Protein AF-A0A847VXL0-F1 (afdb_monomer)

Secondary structure (DSSP, 8-state):
-----------SS-HHHHHHHHHHHHHHHHT--HHHHHHHHHS-HHHHTHHHHHHHHHHHHHHHHHHHHHH--S-HHHHHHHHHHHHHHHHHHHHHHHHHHHHHHH--TT--STTTHHHHHHHHHHHHTSS-HHHHHHHHHHHHTTHHHHHHHHHS---HHHHHHHHHIIIIITT-HHHHHHHHHT-HHHHHHHHHHHHHTT--TTTSSSHHHHHHHHHHH-TTSHHHHHHTT-GGGGSS-HHHHHHS-HHHHHHS-TTSTTTS-GGGGGS--HHHHHHHHHHHHHHHHHHHHHS-S-HHHHHHHHHHHHHHHHHHHHHHHHHHHTT--HHHHTHHHHHHHHHHHHIIIIIHHHTTTTS---HHHHHHHHT-----SS-SS-HHHHHHHHHHHHHHHHTT--STHHHHHHHHHTHHHHH-GGGS-SSHHHHHHHHHHHHHHHHHTT---HHHHHHHHHHHHHHH-S-----SHHHHHHHHHHHIIIIIIHHHHHTT-B-TTS-BHHHHHS-TTEEEETTEEEE--TTTTSPPEEPPPPPTTPPPTTTT--SS-----

Structure (mmCIF, N/CA/C/O backbone):
data_AF-A0A847VXL0-F1
#
_entry.id   AF-A0A847VXL0-F1
#
loop_
_atom_site.group_PDB
_atom_site.id
_atom_site.type_symbol
_atom_site.label_atom_id
_atom_site.label_alt_id
_atom_site.label_comp_id
_atom_site.label_asym_id
_atom_site.label_entity_id
_atom_site.label_seq_id
_atom_site.pdbx_PDB_ins_code
_atom_site.Cartn_x
_atom_site.Cartn_y
_atom_site.Cartn_z
_atom_site.occupancy
_atom_site.B_iso_or_equiv
_atom_site.auth_seq_id
_atom_site.auth_comp_id
_atom_site.auth_asym_id
_atom_site.auth_atom_id
_atom_site.pdbx_PDB_model_num
ATOM 1 N N . MET A 1 1 ? 76.973 4.300 -67.027 1.00 34.44 1 MET A N 1
ATOM 2 C CA . MET A 1 1 ? 76.422 4.367 -65.657 1.00 34.44 1 MET A CA 1
ATOM 3 C C . MET A 1 1 ? 74.963 4.782 -65.793 1.00 34.44 1 MET A C 1
ATOM 5 O O . MET A 1 1 ? 74.659 5.963 -65.777 1.00 34.44 1 MET A O 1
ATOM 9 N N . ASN A 1 2 ? 74.088 3.814 -66.086 1.00 26.94 2 ASN A N 1
ATOM 10 C CA . ASN A 1 2 ? 72.658 4.056 -66.275 1.00 26.94 2 ASN A CA 1
ATOM 11 C C . ASN A 1 2 ? 71.991 4.016 -64.902 1.00 26.94 2 ASN A C 1
ATOM 13 O O . ASN A 1 2 ? 71.840 2.946 -64.318 1.00 26.94 2 ASN A O 1
ATOM 17 N N . LEU A 1 3 ? 71.631 5.187 -64.381 1.00 28.09 3 LEU A N 1
ATOM 18 C CA . LEU A 1 3 ? 70.712 5.307 -63.256 1.00 28.09 3 LEU A CA 1
ATOM 19 C C . LEU A 1 3 ? 69.317 4.925 -63.758 1.00 28.09 3 LEU A C 1
ATOM 21 O O . LEU A 1 3 ? 68.582 5.750 -64.293 1.00 28.09 3 LEU A O 1
ATOM 25 N N . ILE A 1 4 ? 68.974 3.647 -63.608 1.00 30.03 4 ILE A N 1
ATOM 26 C CA . ILE A 1 4 ? 67.583 3.202 -63.591 1.00 30.03 4 ILE A CA 1
ATOM 27 C C . ILE A 1 4 ? 66.993 3.795 -62.311 1.00 30.03 4 ILE A C 1
ATOM 29 O O . ILE A 1 4 ? 67.184 3.262 -61.218 1.00 30.03 4 ILE A O 1
ATOM 33 N N . ILE A 1 5 ? 66.337 4.949 -62.432 1.00 32.28 5 ILE A N 1
ATOM 34 C CA . ILE A 1 5 ? 65.475 5.469 -61.373 1.00 32.28 5 ILE A CA 1
ATOM 35 C C . ILE A 1 5 ? 64.253 4.558 -61.364 1.00 32.28 5 ILE A C 1
ATOM 37 O O . ILE A 1 5 ? 63.322 4.712 -62.151 1.00 32.28 5 ILE A O 1
ATOM 41 N N . ASN A 1 6 ? 64.310 3.559 -60.492 1.00 30.06 6 ASN A N 1
ATOM 42 C CA . ASN A 1 6 ? 63.160 2.769 -60.109 1.00 30.06 6 ASN A CA 1
ATOM 43 C C . ASN A 1 6 ? 62.237 3.715 -59.326 1.00 30.06 6 ASN A C 1
ATOM 45 O O . ASN A 1 6 ? 62.433 3.930 -58.130 1.00 30.06 6 ASN A O 1
ATOM 49 N N . TYR A 1 7 ? 61.254 4.323 -59.994 1.00 35.91 7 TYR A N 1
ATOM 50 C CA . TYR A 1 7 ? 60.070 4.824 -59.299 1.00 35.91 7 TYR A CA 1
ATOM 51 C C . TYR A 1 7 ? 59.299 3.591 -58.829 1.00 35.91 7 TYR A C 1
ATOM 53 O O . TYR A 1 7 ? 58.351 3.152 -59.472 1.00 35.91 7 TYR A O 1
ATOM 61 N N . GLY A 1 8 ? 59.764 2.983 -57.735 1.00 37.75 8 GLY A N 1
ATOM 62 C CA . GLY A 1 8 ? 58.959 2.022 -57.002 1.00 37.75 8 GLY A CA 1
ATOM 63 C C . GLY A 1 8 ? 57.672 2.740 -56.630 1.00 37.75 8 GLY A C 1
ATOM 64 O O . GLY A 1 8 ? 57.713 3.725 -55.894 1.00 37.75 8 GLY A O 1
ATOM 65 N N . SER A 1 9 ? 56.552 2.301 -57.198 1.00 46.12 9 SER A N 1
ATOM 66 C CA . SER A 1 9 ? 55.228 2.718 -56.763 1.00 46.12 9 SER A CA 1
ATOM 67 C C . SER A 1 9 ? 55.129 2.388 -55.277 1.00 46.12 9 SER A C 1
ATOM 69 O O . SER A 1 9 ? 54.976 1.224 -54.909 1.00 46.12 9 SER A O 1
ATOM 71 N N . GLN A 1 10 ? 55.310 3.389 -54.415 1.00 51.66 10 GLN A N 1
ATOM 72 C CA . GLN A 1 10 ? 55.023 3.250 -52.995 1.00 51.66 10 GLN A CA 1
ATOM 73 C C . GLN A 1 10 ? 53.507 3.118 -52.869 1.00 51.66 10 GLN A C 1
ATOM 75 O O . GLN A 1 10 ? 52.799 4.112 -52.780 1.00 51.66 10 GLN A O 1
ATOM 80 N N . THR A 1 11 ? 53.011 1.886 -52.934 1.00 53.12 11 THR A N 1
ATOM 81 C CA . THR A 1 11 ? 51.674 1.537 -52.456 1.00 53.12 11 THR A CA 1
ATOM 82 C C . THR A 1 11 ? 51.711 1.651 -50.936 1.00 53.12 11 THR A C 1
ATOM 84 O O . THR A 1 11 ? 52.464 0.916 -50.291 1.00 53.12 11 THR A O 1
ATOM 87 N N . TYR A 1 12 ? 50.960 2.588 -50.363 1.00 59.16 12 TYR A N 1
ATOM 88 C CA . TYR A 1 12 ? 50.881 2.784 -48.914 1.00 59.16 12 TYR A CA 1
ATOM 89 C C . TYR A 1 12 ? 49.895 1.795 -48.259 1.00 59.16 12 TYR A C 1
ATOM 91 O O . TYR A 1 12 ? 50.038 1.487 -47.073 1.00 59.16 12 TYR A O 1
ATOM 99 N N . LEU A 1 13 ? 48.949 1.245 -49.030 1.00 66.19 13 LEU A N 1
ATOM 100 C CA . LEU A 1 13 ? 47.996 0.208 -48.631 1.00 66.19 13 LEU A CA 1
ATOM 101 C C . LEU A 1 13 ? 48.105 -1.027 -49.539 1.00 66.19 13 LEU A C 1
ATOM 103 O O . LEU A 1 13 ? 47.501 -1.092 -50.610 1.00 66.19 13 LEU A O 1
ATOM 107 N N . ASP A 1 14 ? 48.857 -2.035 -49.103 1.00 74.38 14 ASP A N 1
ATOM 108 C CA . ASP A 1 14 ? 48.907 -3.330 -49.777 1.00 74.38 14 ASP A CA 1
ATOM 109 C C . ASP A 1 14 ? 47.669 -4.189 -49.449 1.00 74.38 14 ASP A C 1
ATOM 111 O O . ASP A 1 14 ? 46.940 -3.958 -48.478 1.00 74.38 14 ASP A O 1
ATOM 115 N N . LEU A 1 15 ? 47.415 -5.220 -50.265 1.00 75.25 15 LEU A N 1
ATOM 116 C CA . LEU A 1 15 ? 46.293 -6.143 -50.043 1.00 75.25 15 LEU A CA 1
ATOM 117 C C . LEU A 1 15 ? 46.380 -6.820 -48.659 1.00 75.25 15 LEU A C 1
ATOM 119 O O . LEU A 1 15 ? 45.353 -7.077 -48.031 1.00 75.25 15 LEU A O 1
ATOM 123 N N . GLY A 1 16 ? 47.601 -7.063 -48.165 1.00 78.06 16 GLY A N 1
ATOM 124 C CA . GLY A 1 16 ? 47.858 -7.572 -46.817 1.00 78.06 16 GLY A CA 1
ATOM 125 C C . GLY A 1 16 ? 47.377 -6.613 -45.725 1.00 78.06 16 GLY A C 1
ATOM 126 O O . GLY A 1 16 ? 46.635 -7.027 -44.833 1.00 78.06 16 GLY A O 1
ATOM 127 N N . GLY A 1 17 ? 47.718 -5.327 -45.824 1.00 79.75 17 GLY A N 1
ATOM 128 C CA . GLY A 1 17 ? 47.251 -4.268 -44.932 1.00 79.75 17 GLY A CA 1
ATOM 129 C C . GLY A 1 17 ? 45.736 -4.067 -44.981 1.00 79.75 17 GLY A C 1
ATOM 130 O O . GLY A 1 17 ? 45.103 -3.923 -43.933 1.00 79.75 17 GLY A O 1
ATOM 131 N N . ALA A 1 18 ? 45.124 -4.143 -46.166 1.00 81.31 18 ALA A N 1
ATOM 132 C CA . ALA A 1 18 ? 43.671 -4.064 -46.332 1.00 81.31 18 ALA A CA 1
ATOM 133 C C . ALA A 1 18 ? 42.936 -5.245 -45.662 1.00 81.31 18 ALA A C 1
ATOM 135 O O . ALA A 1 18 ? 41.933 -5.053 -44.967 1.00 81.31 18 ALA A O 1
ATOM 136 N N . LEU A 1 19 ? 43.453 -6.471 -45.814 1.00 84.56 19 LEU A N 1
ATOM 137 C CA . LEU A 1 19 ? 42.917 -7.664 -45.149 1.00 84.56 19 LEU A CA 1
ATOM 138 C C . LEU A 1 19 ? 43.124 -7.623 -43.630 1.00 84.56 19 LEU A C 1
ATOM 140 O O . LEU A 1 19 ? 42.220 -7.998 -42.882 1.00 84.56 19 LEU A O 1
ATOM 144 N N . ALA A 1 20 ? 44.271 -7.125 -43.161 1.00 85.00 20 ALA A N 1
ATOM 145 C CA . ALA A 1 20 ? 44.535 -6.930 -41.738 1.00 85.00 20 ALA A CA 1
ATOM 146 C C . ALA A 1 20 ? 43.574 -5.900 -41.117 1.00 85.00 20 ALA A C 1
ATOM 148 O O . ALA A 1 20 ? 42.992 -6.157 -40.061 1.00 85.00 20 ALA A O 1
ATOM 149 N N . ALA A 1 21 ? 43.339 -4.771 -41.796 1.00 83.69 21 ALA A N 1
ATOM 150 C CA . ALA A 1 21 ? 42.372 -3.759 -41.372 1.00 83.69 21 ALA A CA 1
ATOM 151 C C . ALA A 1 21 ? 40.950 -4.336 -41.282 1.00 83.69 21 ALA A C 1
ATOM 153 O O . ALA A 1 21 ? 40.252 -4.134 -40.285 1.00 83.69 21 ALA A O 1
ATOM 154 N N . LEU A 1 22 ? 40.538 -5.123 -42.280 1.00 86.25 22 LEU A N 1
ATOM 155 C CA . LEU A 1 22 ? 39.262 -5.834 -42.261 1.00 86.25 22 LEU A CA 1
ATOM 156 C C . LEU A 1 22 ? 39.188 -6.830 -41.090 1.00 86.25 22 LEU A C 1
ATOM 158 O O . LEU A 1 22 ? 38.187 -6.850 -40.373 1.00 86.25 22 LEU A O 1
ATOM 162 N N . GLY A 1 23 ? 40.253 -7.593 -40.833 1.00 85.19 23 GLY A N 1
ATOM 163 C CA . GLY A 1 23 ? 40.343 -8.508 -39.691 1.00 85.19 23 GLY A CA 1
ATOM 164 C C . GLY A 1 23 ? 40.162 -7.804 -38.341 1.00 85.19 23 GLY A C 1
ATOM 165 O O . GLY A 1 23 ? 39.413 -8.285 -37.486 1.00 85.19 23 GLY A O 1
ATOM 166 N N . LEU A 1 24 ? 40.767 -6.627 -38.161 1.00 85.56 24 LEU A N 1
ATOM 167 C CA . LEU A 1 24 ? 40.603 -5.816 -36.950 1.00 85.56 24 LEU A CA 1
ATOM 168 C C . LEU A 1 24 ? 39.162 -5.314 -36.779 1.00 85.56 24 LEU A C 1
ATOM 170 O O . LEU A 1 24 ? 38.606 -5.405 -35.683 1.00 85.56 24 LEU A O 1
ATOM 174 N N . ILE A 1 25 ? 38.526 -4.850 -37.859 1.00 85.81 25 ILE A N 1
ATOM 175 C CA . ILE A 1 25 ? 37.119 -4.416 -37.845 1.00 85.81 25 ILE A CA 1
ATOM 176 C C . ILE A 1 25 ? 36.194 -5.580 -37.453 1.00 85.81 25 ILE A C 1
ATOM 178 O O . ILE A 1 25 ? 35.299 -5.413 -36.620 1.00 85.81 25 ILE A O 1
ATOM 182 N N . PHE A 1 26 ? 36.424 -6.777 -38.000 1.00 85.31 26 PHE A N 1
ATOM 183 C CA . PHE A 1 26 ? 35.661 -7.974 -37.637 1.00 85.31 26 PHE A CA 1
ATOM 184 C C . PHE A 1 26 ? 35.894 -8.408 -36.190 1.00 85.31 26 PHE A C 1
ATOM 186 O O . PHE A 1 26 ? 34.944 -8.793 -35.508 1.00 85.31 26 PHE A O 1
ATOM 193 N N . THR A 1 27 ? 37.126 -8.298 -35.697 1.00 84.44 27 THR A N 1
ATOM 194 C CA . THR A 1 27 ? 37.462 -8.622 -34.304 1.00 84.44 27 THR A CA 1
ATOM 195 C C . THR A 1 27 ? 36.728 -7.687 -33.342 1.00 84.44 27 THR A C 1
ATOM 197 O O . THR A 1 27 ? 36.092 -8.144 -32.392 1.00 84.44 27 THR A O 1
ATOM 200 N N . ALA A 1 28 ? 36.708 -6.383 -33.635 1.00 81.94 28 ALA A N 1
ATOM 201 C CA . ALA A 1 28 ? 35.948 -5.401 -32.862 1.00 81.94 28 ALA A CA 1
ATOM 202 C C . ALA A 1 28 ? 34.433 -5.681 -32.880 1.00 81.94 28 ALA A C 1
ATOM 204 O O . ALA A 1 28 ? 33.746 -5.488 -31.877 1.00 81.94 28 ALA A O 1
ATOM 205 N N . TYR A 1 29 ? 33.904 -6.175 -34.003 1.00 84.19 29 TYR A N 1
ATOM 206 C CA . TYR A 1 29 ? 32.504 -6.586 -34.107 1.00 84.19 29 TYR A CA 1
ATOM 207 C C . TYR A 1 29 ? 32.183 -7.844 -33.286 1.00 84.19 29 TYR A C 1
ATOM 209 O O . TYR A 1 29 ? 31.100 -7.923 -32.702 1.00 84.19 29 TYR A O 1
ATOM 217 N N . GLN A 1 30 ? 33.097 -8.819 -33.232 1.00 83.50 30 GLN A N 1
ATOM 218 C CA . GLN A 1 30 ? 32.926 -10.044 -32.443 1.00 83.50 30 GLN A CA 1
ATOM 219 C C . GLN A 1 30 ? 32.995 -9.779 -30.935 1.00 83.50 30 GLN A C 1
ATOM 221 O O . GLN A 1 30 ? 32.204 -10.345 -30.187 1.00 83.50 30 GLN A O 1
ATOM 226 N N . LEU A 1 31 ? 33.873 -8.874 -30.495 1.00 83.38 31 LEU A N 1
ATOM 227 C CA . LEU A 1 31 ? 34.051 -8.497 -29.085 1.00 83.38 31 LEU A CA 1
ATOM 228 C C . LEU A 1 31 ? 33.042 -7.444 -28.591 1.00 83.38 31 LEU A C 1
ATOM 230 O O . LEU A 1 31 ? 33.260 -6.780 -27.576 1.00 83.38 31 LEU A O 1
ATOM 234 N N . ARG A 1 32 ? 31.934 -7.244 -29.311 1.00 84.19 32 ARG A N 1
ATOM 235 C CA . ARG A 1 32 ? 30.928 -6.245 -28.944 1.00 84.19 32 ARG A CA 1
ATOM 236 C C . ARG A 1 32 ? 30.233 -6.601 -27.627 1.00 84.19 32 ARG A C 1
ATOM 238 O O . ARG A 1 32 ? 29.891 -7.753 -27.378 1.00 84.19 32 ARG A O 1
ATOM 245 N N . SER A 1 33 ? 29.933 -5.578 -26.831 1.00 88.31 33 SER A N 1
ATOM 246 C CA . SER A 1 33 ? 29.132 -5.738 -25.611 1.00 88.31 33 SER A CA 1
ATOM 247 C C . SER A 1 33 ? 27.696 -6.190 -25.911 1.00 88.31 33 SER A C 1
ATOM 249 O O . SER A 1 33 ? 27.151 -5.889 -26.981 1.00 88.31 33 SER A O 1
ATOM 251 N N . SER A 1 34 ? 27.039 -6.812 -24.925 1.00 88.94 34 SER A N 1
ATOM 252 C CA . SER A 1 34 ? 25.616 -7.184 -25.003 1.00 88.94 34 SER A CA 1
ATOM 253 C C . SER A 1 34 ? 24.729 -5.994 -25.404 1.00 88.94 34 SER A C 1
ATOM 255 O O . SER A 1 34 ? 23.843 -6.117 -26.245 1.00 88.94 34 SER A O 1
ATOM 257 N N . LYS A 1 35 ? 25.036 -4.790 -24.902 1.00 89.31 35 LYS A N 1
ATOM 258 C CA . LYS A 1 35 ? 24.341 -3.543 -25.263 1.00 89.31 35 LYS A CA 1
ATOM 259 C C . LYS A 1 35 ? 24.447 -3.211 -26.754 1.00 89.31 35 LYS A C 1
ATOM 261 O O . LYS A 1 35 ? 23.451 -2.837 -27.370 1.00 89.31 35 LYS A O 1
ATOM 266 N N . TRP A 1 36 ? 25.641 -3.326 -27.335 1.00 90.50 36 TRP A N 1
ATOM 267 C CA . TRP A 1 36 ? 25.855 -3.041 -28.756 1.00 90.50 36 TRP A CA 1
ATOM 268 C C . TRP A 1 36 ? 25.119 -4.040 -29.644 1.00 90.50 36 TRP A C 1
ATOM 270 O O . TRP A 1 36 ? 24.546 -3.640 -30.657 1.00 90.50 36 TRP A O 1
ATOM 280 N N . ASP A 1 37 ? 25.095 -5.318 -29.254 1.00 88.69 37 ASP A N 1
ATOM 281 C CA . ASP A 1 37 ? 24.368 -6.353 -29.991 1.00 88.69 37 ASP A CA 1
ATOM 282 C C . ASP A 1 37 ? 22.869 -6.033 -30.069 1.00 88.69 37 ASP A C 1
ATOM 284 O O . ASP A 1 37 ? 22.304 -5.978 -31.163 1.00 88.69 37 ASP A O 1
ATOM 288 N N . ILE A 1 38 ? 22.239 -5.716 -28.934 1.00 90.25 38 ILE A N 1
ATOM 289 C CA . ILE A 1 38 ? 20.804 -5.395 -28.882 1.00 90.25 38 ILE A CA 1
ATOM 290 C C . ILE A 1 38 ? 20.488 -4.158 -29.741 1.00 90.25 38 ILE A C 1
ATOM 292 O O . ILE A 1 38 ? 19.582 -4.199 -30.577 1.00 90.25 38 ILE A O 1
ATOM 296 N N . ILE A 1 39 ? 21.267 -3.075 -29.612 1.00 91.25 39 ILE A N 1
ATOM 297 C CA . ILE A 1 39 ? 21.064 -1.837 -30.389 1.00 91.25 39 ILE A CA 1
ATOM 298 C C . ILE A 1 39 ? 21.147 -2.110 -31.895 1.00 91.25 39 ILE A C 1
ATOM 300 O O . ILE A 1 39 ? 20.274 -1.691 -32.660 1.00 91.25 39 ILE A O 1
ATOM 304 N N . LEU A 1 40 ? 22.181 -2.830 -32.335 1.00 88.56 40 LEU A N 1
ATOM 305 C CA . LEU A 1 40 ? 22.382 -3.145 -33.748 1.00 88.56 40 LEU A CA 1
ATOM 306 C C . LEU A 1 40 ? 21.300 -4.087 -34.287 1.00 88.56 40 LEU A C 1
ATOM 308 O O . LEU A 1 40 ? 20.914 -3.961 -35.450 1.00 88.56 40 LEU A O 1
ATOM 312 N N . ARG A 1 41 ? 20.781 -5.008 -33.464 1.00 90.12 41 ARG A N 1
ATOM 313 C CA . ARG A 1 41 ? 19.677 -5.896 -33.851 1.00 90.12 41 ARG A CA 1
ATOM 314 C C . ARG A 1 41 ? 18.377 -5.144 -34.062 1.00 90.12 41 ARG A C 1
ATOM 316 O O . ARG A 1 41 ? 17.689 -5.480 -35.019 1.00 90.12 41 ARG A O 1
ATOM 323 N N . ILE A 1 42 ? 18.060 -4.135 -33.248 1.00 90.12 42 ILE A N 1
ATOM 324 C CA . ILE A 1 42 ? 16.841 -3.320 -33.397 1.00 90.12 42 ILE A CA 1
ATOM 325 C C . ILE A 1 42 ? 16.870 -2.526 -34.708 1.00 90.12 42 ILE A C 1
ATOM 327 O O . ILE A 1 42 ? 15.858 -2.428 -35.403 1.00 90.12 42 ILE A O 1
ATOM 331 N N . ARG A 1 43 ? 18.037 -2.001 -35.093 1.00 88.31 43 ARG A N 1
ATOM 332 C CA . ARG A 1 43 ? 18.202 -1.199 -36.313 1.00 88.31 43 ARG A CA 1
ATOM 333 C C . ARG A 1 43 ? 17.870 -1.976 -37.593 1.00 88.31 43 ARG A C 1
ATOM 335 O O . ARG A 1 43 ? 17.867 -3.210 -37.642 1.00 88.31 43 ARG A O 1
ATOM 342 N N . ASN A 1 44 ? 17.595 -1.230 -38.662 1.00 87.25 44 ASN A N 1
ATOM 343 C CA . ASN A 1 44 ? 17.355 -1.801 -39.987 1.00 87.25 44 ASN A CA 1
ATOM 344 C C . ASN A 1 44 ? 18.601 -2.513 -40.518 1.00 87.25 44 ASN A C 1
ATOM 346 O O . ASN A 1 44 ? 19.724 -2.129 -40.195 1.00 87.25 44 ASN A O 1
ATOM 350 N N . PHE A 1 45 ? 18.397 -3.512 -41.380 1.00 85.38 45 PHE A N 1
ATOM 351 C CA . PHE A 1 45 ? 19.471 -4.345 -41.930 1.00 85.38 45 PHE A CA 1
ATOM 352 C C . PHE A 1 45 ? 20.625 -3.520 -42.528 1.00 85.38 45 PHE A C 1
ATOM 354 O O . PHE A 1 45 ? 21.783 -3.756 -42.195 1.00 85.38 45 PHE A O 1
ATOM 361 N N . TRP A 1 46 ? 20.309 -2.494 -43.327 1.00 84.56 46 TRP A N 1
ATOM 362 C CA . TRP A 1 46 ? 21.309 -1.596 -43.919 1.00 84.56 46 TRP A CA 1
ATOM 363 C C . TRP A 1 46 ? 22.107 -0.800 -42.881 1.00 84.56 46 TRP A C 1
ATOM 365 O O . TRP A 1 46 ? 23.316 -0.673 -43.017 1.00 84.56 46 TRP A O 1
ATOM 375 N N . GLN A 1 47 ? 21.461 -0.306 -41.819 1.00 86.12 47 GLN A N 1
ATOM 376 C CA . GLN A 1 47 ? 22.162 0.402 -40.741 1.00 86.12 47 GLN A CA 1
ATOM 377 C C . GLN A 1 47 ? 23.054 -0.563 -39.954 1.00 86.12 47 GLN A C 1
ATOM 379 O O . GLN A 1 47 ? 24.220 -0.278 -39.717 1.00 86.12 47 GLN A O 1
ATOM 384 N N . ARG A 1 48 ? 22.537 -1.743 -39.598 1.00 85.56 48 ARG A N 1
ATOM 385 C CA . ARG A 1 48 ? 23.291 -2.772 -38.871 1.00 85.56 48 ARG A CA 1
ATOM 386 C C . ARG A 1 48 ? 24.570 -3.192 -39.602 1.00 85.56 48 ARG A C 1
ATOM 388 O O . ARG A 1 48 ? 25.584 -3.426 -38.952 1.00 85.56 48 ARG A O 1
ATOM 395 N N . ASN A 1 49 ? 24.509 -3.299 -40.927 1.00 88.19 49 ASN A N 1
ATOM 396 C CA . ASN A 1 49 ? 25.606 -3.797 -41.758 1.00 88.19 49 ASN A CA 1
ATOM 397 C C . ASN A 1 49 ? 26.402 -2.682 -42.452 1.00 88.19 49 ASN A C 1
ATOM 399 O O . ASN A 1 49 ? 27.239 -2.975 -43.299 1.00 88.19 49 ASN A O 1
ATOM 403 N N . LEU A 1 50 ? 26.178 -1.413 -42.097 1.00 89.19 50 LEU A N 1
ATOM 404 C CA . LEU A 1 50 ? 26.827 -0.268 -42.744 1.00 89.19 50 LEU A CA 1
ATOM 405 C C . LEU A 1 50 ? 28.358 -0.329 -42.641 1.00 89.19 50 LEU A C 1
ATOM 407 O O . LEU A 1 50 ? 29.059 -0.042 -43.608 1.00 89.19 50 LEU A O 1
ATOM 411 N N . PHE A 1 51 ? 28.873 -0.802 -41.504 1.00 90.56 51 PHE A N 1
ATOM 412 C CA . PHE A 1 51 ? 30.307 -1.007 -41.318 1.00 90.56 51 PHE A CA 1
ATOM 413 C C . PHE A 1 51 ? 30.871 -2.068 -42.278 1.00 90.56 51 PHE A C 1
ATOM 415 O O . PHE A 1 51 ? 31.959 -1.877 -42.819 1.00 90.56 51 PHE A O 1
ATOM 422 N N . LEU A 1 52 ? 30.123 -3.150 -42.545 1.00 88.31 52 LEU A N 1
ATOM 423 C CA . LEU A 1 52 ? 30.515 -4.179 -43.515 1.00 88.31 52 LEU A CA 1
ATOM 424 C C . LEU A 1 52 ? 30.489 -3.626 -44.931 1.00 88.31 52 LEU A C 1
ATOM 426 O O . LEU A 1 52 ? 31.403 -3.895 -45.697 1.00 88.31 52 LEU A O 1
ATOM 430 N N . ILE A 1 53 ? 29.472 -2.832 -45.266 1.00 89.94 53 ILE A N 1
ATOM 431 C CA . ILE A 1 53 ? 29.367 -2.195 -46.580 1.00 89.94 53 ILE A CA 1
ATOM 432 C C . ILE A 1 53 ? 30.584 -1.299 -46.822 1.00 89.94 53 ILE A C 1
ATOM 434 O O . ILE A 1 53 ? 31.217 -1.422 -47.864 1.00 89.94 53 ILE A O 1
ATOM 438 N N . PHE A 1 54 ? 30.973 -0.470 -45.849 1.00 91.06 54 PHE A N 1
ATOM 439 C CA . PHE A 1 54 ? 32.187 0.340 -45.964 1.00 91.06 54 PHE A CA 1
ATOM 440 C C . PHE A 1 54 ? 33.466 -0.499 -46.021 1.00 91.06 54 PHE A C 1
ATOM 442 O O . PHE A 1 54 ? 34.328 -0.203 -46.838 1.00 91.06 54 PHE A O 1
ATOM 449 N N . ALA A 1 55 ? 33.582 -1.572 -45.236 1.00 88.75 55 ALA A N 1
ATOM 450 C CA . ALA A 1 55 ? 34.751 -2.453 -45.290 1.00 88.75 55 ALA A CA 1
ATOM 451 C C . ALA A 1 55 ? 34.884 -3.168 -46.650 1.00 88.75 55 ALA A C 1
ATOM 453 O O . ALA A 1 55 ? 35.979 -3.259 -47.197 1.00 88.75 55 ALA A O 1
ATOM 454 N N . VAL A 1 56 ? 33.770 -3.637 -47.224 1.00 90.50 56 VAL A N 1
ATOM 455 C CA . VAL A 1 56 ? 33.743 -4.276 -48.548 1.00 90.50 56 VAL A CA 1
ATOM 456 C C . VAL A 1 56 ? 34.030 -3.260 -49.649 1.00 90.50 56 VAL A C 1
ATOM 458 O O . VAL A 1 56 ? 34.811 -3.558 -50.545 1.00 90.50 56 VAL A O 1
ATOM 461 N N . LEU A 1 57 ? 33.457 -2.054 -49.580 1.00 90.25 57 LEU A N 1
ATOM 462 C CA . LEU A 1 57 ? 33.759 -0.981 -50.532 1.00 90.25 57 LEU A CA 1
ATOM 463 C C . LEU A 1 57 ? 35.232 -0.569 -50.470 1.00 90.25 57 LEU A C 1
ATOM 465 O O . LEU A 1 57 ? 35.845 -0.404 -51.518 1.00 90.25 57 LEU A O 1
ATOM 469 N N . ALA A 1 58 ? 35.819 -0.477 -49.273 1.00 88.50 58 ALA A N 1
ATOM 470 C CA . ALA A 1 58 ? 37.244 -0.209 -49.108 1.00 88.50 58 ALA A CA 1
ATOM 471 C C . ALA A 1 58 ? 38.095 -1.290 -49.787 1.00 88.50 58 ALA A C 1
ATOM 473 O O . ALA A 1 58 ? 38.986 -0.970 -50.569 1.00 88.50 58 ALA A O 1
ATOM 474 N N . LEU A 1 59 ? 37.762 -2.566 -49.560 1.00 88.31 59 LEU A N 1
ATOM 475 C CA . LEU A 1 59 ? 38.457 -3.696 -50.172 1.00 88.31 59 LEU A CA 1
ATOM 476 C C . LEU A 1 59 ? 38.307 -3.696 -51.704 1.00 88.31 59 LEU A C 1
ATOM 478 O O . LEU A 1 59 ? 39.288 -3.889 -52.422 1.00 88.31 59 LEU A O 1
ATOM 482 N N . LEU A 1 60 ? 37.114 -3.402 -52.224 1.00 88.12 60 LEU A N 1
ATOM 483 C CA . LEU A 1 60 ? 36.885 -3.258 -53.664 1.00 88.12 60 LEU A CA 1
ATOM 484 C C . LEU A 1 60 ? 37.678 -2.087 -54.258 1.00 88.12 60 LEU A C 1
ATOM 486 O O . LEU A 1 60 ? 38.239 -2.239 -55.338 1.00 88.12 60 LEU A O 1
ATOM 490 N N . CYS A 1 61 ? 37.779 -0.951 -53.561 1.00 85.56 61 CYS A N 1
ATOM 491 C CA . CYS A 1 61 ? 38.607 0.180 -53.985 1.00 85.56 61 CYS A CA 1
ATOM 492 C C . CYS A 1 61 ? 40.099 -0.173 -53.992 1.00 85.56 61 CYS A C 1
ATOM 494 O O . CYS A 1 61 ? 40.782 0.176 -54.952 1.00 85.56 61 CYS A O 1
ATOM 496 N N . THR A 1 62 ? 40.596 -0.918 -52.994 1.00 84.44 62 THR A N 1
ATOM 497 C CA . THR A 1 62 ? 41.986 -1.411 -53.013 1.00 84.44 62 THR A CA 1
ATOM 498 C C . THR A 1 62 ? 42.243 -2.357 -54.180 1.00 84.44 62 THR A C 1
ATOM 500 O O . THR A 1 62 ? 43.258 -2.241 -54.860 1.00 84.44 62 THR A O 1
ATOM 503 N N . LEU A 1 63 ? 41.292 -3.246 -54.475 1.00 83.19 63 LEU A N 1
ATOM 504 C CA . LEU A 1 63 ? 41.413 -4.216 -55.559 1.00 83.19 63 LEU A CA 1
ATOM 505 C C . LEU A 1 63 ? 41.317 -3.538 -56.933 1.00 83.19 63 LEU A C 1
ATOM 507 O O . LEU A 1 63 ? 42.095 -3.854 -57.826 1.00 83.19 63 LEU A O 1
ATOM 511 N N . ALA A 1 64 ? 40.426 -2.557 -57.093 1.00 81.00 64 ALA A N 1
ATOM 512 C CA . ALA A 1 64 ? 40.350 -1.731 -58.294 1.00 81.00 64 ALA A CA 1
ATOM 513 C C . ALA A 1 64 ? 41.636 -0.916 -58.497 1.00 81.00 64 ALA A C 1
ATOM 515 O O . ALA A 1 64 ? 42.168 -0.898 -59.603 1.00 81.00 64 ALA A O 1
ATOM 516 N N . GLY A 1 65 ? 42.173 -0.297 -57.439 1.00 75.69 65 GLY A N 1
ATOM 517 C CA . GLY A 1 65 ? 43.447 0.425 -57.486 1.00 75.69 65 GLY A CA 1
ATOM 518 C C . GLY A 1 65 ? 44.610 -0.455 -57.960 1.00 75.69 65 GLY A C 1
ATOM 519 O O . GLY A 1 65 ? 45.412 -0.004 -58.779 1.00 75.69 65 GLY A O 1
ATOM 520 N N . LEU A 1 66 ? 44.656 -1.717 -57.516 1.00 74.38 66 LEU A N 1
ATOM 521 C CA . LEU A 1 66 ? 45.624 -2.722 -57.971 1.00 74.38 66 LEU A CA 1
ATOM 522 C C . LEU A 1 66 ? 45.387 -3.142 -59.434 1.00 74.38 66 LEU A C 1
ATOM 524 O O . LEU A 1 66 ? 46.310 -3.082 -60.240 1.00 74.38 66 LEU A O 1
ATOM 528 N N . LEU A 1 67 ? 44.158 -3.482 -59.831 1.00 72.88 67 LEU A N 1
ATOM 529 C CA . LEU A 1 67 ? 43.859 -3.904 -61.210 1.00 72.88 67 LEU A CA 1
ATOM 530 C C . LEU A 1 67 ? 44.097 -2.791 -62.242 1.00 72.88 67 LEU A C 1
ATOM 532 O O . LEU A 1 67 ? 44.634 -3.045 -63.320 1.00 72.88 67 LEU A O 1
ATOM 536 N N . PHE A 1 68 ? 43.738 -1.544 -61.922 1.00 67.06 68 PHE A N 1
ATOM 537 C CA . PHE A 1 68 ? 44.040 -0.399 -62.786 1.00 67.06 68 PHE A CA 1
ATOM 538 C C . PHE A 1 68 ? 45.544 -0.123 -62.877 1.00 67.06 68 PHE A C 1
ATOM 540 O O . PHE A 1 68 ? 45.990 0.392 -63.903 1.00 67.06 68 PHE A O 1
ATOM 547 N N . SER A 1 69 ? 46.321 -0.497 -61.853 1.00 62.97 69 SER A N 1
ATOM 548 C CA . SER A 1 69 ? 47.783 -0.417 -61.910 1.00 62.97 69 SER A CA 1
ATOM 549 C C . SER A 1 69 ? 48.408 -1.465 -62.844 1.00 62.97 69 SER A C 1
ATOM 551 O O . SER A 1 69 ? 49.463 -1.212 -63.417 1.00 62.97 69 SER A O 1
ATOM 553 N N . GLU A 1 70 ? 47.738 -2.600 -63.073 1.00 62.38 70 GLU A N 1
ATOM 554 C CA . GLU A 1 70 ? 48.236 -3.679 -63.940 1.00 62.38 70 GLU A CA 1
ATOM 555 C C . GLU A 1 70 ? 47.762 -3.575 -65.407 1.00 62.38 70 GLU A C 1
ATOM 557 O O . GLU A 1 70 ? 48.473 -4.012 -66.310 1.00 62.38 70 GLU A O 1
ATOM 562 N N . ILE A 1 71 ? 46.585 -2.990 -65.681 1.00 59.69 71 ILE A N 1
ATOM 563 C CA . ILE A 1 71 ? 45.928 -3.054 -67.009 1.00 59.69 71 ILE A CA 1
ATOM 564 C C . ILE A 1 71 ? 46.251 -1.856 -67.942 1.00 59.69 71 ILE A C 1
ATOM 566 O O . ILE A 1 71 ? 46.133 -1.986 -69.161 1.00 59.69 71 ILE A O 1
ATOM 570 N N . LEU A 1 72 ? 46.695 -0.695 -67.434 1.00 51.66 72 LEU A N 1
ATOM 571 C CA . LEU A 1 72 ? 46.926 0.532 -68.233 1.00 51.66 72 LEU A CA 1
ATOM 572 C C . LEU A 1 72 ? 48.414 0.935 -68.307 1.00 51.66 72 LEU A C 1
ATOM 574 O O . LEU A 1 72 ? 48.870 1.867 -67.651 1.00 51.66 72 LEU A O 1
ATOM 578 N N . LEU A 1 73 ? 49.173 0.259 -69.174 1.00 52.41 73 LEU A N 1
ATOM 579 C CA . LEU A 1 73 ? 50.612 0.490 -69.410 1.00 52.41 73 LEU A CA 1
ATOM 580 C C . LEU A 1 73 ? 50.956 1.692 -70.325 1.00 52.41 73 LEU A C 1
ATOM 582 O O . LEU A 1 73 ? 52.123 1.873 -70.665 1.00 52.41 73 LEU A O 1
ATOM 586 N N . LEU A 1 74 ? 49.982 2.503 -70.758 1.00 49.69 74 LEU A N 1
ATOM 587 C CA . LEU A 1 74 ? 50.171 3.431 -71.890 1.00 49.69 74 LEU A CA 1
ATOM 588 C C . LEU A 1 74 ? 50.240 4.934 -71.564 1.00 49.69 74 LEU A C 1
ATOM 590 O O . LEU A 1 74 ? 50.646 5.685 -72.446 1.00 49.69 74 LEU A O 1
ATOM 594 N N . ASP A 1 75 ? 49.931 5.399 -70.346 1.00 53.59 75 ASP A N 1
ATOM 595 C CA . ASP A 1 75 ? 50.050 6.837 -70.033 1.00 53.59 75 ASP A CA 1
ATOM 596 C C . ASP A 1 75 ? 50.403 7.124 -68.557 1.00 53.59 75 ASP A C 1
ATOM 598 O O . ASP A 1 75 ? 49.579 7.010 -67.646 1.00 53.59 75 ASP A O 1
ATOM 602 N N . GLN A 1 76 ? 51.662 7.505 -68.308 1.00 55.59 76 GLN A N 1
ATOM 603 C CA . GLN A 1 76 ? 52.248 7.637 -66.963 1.00 55.59 76 GLN A CA 1
ATOM 604 C C . GLN A 1 76 ? 51.647 8.779 -66.125 1.00 55.59 76 GLN A C 1
ATOM 606 O O . GLN A 1 76 ? 51.703 8.729 -64.896 1.00 55.59 76 GLN A O 1
ATOM 611 N N . LYS A 1 77 ? 51.057 9.810 -66.751 1.00 53.25 77 LYS A N 1
ATOM 612 C CA . LYS A 1 77 ? 50.481 10.954 -66.018 1.00 53.25 77 LYS A CA 1
ATOM 613 C C . LYS A 1 77 ? 49.066 10.697 -65.500 1.00 53.25 77 LYS A C 1
ATOM 615 O O . LYS A 1 77 ? 48.748 11.188 -64.424 1.00 53.25 77 LYS A O 1
ATOM 620 N N . LEU A 1 78 ? 48.236 9.917 -66.198 1.00 53.19 78 LEU A N 1
ATOM 621 C CA . LEU A 1 78 ? 46.904 9.534 -65.698 1.00 53.19 78 LEU A CA 1
ATOM 622 C C . LEU A 1 78 ? 46.986 8.459 -64.592 1.00 53.19 78 LEU A C 1
ATOM 624 O O . LEU A 1 78 ? 46.134 8.405 -63.707 1.00 53.19 78 LEU A O 1
ATOM 628 N N . PHE A 1 79 ? 48.038 7.636 -64.630 1.00 53.53 79 PHE A N 1
ATOM 629 C CA . PHE A 1 79 ? 48.296 6.514 -63.725 1.00 53.53 79 PHE A CA 1
ATOM 630 C C . PHE A 1 79 ? 48.439 6.927 -62.251 1.00 53.53 79 PHE A C 1
ATOM 632 O O . PHE A 1 79 ? 47.771 6.372 -61.377 1.00 53.53 79 PHE A O 1
ATOM 639 N N . TYR A 1 80 ? 49.268 7.940 -61.977 1.00 56.22 80 TYR A N 1
ATOM 640 C CA . TYR A 1 80 ? 49.577 8.370 -60.608 1.00 56.22 80 TYR A CA 1
ATOM 641 C C . TYR A 1 80 ? 48.359 8.979 -59.899 1.00 56.22 80 TYR A C 1
ATOM 643 O O . TYR A 1 80 ? 48.122 8.711 -58.723 1.00 56.22 80 TYR A O 1
ATOM 651 N N . TYR A 1 81 ? 47.543 9.753 -60.622 1.00 61.00 81 TYR A N 1
ATOM 652 C CA . TYR A 1 81 ? 46.349 10.378 -60.051 1.00 61.00 81 TYR A CA 1
ATOM 653 C C . TYR A 1 81 ? 45.231 9.367 -59.782 1.00 61.00 81 TYR A C 1
ATOM 655 O O . TYR A 1 81 ? 44.595 9.447 -58.735 1.00 61.00 81 TYR A O 1
ATOM 663 N N . ASN A 1 82 ? 45.007 8.397 -60.675 1.00 64.50 82 ASN A N 1
ATOM 664 C CA . ASN A 1 82 ? 43.918 7.432 -60.513 1.00 64.50 82 ASN A CA 1
ATOM 665 C C . ASN A 1 82 ? 44.196 6.405 -59.406 1.00 64.50 82 ASN A C 1
ATOM 667 O O . ASN A 1 82 ? 43.307 6.139 -58.601 1.00 64.50 82 ASN A O 1
ATOM 671 N N . HIS A 1 83 ? 45.413 5.857 -59.317 1.00 68.00 83 HIS A N 1
ATOM 672 C CA . HIS A 1 83 ? 45.761 4.884 -58.274 1.00 68.00 83 HIS A CA 1
ATOM 673 C C . HIS A 1 83 ? 45.709 5.507 -56.868 1.00 68.00 83 HIS A C 1
ATOM 675 O O . HIS A 1 83 ? 45.024 4.992 -55.984 1.00 68.00 83 HIS A O 1
ATOM 681 N N . PHE A 1 84 ? 46.335 6.677 -56.698 1.00 70.81 84 PHE A N 1
ATOM 682 C CA . PHE A 1 84 ? 46.335 7.417 -55.434 1.00 70.81 84 PHE A CA 1
ATOM 683 C C . PHE A 1 84 ? 44.921 7.852 -55.011 1.00 70.81 84 PHE A C 1
ATOM 685 O O . PHE A 1 84 ? 44.584 7.851 -53.829 1.00 70.81 84 PHE A O 1
ATOM 692 N N . PHE A 1 85 ? 44.051 8.171 -55.975 1.00 78.31 85 PHE A N 1
ATOM 693 C CA . PHE A 1 85 ? 42.649 8.488 -55.711 1.00 78.31 85 PHE A CA 1
ATOM 694 C C . PHE A 1 85 ? 41.869 7.292 -55.138 1.00 78.31 85 PHE A C 1
ATOM 696 O O . PHE A 1 85 ? 41.171 7.450 -54.135 1.00 78.31 85 PHE A O 1
ATOM 703 N N . TYR A 1 86 ? 42.011 6.090 -55.715 1.00 80.31 86 TYR A N 1
ATOM 704 C CA . TYR A 1 86 ? 41.367 4.878 -55.184 1.00 80.31 86 TYR A CA 1
ATOM 705 C C . TYR A 1 86 ? 41.903 4.480 -53.806 1.00 80.31 86 TYR A C 1
ATOM 707 O O . TYR A 1 86 ? 41.133 4.021 -52.961 1.00 80.31 86 TYR A O 1
ATOM 715 N N . GLU A 1 87 ? 43.193 4.698 -53.558 1.00 79.88 87 GLU A N 1
ATOM 716 C CA . GLU A 1 87 ? 43.833 4.442 -52.269 1.00 79.88 87 GLU A CA 1
ATOM 717 C C . GLU A 1 87 ? 43.325 5.393 -51.172 1.00 79.88 87 GLU A C 1
ATOM 719 O O . GLU A 1 87 ? 42.918 4.937 -50.101 1.00 79.88 87 GLU A O 1
ATOM 724 N N . ILE A 1 88 ? 43.227 6.701 -51.452 1.00 83.69 88 ILE A N 1
ATOM 725 C CA . ILE A 1 88 ? 42.613 7.674 -50.530 1.00 83.69 88 ILE A CA 1
ATOM 726 C C . ILE A 1 88 ? 41.168 7.279 -50.207 1.00 83.69 88 ILE A C 1
ATOM 728 O O . ILE A 1 88 ? 40.763 7.293 -49.043 1.00 83.69 88 ILE A O 1
ATOM 732 N N . ILE A 1 89 ? 40.382 6.916 -51.223 1.00 86.62 89 ILE A N 1
ATOM 733 C CA . ILE A 1 89 ? 38.989 6.498 -51.032 1.00 86.62 89 ILE A CA 1
ATOM 734 C C . ILE A 1 89 ? 38.911 5.224 -50.182 1.00 86.62 89 ILE A C 1
ATOM 736 O O . ILE A 1 89 ? 38.070 5.142 -49.284 1.00 86.62 89 ILE A O 1
ATOM 740 N N . ALA A 1 90 ? 39.797 4.252 -50.412 1.00 85.50 90 ALA A N 1
ATOM 741 C CA . ALA A 1 90 ? 39.863 3.035 -49.612 1.00 85.50 90 ALA A CA 1
ATOM 742 C C . ALA A 1 90 ? 40.183 3.335 -48.140 1.00 85.50 90 ALA A C 1
ATOM 744 O O . ALA A 1 90 ? 39.488 2.833 -47.256 1.00 85.50 90 ALA A O 1
ATOM 745 N N . TYR A 1 91 ? 41.161 4.203 -47.860 1.00 86.19 91 TYR A N 1
ATOM 746 C CA . TYR A 1 91 ? 41.459 4.646 -46.495 1.00 86.19 91 TYR A CA 1
ATOM 747 C C . TYR A 1 91 ? 40.267 5.337 -45.834 1.00 86.19 91 TYR A C 1
ATOM 749 O O . TYR A 1 91 ? 39.936 5.026 -44.689 1.00 86.19 91 TYR A O 1
ATOM 757 N N . LEU A 1 92 ? 39.584 6.234 -46.553 1.00 89.81 92 LEU A N 1
ATOM 758 C CA . LEU A 1 92 ? 38.380 6.890 -46.044 1.00 89.81 92 LEU A CA 1
ATOM 759 C C . LEU A 1 92 ? 37.311 5.862 -45.666 1.00 89.81 92 LEU A C 1
ATOM 761 O O . LEU A 1 92 ? 36.746 5.952 -44.578 1.00 89.81 92 LEU A O 1
ATOM 765 N N . PHE A 1 93 ? 37.064 4.850 -46.499 1.00 90.38 93 PHE A N 1
ATOM 766 C CA . PHE A 1 93 ? 36.096 3.801 -46.178 1.00 90.38 93 PHE A CA 1
ATOM 767 C C . PHE A 1 93 ? 36.549 2.876 -45.039 1.00 90.38 93 PHE A C 1
ATOM 769 O O . PHE A 1 93 ? 35.723 2.516 -44.195 1.00 90.38 93 PHE A O 1
ATOM 776 N N . PHE A 1 94 ? 37.841 2.547 -44.940 1.00 89.19 94 PHE A N 1
ATOM 777 C CA . PHE A 1 94 ? 38.384 1.794 -43.804 1.00 89.19 94 PHE A CA 1
ATOM 778 C C . PHE A 1 94 ? 38.292 2.562 -42.484 1.00 89.19 94 PHE A C 1
ATOM 780 O O . PHE A 1 94 ? 38.104 1.936 -41.446 1.00 89.19 94 PHE A O 1
ATOM 787 N N . ILE A 1 95 ? 38.360 3.896 -42.508 1.00 88.88 95 ILE A N 1
ATOM 788 C CA . ILE A 1 95 ? 38.144 4.754 -41.333 1.00 88.88 95 ILE A CA 1
ATOM 789 C C . ILE A 1 95 ? 36.645 4.890 -41.023 1.00 88.88 95 ILE A C 1
ATOM 791 O O . ILE A 1 95 ? 36.224 4.770 -39.870 1.00 88.88 95 ILE A O 1
ATOM 795 N N . LEU A 1 96 ? 35.808 5.097 -42.043 1.00 91.12 96 LEU A N 1
ATOM 796 C CA . LEU A 1 96 ? 34.359 5.241 -41.881 1.00 91.12 96 LEU A CA 1
ATOM 797 C C . LEU A 1 96 ? 33.691 3.955 -41.387 1.00 91.12 96 LEU A C 1
ATOM 799 O O . LEU A 1 96 ? 32.693 4.032 -40.673 1.00 91.12 96 LEU A O 1
ATOM 803 N N . SER A 1 97 ? 34.231 2.779 -41.717 1.00 89.25 97 SER A N 1
ATOM 804 C CA . SER A 1 97 ? 33.706 1.489 -41.259 1.00 89.25 97 SER A CA 1
ATOM 805 C C . SER A 1 97 ? 33.618 1.385 -39.721 1.00 89.25 97 SER A C 1
ATOM 807 O O . SER A 1 97 ? 32.492 1.336 -39.208 1.00 89.25 97 SER A O 1
ATOM 809 N N . PRO A 1 98 ? 34.717 1.439 -38.942 1.00 87.56 98 PRO A N 1
ATOM 810 C CA . PRO A 1 98 ? 34.661 1.378 -37.484 1.00 87.56 98 PRO A CA 1
ATOM 811 C C . PRO A 1 98 ? 33.945 2.587 -36.874 1.00 87.56 98 PRO A C 1
ATOM 813 O O . PRO A 1 98 ? 33.194 2.411 -35.916 1.00 87.56 98 PRO A O 1
ATOM 816 N N . ILE A 1 99 ? 34.087 3.792 -37.446 1.00 89.38 99 ILE A N 1
ATOM 817 C CA . ILE A 1 99 ? 33.349 4.979 -36.978 1.00 89.38 99 ILE A CA 1
ATOM 818 C C . ILE A 1 99 ? 31.842 4.744 -37.078 1.00 89.38 99 ILE A C 1
ATOM 820 O O . ILE A 1 99 ? 31.111 5.034 -36.133 1.00 89.38 99 ILE A O 1
ATOM 824 N N . SER A 1 100 ? 31.366 4.182 -38.189 1.00 89.06 100 SER A N 1
ATOM 825 C CA . SER A 1 100 ? 29.947 3.891 -38.375 1.00 89.06 100 SER A CA 1
ATOM 826 C C . SER A 1 100 ? 29.441 2.820 -37.412 1.00 89.06 100 SER A C 1
ATOM 828 O O . SER A 1 100 ? 28.349 2.969 -36.863 1.00 89.06 100 SER A O 1
ATOM 830 N N . LEU A 1 101 ? 30.245 1.781 -37.149 1.00 88.31 101 LEU A N 1
ATOM 831 C CA . LEU A 1 101 ? 29.918 0.746 -36.173 1.00 88.31 101 LEU A CA 1
ATOM 832 C C . LEU A 1 101 ? 29.780 1.353 -34.776 1.00 88.31 101 LEU A C 1
ATOM 834 O O . LEU A 1 101 ? 28.757 1.139 -34.131 1.00 88.31 101 LEU A O 1
ATOM 838 N N . ILE A 1 102 ? 30.772 2.137 -34.342 1.00 87.06 102 ILE A N 1
ATOM 839 C CA . ILE A 1 102 ? 30.788 2.809 -33.037 1.00 87.06 102 ILE A CA 1
ATOM 840 C C . ILE A 1 102 ? 29.618 3.786 -32.929 1.00 87.06 102 ILE A C 1
ATOM 842 O O . ILE A 1 102 ? 28.883 3.769 -31.945 1.00 87.06 102 ILE A O 1
ATOM 846 N N . TYR A 1 103 ? 29.400 4.625 -33.940 1.00 88.94 103 TYR A N 1
ATOM 847 C CA . TYR A 1 103 ? 28.314 5.600 -33.943 1.00 88.94 103 TYR A CA 1
ATOM 848 C C . TYR A 1 103 ? 26.947 4.917 -33.812 1.00 88.94 103 TYR A C 1
ATOM 850 O O . TYR A 1 103 ? 26.147 5.271 -32.947 1.00 88.94 103 TYR A O 1
ATOM 858 N N . LEU A 1 104 ? 26.682 3.884 -34.615 1.00 87.69 104 LEU A N 1
ATOM 859 C CA . LEU A 1 104 ? 25.389 3.199 -34.612 1.00 87.69 104 LEU A CA 1
ATOM 860 C C . LEU A 1 104 ? 25.172 2.319 -33.376 1.00 87.69 104 LEU A C 1
ATOM 862 O O . LEU A 1 104 ? 24.022 2.173 -32.949 1.00 87.69 104 LEU A O 1
ATOM 866 N N . SER A 1 105 ? 26.236 1.750 -32.803 1.00 84.12 105 SER A N 1
ATOM 867 C CA . SER A 1 105 ? 26.170 0.907 -31.603 1.00 84.12 105 SER A CA 1
ATOM 868 C C . SER A 1 105 ? 26.086 1.716 -30.304 1.00 84.12 105 SER A C 1
ATOM 870 O O . SER A 1 105 ? 25.486 1.256 -29.335 1.00 84.12 105 SER A O 1
ATOM 872 N N . THR A 1 106 ? 26.639 2.932 -30.268 1.00 85.19 106 THR A N 1
ATOM 873 C CA . THR A 1 106 ? 26.583 3.819 -29.090 1.00 85.19 106 THR A CA 1
ATOM 874 C C . THR A 1 106 ? 25.312 4.664 -29.055 1.00 85.19 106 THR A C 1
ATOM 876 O O . THR A 1 106 ? 24.776 4.940 -27.974 1.00 85.19 106 THR A O 1
ATOM 879 N N . HIS A 1 107 ? 24.774 5.026 -30.224 1.00 86.69 107 HIS A N 1
ATOM 880 C CA . HIS A 1 107 ? 23.550 5.808 -30.335 1.00 86.69 107 HIS A CA 1
ATOM 881 C C . HIS A 1 107 ? 22.321 4.959 -29.979 1.00 86.69 107 HIS A C 1
ATOM 883 O O . HIS A 1 107 ? 21.742 4.267 -30.815 1.00 86.69 107 HIS A O 1
ATOM 889 N N . SER A 1 108 ? 21.934 5.006 -28.707 1.00 84.81 108 SER A N 1
ATOM 890 C CA . SER A 1 108 ? 20.841 4.208 -28.131 1.00 84.81 108 SER A CA 1
ATOM 891 C C . SER A 1 108 ? 19.520 4.963 -27.987 1.00 84.81 108 SER A C 1
ATOM 893 O O . SER A 1 108 ? 18.507 4.340 -27.690 1.00 84.81 108 SER A O 1
ATOM 895 N N . ARG A 1 109 ? 19.511 6.283 -28.201 1.00 84.81 109 ARG A N 1
ATOM 896 C CA . ARG A 1 109 ? 18.296 7.110 -28.181 1.00 84.81 109 ARG A CA 1
ATOM 897 C C . ARG A 1 109 ? 17.576 7.050 -29.531 1.00 84.81 109 ARG A C 1
ATOM 899 O O . ARG A 1 109 ? 18.209 6.843 -30.565 1.00 84.81 109 ARG A O 1
ATOM 906 N N . GLY A 1 110 ? 16.257 7.238 -29.515 1.00 82.81 110 GLY A N 1
ATOM 907 C CA . GLY A 1 110 ? 15.430 7.296 -30.729 1.00 82.81 110 GLY A CA 1
ATOM 908 C C . GLY A 1 110 ? 15.293 5.965 -31.479 1.00 82.81 110 GLY A C 1
ATOM 909 O O . GLY A 1 110 ? 14.958 5.960 -32.661 1.00 82.81 110 GLY A O 1
ATOM 910 N N . LEU A 1 111 ? 15.568 4.836 -30.820 1.00 88.81 111 LEU A N 1
ATOM 911 C CA . LEU A 1 111 ? 15.387 3.501 -31.396 1.00 88.81 111 LEU A CA 1
ATOM 912 C C . LEU A 1 111 ? 13.907 3.107 -31.459 1.00 88.81 111 LEU A C 1
ATOM 914 O O . LEU A 1 111 ? 13.495 2.431 -32.403 1.00 88.81 111 LEU A O 1
ATOM 918 N N . PHE A 1 112 ? 13.114 3.554 -30.482 1.00 89.75 112 PHE A N 1
ATOM 919 C CA . PHE A 1 112 ? 11.667 3.383 -30.485 1.00 89.75 112 PHE A CA 1
ATOM 920 C C . PHE A 1 112 ? 11.009 4.436 -31.391 1.00 89.75 112 PHE A C 1
ATOM 922 O O . PHE A 1 112 ? 10.889 5.604 -31.026 1.00 89.75 112 PHE A O 1
ATOM 929 N N . ALA A 1 113 ? 10.621 4.022 -32.600 1.00 86.38 113 ALA A N 1
ATOM 930 C CA . ALA A 1 113 ? 9.992 4.864 -33.617 1.00 86.38 113 ALA A CA 1
ATOM 931 C C . ALA A 1 113 ? 9.020 4.041 -34.477 1.00 86.38 113 ALA A C 1
ATOM 933 O O . ALA A 1 113 ? 9.150 2.822 -34.554 1.00 86.38 113 ALA A O 1
ATOM 934 N N . SER A 1 114 ? 8.109 4.700 -35.207 1.00 83.31 114 SER A N 1
ATOM 935 C CA . SER A 1 114 ? 7.040 4.045 -35.993 1.00 83.31 114 SER A CA 1
ATOM 936 C C . SER A 1 114 ? 7.493 2.905 -36.915 1.00 83.31 114 SER A C 1
ATOM 938 O O . SER A 1 114 ? 6.690 2.024 -37.177 1.00 83.31 114 SER A O 1
ATOM 940 N N . LYS A 1 115 ? 8.730 2.913 -37.432 1.00 83.75 115 LYS A N 1
ATOM 941 C CA . LYS A 1 115 ? 9.238 1.852 -38.326 1.00 83.75 115 LYS A CA 1
ATOM 942 C C . LYS A 1 115 ? 9.846 0.653 -37.590 1.00 83.75 115 LYS A C 1
ATOM 944 O O . LYS A 1 115 ? 9.955 -0.414 -38.176 1.00 83.75 115 LYS A O 1
ATOM 949 N N . ASN A 1 116 ? 10.272 0.843 -36.341 1.00 86.94 116 ASN A N 1
ATOM 950 C CA . ASN A 1 116 ? 11.054 -0.137 -35.584 1.00 86.94 116 ASN A CA 1
ATOM 951 C C . ASN A 1 116 ? 10.365 -0.562 -34.278 1.00 86.94 116 ASN A C 1
ATOM 953 O O . ASN A 1 116 ? 10.960 -1.325 -33.527 1.00 86.94 116 ASN A O 1
ATOM 957 N N . ALA A 1 117 ? 9.162 -0.065 -33.977 1.00 87.00 117 ALA A N 1
ATOM 958 C CA . ALA A 1 117 ? 8.495 -0.244 -32.686 1.00 87.00 117 ALA A CA 1
ATOM 959 C C . ALA A 1 117 ? 8.273 -1.717 -32.320 1.00 87.00 117 ALA A C 1
ATOM 961 O O . ALA A 1 117 ? 8.671 -2.134 -31.237 1.00 87.00 117 ALA A O 1
ATOM 962 N N . ASP A 1 118 ? 7.743 -2.520 -33.242 1.00 87.56 118 ASP A N 1
ATOM 963 C CA . ASP A 1 118 ? 7.453 -3.939 -32.984 1.00 87.56 118 ASP A CA 1
ATOM 964 C C . ASP A 1 118 ? 8.738 -4.758 -32.836 1.00 87.56 118 ASP A C 1
ATOM 966 O O . ASP A 1 118 ? 8.857 -5.656 -32.000 1.00 87.56 118 ASP A O 1
ATOM 970 N N . LYS A 1 119 ? 9.755 -4.400 -33.624 1.00 90.56 119 LYS A N 1
ATOM 971 C CA . LYS A 1 119 ? 11.085 -5.001 -33.540 1.00 90.56 119 LYS A CA 1
ATOM 972 C C . LYS A 1 119 ? 11.801 -4.614 -32.244 1.00 90.56 119 LYS A C 1
ATOM 974 O O . LYS A 1 119 ? 12.495 -5.436 -31.660 1.00 90.56 119 LYS A O 1
ATOM 979 N N . PHE A 1 120 ? 11.627 -3.374 -31.791 1.00 93.06 120 PHE A N 1
ATOM 980 C CA . PHE A 1 120 ? 12.114 -2.902 -30.500 1.00 93.06 120 PHE A CA 1
ATOM 981 C C . PHE A 1 120 ? 11.432 -3.675 -29.372 1.00 93.06 120 PHE A C 1
ATOM 983 O O . PHE A 1 120 ? 12.124 -4.242 -28.536 1.00 93.06 120 PHE A O 1
ATOM 990 N N . TYR A 1 121 ? 10.099 -3.751 -29.383 1.00 91.75 121 TYR A N 1
ATOM 991 C CA . TYR A 1 121 ? 9.319 -4.483 -28.388 1.00 91.75 121 TYR A CA 1
ATOM 992 C C . TYR A 1 121 ? 9.751 -5.952 -28.303 1.00 91.75 121 TYR A C 1
ATOM 994 O O . TYR A 1 121 ? 10.209 -6.390 -27.251 1.00 91.75 121 TYR A O 1
ATOM 1002 N N . SER A 1 122 ? 9.691 -6.689 -29.415 1.00 91.50 122 SER A N 1
ATOM 1003 C CA . SER A 1 122 ? 10.031 -8.119 -29.447 1.00 91.50 122 SER A CA 1
ATOM 1004 C C . SER A 1 122 ? 11.451 -8.410 -28.959 1.00 91.50 122 SER A C 1
ATOM 1006 O O . SER A 1 122 ? 11.637 -9.321 -28.156 1.00 91.50 122 SER A O 1
ATOM 1008 N N . LEU A 1 123 ? 12.447 -7.621 -29.378 1.00 91.75 123 LEU A N 1
ATOM 1009 C CA . LEU A 1 123 ? 13.833 -7.812 -28.946 1.00 91.75 123 LEU A CA 1
ATOM 1010 C C . LEU A 1 123 ? 14.049 -7.449 -27.476 1.00 91.75 123 LEU A C 1
ATOM 1012 O O . LEU A 1 123 ? 14.776 -8.156 -26.787 1.00 91.75 123 LEU A O 1
ATOM 1016 N N . ILE A 1 124 ? 13.433 -6.373 -26.981 1.00 92.88 124 ILE A N 1
ATOM 1017 C CA . ILE A 1 124 ? 13.555 -6.000 -25.568 1.00 92.88 124 ILE A CA 1
ATOM 1018 C C . ILE A 1 124 ? 12.932 -7.074 -24.679 1.00 92.88 124 ILE A C 1
ATOM 1020 O O . ILE A 1 124 ? 13.586 -7.517 -23.741 1.00 92.88 124 ILE A O 1
ATOM 1024 N N . ILE A 1 125 ? 11.726 -7.550 -25.000 1.00 90.88 125 ILE A N 1
ATOM 1025 C CA . ILE A 1 125 ? 11.087 -8.629 -24.234 1.00 90.88 125 ILE A CA 1
ATOM 1026 C C . ILE A 1 125 ? 11.900 -9.921 -24.317 1.00 90.88 125 ILE A C 1
ATOM 1028 O O . ILE A 1 125 ? 12.129 -10.559 -23.292 1.00 90.88 125 ILE A O 1
ATOM 1032 N N . GLN A 1 126 ? 12.396 -10.281 -25.505 1.00 91.44 126 GLN A N 1
ATOM 1033 C CA . GLN A 1 126 ? 13.242 -11.459 -25.673 1.00 91.44 126 GLN A CA 1
ATOM 1034 C C . GLN A 1 126 ? 14.476 -11.397 -24.768 1.00 91.44 126 GLN A C 1
ATOM 1036 O O . GLN A 1 126 ? 14.753 -12.364 -24.068 1.00 91.44 126 GLN A O 1
ATOM 1041 N N . GLU A 1 127 ? 15.208 -10.283 -24.757 1.00 90.94 127 GLU A N 1
ATOM 1042 C CA . GLU A 1 127 ? 16.443 -10.174 -23.973 1.00 90.94 127 GLU A CA 1
ATOM 1043 C C . GLU A 1 127 ? 16.167 -10.051 -22.465 1.00 90.94 127 GLU A C 1
ATOM 1045 O O . GLU A 1 127 ? 16.925 -10.609 -21.673 1.00 90.94 127 GLU A O 1
ATOM 1050 N N . ILE A 1 128 ? 15.063 -9.409 -22.058 1.00 89.31 128 ILE A N 1
ATOM 1051 C CA . ILE A 1 128 ? 14.606 -9.382 -20.655 1.00 89.31 128 ILE A CA 1
ATOM 1052 C C . ILE A 1 128 ? 14.251 -10.791 -20.165 1.00 89.31 128 ILE A C 1
ATOM 1054 O O . ILE A 1 128 ? 14.619 -11.156 -19.056 1.00 89.31 128 ILE A O 1
ATOM 1058 N N . SER A 1 129 ? 13.617 -11.608 -21.009 1.00 85.69 129 SER A N 1
ATOM 1059 C CA . SER A 1 129 ? 13.244 -12.986 -20.662 1.00 85.69 129 SER A CA 1
ATOM 1060 C C . SER A 1 129 ? 14.428 -13.964 -20.585 1.00 85.69 129 SER A C 1
ATOM 1062 O O . SER A 1 129 ? 14.243 -15.139 -20.267 1.00 85.69 129 SER A O 1
ATOM 1064 N N . THR A 1 130 ? 15.653 -13.522 -20.900 1.00 84.19 130 THR A N 1
ATOM 1065 C CA . THR A 1 130 ? 16.843 -14.372 -20.764 1.00 84.19 130 THR A CA 1
ATOM 1066 C C . THR A 1 130 ? 17.335 -14.408 -19.321 1.00 84.19 130 THR A C 1
ATOM 1068 O O . THR A 1 130 ? 17.408 -13.378 -18.669 1.00 84.19 130 THR A O 1
ATOM 1071 N N . ASN A 1 131 ? 17.803 -15.564 -18.838 1.00 77.50 131 ASN A N 1
ATOM 1072 C CA . ASN A 1 131 ? 18.399 -15.705 -17.496 1.00 77.50 131 ASN A CA 1
ATOM 1073 C C . ASN A 1 131 ? 19.827 -15.114 -17.384 1.00 77.50 131 ASN A C 1
ATOM 1075 O O . ASN A 1 131 ? 20.669 -15.654 -16.668 1.00 77.50 131 ASN A O 1
ATOM 1079 N N . ASN A 1 132 ? 20.151 -14.061 -18.139 1.00 87.38 132 ASN A N 1
ATOM 1080 C CA . ASN A 1 132 ? 21.481 -13.456 -18.163 1.00 87.38 132 ASN A CA 1
ATOM 1081 C C . ASN A 1 132 ? 21.431 -11.997 -17.690 1.00 87.38 132 ASN A C 1
ATOM 1083 O O . ASN A 1 132 ? 21.053 -11.102 -18.446 1.00 87.38 132 ASN A O 1
ATOM 1087 N N . ASP A 1 133 ? 21.910 -11.759 -16.468 1.00 86.69 133 ASP A N 1
ATOM 1088 C CA . ASP A 1 133 ? 21.944 -10.441 -15.826 1.00 86.69 133 ASP A CA 1
ATOM 1089 C C . ASP A 1 133 ? 22.608 -9.348 -16.680 1.00 86.69 133 ASP A C 1
ATOM 1091 O O . ASP A 1 133 ? 22.154 -8.202 -16.676 1.00 86.69 133 ASP A O 1
ATOM 1095 N N . GLU A 1 134 ? 23.674 -9.656 -17.429 1.00 88.38 134 GLU A N 1
ATOM 1096 C CA . GLU A 1 134 ? 24.349 -8.665 -18.280 1.00 88.38 134 GLU A CA 1
ATOM 1097 C C . GLU A 1 134 ? 23.419 -8.185 -19.403 1.00 88.38 134 GLU A C 1
ATOM 1099 O O . GLU A 1 134 ? 23.331 -6.986 -19.691 1.00 88.38 134 GLU A O 1
ATOM 1104 N N . ARG A 1 135 ? 22.675 -9.118 -20.007 1.00 89.62 135 ARG A N 1
ATOM 1105 C CA . ARG A 1 135 ? 21.730 -8.831 -21.091 1.00 89.62 135 ARG A CA 1
ATOM 1106 C C . ARG A 1 135 ? 20.485 -8.119 -20.592 1.00 89.62 135 ARG A C 1
ATOM 1108 O O . ARG A 1 135 ? 20.085 -7.136 -21.214 1.00 89.62 135 ARG A O 1
ATOM 1115 N N . ILE A 1 136 ? 19.939 -8.534 -19.449 1.00 89.75 136 ILE A N 1
ATOM 1116 C CA . ILE A 1 136 ? 18.809 -7.856 -18.800 1.00 89.75 136 ILE A CA 1
ATOM 1117 C C . ILE A 1 136 ? 19.183 -6.398 -18.496 1.00 89.75 136 ILE A C 1
ATOM 1119 O O . ILE A 1 136 ? 18.453 -5.476 -18.860 1.00 89.75 136 ILE A O 1
ATOM 1123 N N . ASN A 1 137 ? 20.358 -6.159 -17.901 1.00 89.44 137 ASN A N 1
ATOM 1124 C CA . ASN A 1 137 ? 20.830 -4.802 -17.612 1.00 89.44 137 ASN A CA 1
ATOM 1125 C C . ASN A 1 137 ? 21.039 -3.975 -18.889 1.00 89.44 137 ASN A C 1
ATOM 1127 O O . ASN A 1 137 ? 20.693 -2.791 -18.928 1.00 89.44 137 ASN A O 1
ATOM 1131 N N . ALA A 1 138 ? 21.583 -4.579 -19.947 1.00 91.00 138 ALA A N 1
ATOM 1132 C CA . ALA A 1 138 ? 21.740 -3.915 -21.235 1.00 91.00 138 ALA A CA 1
ATOM 1133 C C . ALA A 1 138 ? 20.383 -3.533 -21.856 1.00 91.00 138 ALA A C 1
ATOM 1135 O O . ALA A 1 138 ? 20.225 -2.396 -22.311 1.00 91.00 138 ALA A O 1
ATOM 1136 N N . ALA A 1 139 ? 19.404 -4.442 -21.828 1.00 92.50 139 ALA A N 1
ATOM 1137 C CA . ALA A 1 139 ? 18.043 -4.202 -22.297 1.00 92.50 139 ALA A CA 1
ATOM 1138 C C . ALA A 1 139 ? 17.358 -3.090 -21.489 1.00 92.50 139 ALA A C 1
ATOM 1140 O O . ALA A 1 139 ? 16.795 -2.171 -22.083 1.00 92.50 139 ALA A O 1
ATOM 1141 N N . LEU A 1 140 ? 17.500 -3.093 -20.158 1.00 92.75 140 LEU A N 1
ATOM 1142 C CA . LEU A 1 140 ? 16.983 -2.039 -19.284 1.00 92.75 140 LEU A CA 1
ATOM 1143 C C . LEU A 1 140 ? 17.580 -0.666 -19.625 1.00 92.75 140 LEU A C 1
ATOM 1145 O O . LEU A 1 140 ? 16.850 0.314 -19.733 1.00 92.75 140 LEU A O 1
ATOM 1149 N N . ILE A 1 141 ? 18.893 -0.568 -19.852 1.00 92.44 141 ILE A N 1
ATOM 1150 C CA . ILE A 1 141 ? 19.530 0.702 -20.246 1.00 92.44 141 ILE A CA 1
ATOM 1151 C C . ILE A 1 141 ? 18.971 1.207 -21.584 1.00 92.44 141 ILE A C 1
ATOM 1153 O O . ILE A 1 141 ? 18.739 2.406 -21.749 1.00 92.44 141 ILE A O 1
ATOM 1157 N N . ILE A 1 142 ? 18.758 0.312 -22.552 1.00 93.50 142 ILE A N 1
ATOM 1158 C CA . ILE A 1 142 ? 18.196 0.671 -23.861 1.00 93.50 142 ILE A CA 1
ATOM 1159 C C . ILE A 1 142 ? 16.735 1.109 -23.720 1.00 93.50 142 ILE A C 1
ATOM 1161 O O . ILE A 1 142 ? 16.345 2.104 -24.336 1.00 93.50 142 ILE A O 1
ATOM 1165 N N . LEU A 1 143 ? 15.955 0.414 -22.889 1.00 94.31 143 LEU A N 1
ATOM 1166 C CA . LEU A 1 143 ? 14.585 0.777 -22.546 1.00 94.31 143 LEU A CA 1
ATOM 1167 C C . LEU A 1 143 ? 14.534 2.187 -21.943 1.00 94.31 143 LEU A C 1
ATOM 1169 O O . LEU A 1 143 ? 13.830 3.044 -22.470 1.00 94.31 143 LEU A O 1
ATOM 1173 N N . LEU A 1 144 ? 15.342 2.455 -20.913 1.00 94.12 144 LEU A N 1
ATOM 1174 C CA . LEU A 1 144 ? 15.409 3.754 -20.234 1.00 94.12 144 LEU A CA 1
ATOM 1175 C C . LEU A 1 144 ? 15.803 4.886 -21.192 1.00 94.12 144 LEU A C 1
ATOM 1177 O O . LEU A 1 144 ? 15.162 5.930 -21.208 1.00 94.12 144 LEU A O 1
ATOM 1181 N N . ASN A 1 145 ? 16.782 4.660 -22.076 1.00 94.19 145 ASN A N 1
ATOM 1182 C CA . ASN A 1 145 ? 17.196 5.651 -23.078 1.00 94.19 145 ASN A CA 1
ATOM 1183 C C . ASN A 1 145 ? 16.112 5.991 -24.118 1.00 94.19 145 ASN A C 1
ATOM 1185 O O . ASN A 1 145 ? 16.267 6.961 -24.861 1.00 94.19 145 ASN A O 1
ATOM 1189 N N . ASN A 1 146 ? 15.045 5.193 -24.204 1.00 94.88 146 ASN A N 1
ATOM 1190 C CA . ASN A 1 146 ? 13.904 5.415 -25.092 1.00 94.88 146 ASN A CA 1
ATOM 1191 C C . ASN A 1 146 ? 12.588 5.633 -24.333 1.00 94.88 146 ASN A C 1
ATOM 1193 O O . ASN A 1 146 ? 11.555 5.796 -24.978 1.00 94.88 146 ASN A O 1
ATOM 1197 N N . PHE A 1 147 ? 12.611 5.662 -22.999 1.00 94.88 147 PHE A N 1
ATOM 1198 C CA . PHE A 1 147 ? 11.406 5.655 -22.171 1.00 94.88 147 PHE A CA 1
ATOM 1199 C C . PHE A 1 147 ? 10.519 6.879 -22.414 1.00 94.88 147 PHE A C 1
ATOM 1201 O O . PHE A 1 147 ? 9.314 6.749 -22.597 1.00 94.88 147 PHE A O 1
ATOM 1208 N N . GLU A 1 148 ? 11.124 8.060 -22.546 1.00 93.94 148 GLU A N 1
ATOM 1209 C CA . GLU A 1 148 ? 10.415 9.292 -22.907 1.00 93.94 148 GLU A CA 1
ATOM 1210 C C . GLU A 1 148 ? 9.670 9.176 -24.249 1.00 93.94 148 GLU A C 1
ATOM 1212 O O . GLU A 1 148 ? 8.514 9.583 -24.354 1.00 93.94 148 GLU A O 1
ATOM 1217 N N . ASN A 1 149 ? 10.282 8.552 -25.263 1.00 92.31 149 ASN A N 1
ATOM 1218 C CA . ASN A 1 149 ? 9.631 8.324 -26.559 1.00 92.31 149 ASN A CA 1
ATOM 1219 C C . ASN A 1 149 ? 8.467 7.332 -26.454 1.00 92.31 149 ASN A C 1
ATOM 1221 O O . ASN A 1 149 ? 7.466 7.496 -27.150 1.00 92.31 149 ASN A O 1
ATOM 1225 N N . ILE A 1 150 ? 8.590 6.324 -25.587 1.00 93.06 150 ILE A N 1
ATOM 1226 C CA . ILE A 1 150 ? 7.526 5.351 -25.309 1.00 93.06 150 ILE A CA 1
ATOM 1227 C C . ILE A 1 150 ? 6.339 6.074 -24.660 1.00 93.06 150 ILE A C 1
ATOM 1229 O O . ILE A 1 150 ? 5.229 6.002 -25.182 1.00 93.06 150 ILE A O 1
ATOM 1233 N N . CYS A 1 151 ? 6.569 6.857 -23.603 1.00 92.25 151 CYS A N 1
ATOM 1234 C CA . CYS A 1 151 ? 5.514 7.627 -22.937 1.00 92.25 151 CYS A CA 1
ATOM 1235 C C . CYS A 1 151 ? 4.868 8.670 -23.867 1.00 92.25 151 CYS A C 1
ATOM 1237 O O . CYS A 1 151 ? 3.642 8.796 -23.898 1.00 92.25 151 CYS A O 1
ATOM 1239 N N . MET A 1 152 ? 5.655 9.365 -24.698 1.00 92.38 152 MET A N 1
ATOM 1240 C CA . MET A 1 152 ? 5.116 10.260 -25.730 1.00 92.38 152 MET A CA 1
ATOM 1241 C C . MET A 1 152 ? 4.208 9.531 -26.719 1.00 92.38 152 MET A C 1
ATOM 1243 O O . MET A 1 152 ? 3.168 10.069 -27.094 1.00 92.38 152 MET A O 1
ATOM 1247 N N . ALA A 1 153 ? 4.588 8.331 -27.161 1.00 90.56 153 ALA A N 1
ATOM 1248 C CA . ALA A 1 153 ? 3.806 7.553 -28.117 1.00 90.56 153 ALA A CA 1
ATOM 1249 C C . ALA A 1 153 ? 2.476 7.048 -27.539 1.00 90.56 153 ALA A C 1
ATOM 1251 O O . ALA A 1 153 ? 1.511 6.903 -28.286 1.00 90.56 153 ALA A O 1
ATOM 1252 N N . VAL A 1 154 ? 2.414 6.804 -26.228 1.00 88.31 154 VAL A N 1
ATOM 1253 C CA . VAL A 1 154 ? 1.169 6.440 -25.540 1.00 88.31 154 VAL A CA 1
ATOM 1254 C C . VAL A 1 154 ? 0.171 7.596 -25.548 1.00 88.31 154 VAL A C 1
ATOM 1256 O O . VAL A 1 154 ? -1.018 7.375 -25.793 1.00 88.31 154 VAL A O 1
ATOM 1259 N N . LYS A 1 155 ? 0.653 8.815 -25.269 1.00 84.19 155 LYS A N 1
ATOM 1260 C CA . LYS A 1 155 ? -0.209 9.975 -25.022 1.00 84.19 155 LYS A CA 1
ATOM 1261 C C . LYS A 1 155 ? -0.553 10.779 -26.270 1.00 84.19 155 LYS A C 1
ATOM 1263 O O . LYS A 1 155 ? -1.679 11.255 -26.402 1.00 84.19 155 LYS A O 1
ATOM 1268 N N . ASN A 1 156 ? 0.412 10.965 -27.164 1.00 78.81 156 ASN A N 1
ATOM 1269 C CA . ASN A 1 156 ? 0.201 11.720 -28.394 1.00 78.81 156 ASN A CA 1
ATOM 1270 C C . ASN A 1 156 ? -0.633 10.882 -29.375 1.00 78.81 156 ASN A C 1
ATOM 1272 O O . ASN A 1 156 ? -0.635 9.658 -29.279 1.00 78.81 156 ASN A O 1
ATOM 1276 N N . ASN A 1 157 ? -1.311 11.522 -30.338 1.00 67.50 157 ASN A N 1
ATOM 1277 C CA . ASN A 1 157 ? -2.058 10.870 -31.432 1.00 67.50 157 ASN A CA 1
ATOM 1278 C C . ASN A 1 157 ? -1.120 10.115 -32.402 1.00 67.50 157 ASN A C 1
ATOM 1280 O O . ASN A 1 157 ? -1.075 10.376 -33.605 1.00 67.50 157 ASN A O 1
ATOM 1284 N N . ALA A 1 158 ? -0.309 9.210 -31.867 1.00 74.69 158 ALA A N 1
ATOM 1285 C CA . ALA A 1 158 ? 0.541 8.304 -32.596 1.00 74.69 158 ALA A CA 1
ATOM 1286 C C . ALA A 1 158 ? -0.312 7.305 -33.382 1.00 74.69 158 ALA A C 1
ATOM 1288 O O . ALA A 1 158 ? -1.483 7.058 -33.081 1.00 74.69 158 ALA A O 1
ATOM 1289 N N . LYS A 1 159 ? 0.304 6.691 -34.395 1.00 81.88 159 LYS A N 1
ATOM 1290 C CA . LYS A 1 159 ? -0.306 5.563 -35.102 1.00 81.88 159 LYS A CA 1
ATOM 1291 C C . LYS A 1 159 ? -0.677 4.471 -34.097 1.00 81.88 159 LYS A C 1
ATOM 1293 O O . LYS A 1 159 ? 0.107 4.189 -33.193 1.00 81.88 159 LYS A O 1
ATOM 1298 N N . LYS A 1 160 ? -1.840 3.845 -34.298 1.00 83.94 160 LYS A N 1
ATOM 1299 C CA . LYS A 1 160 ? -2.406 2.825 -33.403 1.00 83.94 160 LYS A CA 1
ATOM 1300 C C . LYS A 1 160 ? -1.384 1.745 -33.013 1.00 83.94 160 LYS A C 1
ATOM 1302 O O . LYS A 1 160 ? -1.182 1.520 -31.830 1.00 83.94 160 LYS A O 1
ATOM 1307 N N . GLU A 1 161 ? -0.669 1.194 -33.990 1.00 83.62 161 GLU A N 1
ATOM 1308 C CA . GLU A 1 161 ? 0.370 0.167 -33.791 1.00 83.62 161 GLU A CA 1
ATOM 1309 C C . GLU A 1 161 ? 1.520 0.648 -32.888 1.00 83.62 161 GLU A C 1
ATOM 1311 O O . GLU A 1 161 ? 1.946 -0.052 -31.974 1.00 83.62 161 GLU A O 1
ATOM 1316 N N . LEU A 1 162 ? 1.995 1.886 -33.084 1.00 87.06 162 LEU A N 1
ATOM 1317 C CA . LEU A 1 162 ? 3.063 2.463 -32.261 1.00 87.06 162 LEU A CA 1
ATOM 1318 C C . LEU A 1 162 ? 2.615 2.621 -30.803 1.00 87.06 162 LEU A C 1
ATOM 1320 O O . LEU A 1 162 ? 3.398 2.372 -29.888 1.00 87.06 162 LEU A O 1
ATOM 1324 N N . ARG A 1 163 ? 1.358 3.029 -30.599 1.00 88.38 163 ARG A N 1
ATOM 1325 C CA . ARG A 1 163 ? 0.757 3.166 -29.272 1.00 88.38 163 ARG A CA 1
ATOM 1326 C C . ARG A 1 163 ? 0.573 1.808 -28.596 1.00 88.38 163 ARG A C 1
ATOM 1328 O O . ARG A 1 163 ? 0.911 1.679 -27.426 1.00 88.38 163 ARG A O 1
ATOM 1335 N N . GLU A 1 164 ? 0.088 0.803 -29.318 1.00 87.88 164 GLU A N 1
ATOM 1336 C CA . GLU A 1 164 ? -0.092 -0.561 -28.800 1.00 87.88 164 GLU A CA 1
ATOM 1337 C C . GLU A 1 164 ? 1.239 -1.185 -28.371 1.00 87.88 164 GLU A C 1
ATOM 1339 O O . GLU A 1 164 ? 1.342 -1.705 -27.258 1.00 87.88 164 GLU A O 1
ATOM 1344 N N . SER A 1 165 ? 2.283 -1.050 -29.193 1.00 88.75 165 SER A N 1
ATOM 1345 C CA . SER A 1 165 ? 3.637 -1.481 -28.836 1.00 88.75 165 SER A CA 1
ATOM 1346 C C . SER A 1 165 ? 4.184 -0.705 -27.631 1.00 88.75 165 SER A C 1
ATOM 1348 O O . SER A 1 165 ? 4.808 -1.301 -26.757 1.00 88.75 165 SER A O 1
ATOM 1350 N N . ALA A 1 166 ? 3.907 0.600 -27.515 1.00 90.25 166 ALA A N 1
ATOM 1351 C CA . ALA A 1 166 ? 4.319 1.393 -26.355 1.00 90.25 166 ALA A CA 1
ATOM 1352 C C . ALA A 1 166 ? 3.632 0.938 -25.053 1.00 90.25 166 ALA A C 1
ATOM 1354 O O . ALA A 1 166 ? 4.321 0.679 -24.067 1.00 90.25 166 ALA A O 1
ATOM 1355 N N . CYS A 1 167 ? 2.303 0.774 -25.058 1.00 89.62 167 CYS A N 1
ATOM 1356 C CA . CYS A 1 167 ? 1.558 0.256 -23.906 1.00 89.62 167 CYS A CA 1
ATOM 1357 C C . CYS A 1 167 ? 2.024 -1.160 -23.532 1.00 89.62 167 CYS A C 1
ATOM 1359 O O . CYS A 1 167 ? 2.249 -1.450 -22.362 1.00 89.62 167 CYS A O 1
ATOM 1361 N N . SER A 1 168 ? 2.261 -2.024 -24.526 1.00 89.81 168 SER A N 1
ATOM 1362 C CA . SER A 1 168 ? 2.750 -3.391 -24.300 1.00 89.81 168 SER A CA 1
ATOM 1363 C C . SER A 1 168 ? 4.139 -3.414 -23.665 1.00 89.81 168 SER A C 1
ATOM 1365 O O . SER A 1 168 ? 4.410 -4.261 -22.818 1.00 89.81 168 SER A O 1
ATOM 1367 N N . ILE A 1 169 ? 5.027 -2.481 -24.027 1.00 91.00 169 ILE A N 1
ATOM 1368 C CA . ILE A 1 169 ? 6.321 -2.332 -23.350 1.00 91.00 169 ILE A CA 1
ATOM 1369 C C . ILE A 1 169 ? 6.115 -1.911 -21.892 1.00 91.00 169 ILE A C 1
ATOM 1371 O O . ILE A 1 169 ? 6.718 -2.513 -21.006 1.00 91.00 169 ILE A O 1
ATOM 1375 N N . LEU A 1 170 ? 5.273 -0.902 -21.635 1.00 90.69 170 LEU A N 1
ATOM 1376 C CA . LEU A 1 170 ? 5.007 -0.437 -20.271 1.00 90.69 170 LEU A CA 1
ATOM 1377 C C . LEU A 1 170 ? 4.398 -1.535 -19.400 1.00 90.69 170 LEU A C 1
ATOM 1379 O O . LEU A 1 170 ? 4.742 -1.619 -18.228 1.00 90.69 170 LEU A O 1
ATOM 1383 N N . ASP A 1 171 ? 3.542 -2.390 -19.955 1.00 89.56 171 ASP A N 1
ATOM 1384 C CA . ASP A 1 171 ? 2.923 -3.468 -19.193 1.00 89.56 171 ASP A CA 1
ATOM 1385 C C . ASP A 1 171 ? 3.815 -4.694 -19.050 1.00 89.56 171 ASP A C 1
ATOM 1387 O O . ASP A 1 171 ? 3.937 -5.203 -17.942 1.00 89.56 171 ASP A O 1
ATOM 1391 N N . VAL A 1 172 ? 4.456 -5.171 -20.117 1.00 90.38 172 VAL A N 1
ATOM 1392 C CA . VAL A 1 172 ? 5.212 -6.434 -20.087 1.00 90.38 172 VAL A CA 1
ATOM 1393 C C . VAL A 1 172 ? 6.631 -6.226 -19.561 1.00 90.38 172 VAL A C 1
ATOM 1395 O O . VAL A 1 172 ? 7.070 -6.963 -18.686 1.00 90.38 172 VAL A O 1
ATOM 1398 N N . ALA A 1 173 ? 7.358 -5.211 -20.037 1.00 89.31 173 ALA A N 1
ATOM 1399 C CA . ALA A 1 173 ? 8.756 -5.030 -19.639 1.00 89.31 173 ALA A CA 1
ATOM 1400 C C . ALA A 1 173 ? 8.886 -4.549 -18.187 1.00 89.31 173 ALA A C 1
ATOM 1402 O O . ALA A 1 173 ? 9.798 -4.972 -17.483 1.00 89.31 173 ALA A O 1
ATOM 1403 N N . LEU A 1 174 ? 7.977 -3.677 -17.729 1.00 91.06 174 LEU A N 1
ATOM 1404 C CA . LEU A 1 174 ? 7.989 -3.179 -16.348 1.00 91.06 174 LEU A CA 1
ATOM 1405 C C . LEU A 1 174 ? 7.270 -4.100 -15.354 1.00 91.06 174 LEU A C 1
ATOM 1407 O O . LEU A 1 174 ? 7.264 -3.787 -14.168 1.00 91.06 174 LEU A O 1
ATOM 1411 N N . SER A 1 175 ? 6.662 -5.203 -15.802 1.00 91.31 175 SER A N 1
ATOM 1412 C CA . SER A 1 175 ? 6.118 -6.231 -14.902 1.00 91.31 175 SER A CA 1
ATOM 1413 C C . SER A 1 175 ? 6.991 -7.476 -14.787 1.00 91.31 175 SER A C 1
ATOM 1415 O O . SER A 1 175 ? 6.726 -8.308 -13.921 1.00 91.31 175 SER A O 1
ATOM 1417 N N . ASP A 1 176 ? 8.042 -7.591 -15.605 1.00 92.88 176 ASP A N 1
ATOM 1418 C CA . ASP A 1 176 ? 9.015 -8.673 -15.499 1.00 92.88 176 ASP A CA 1
ATOM 1419 C C . ASP A 1 176 ? 9.726 -8.646 -14.137 1.00 92.88 176 ASP A C 1
ATOM 1421 O O . ASP A 1 176 ? 10.251 -7.614 -13.709 1.00 92.88 176 ASP A O 1
ATOM 1425 N N . GLU A 1 177 ? 9.756 -9.793 -13.457 1.00 90.88 177 GLU A N 1
ATOM 1426 C CA . GLU A 1 177 ? 10.270 -9.917 -12.090 1.00 90.88 177 GLU A CA 1
ATOM 1427 C C . GLU A 1 177 ? 11.737 -9.480 -11.979 1.00 90.88 177 GLU A C 1
ATOM 1429 O O . GLU A 1 177 ? 12.112 -8.789 -11.026 1.00 90.88 177 GLU A O 1
ATOM 1434 N N . SER A 1 178 ? 12.566 -9.822 -12.969 1.00 89.88 178 SER A N 1
ATOM 1435 C CA . SER A 1 178 ? 13.994 -9.499 -12.958 1.00 89.88 178 SER A CA 1
ATOM 1436 C C . SER A 1 178 ? 14.207 -7.995 -13.093 1.00 89.88 178 SER A C 1
ATOM 1438 O O . SER A 1 178 ? 14.989 -7.401 -12.345 1.00 89.88 178 SER A O 1
ATOM 1440 N N . ILE A 1 179 ? 13.470 -7.356 -14.005 1.00 92.56 179 ILE A N 1
ATOM 1441 C CA . ILE A 1 179 ? 13.518 -5.903 -14.202 1.00 92.56 179 ILE A CA 1
ATOM 1442 C C . ILE A 1 179 ? 12.995 -5.169 -12.975 1.00 92.56 179 ILE A C 1
ATOM 1444 O O . ILE A 1 179 ? 13.676 -4.272 -12.471 1.00 92.56 179 ILE A O 1
ATOM 1448 N N . VAL A 1 180 ? 11.831 -5.567 -12.462 1.00 94.38 180 VAL A N 1
ATOM 1449 C CA . VAL A 1 180 ? 11.232 -4.972 -11.265 1.00 94.38 180 VAL A CA 1
ATOM 1450 C C . VAL A 1 180 ? 12.205 -5.063 -10.094 1.00 94.38 180 VAL A C 1
ATOM 1452 O O . VAL A 1 180 ? 12.501 -4.045 -9.472 1.00 94.38 180 VAL A O 1
ATOM 1455 N N . LYS A 1 181 ? 12.799 -6.234 -9.847 1.00 93.56 181 LYS A N 1
ATOM 1456 C CA . LYS A 1 181 ? 13.778 -6.421 -8.773 1.00 93.56 181 LYS A CA 1
ATOM 1457 C C . LYS A 1 181 ? 14.996 -5.513 -8.933 1.00 93.56 181 LYS A C 1
ATOM 1459 O O . LYS A 1 181 ? 15.435 -4.906 -7.957 1.00 93.56 181 LYS A O 1
ATOM 1464 N N . ILE A 1 182 ? 15.549 -5.372 -10.140 1.00 92.25 182 ILE A N 1
ATOM 1465 C CA . ILE A 1 182 ? 16.681 -4.462 -10.393 1.00 92.25 182 ILE A CA 1
ATOM 1466 C C . ILE A 1 182 ? 16.278 -3.005 -10.124 1.00 92.25 182 ILE A C 1
ATOM 1468 O O . ILE A 1 182 ? 17.004 -2.288 -9.425 1.00 92.25 182 ILE A O 1
ATOM 1472 N N . LEU A 1 183 ? 15.119 -2.578 -10.634 1.00 93.44 183 LEU A N 1
ATOM 1473 C CA . LEU A 1 183 ? 14.599 -1.221 -10.470 1.00 93.44 183 LEU A CA 1
ATOM 1474 C C . LEU A 1 183 ? 14.345 -0.871 -9.002 1.00 93.44 183 LEU A C 1
ATOM 1476 O O . LEU A 1 183 ? 14.710 0.215 -8.568 1.00 93.44 183 LEU A O 1
ATOM 1480 N N . THR A 1 184 ? 13.774 -1.783 -8.217 1.00 94.12 184 THR A N 1
ATOM 1481 C CA . THR A 1 184 ? 13.372 -1.495 -6.833 1.00 94.12 184 THR A CA 1
ATOM 1482 C C . THR A 1 184 ? 14.465 -1.734 -5.796 1.00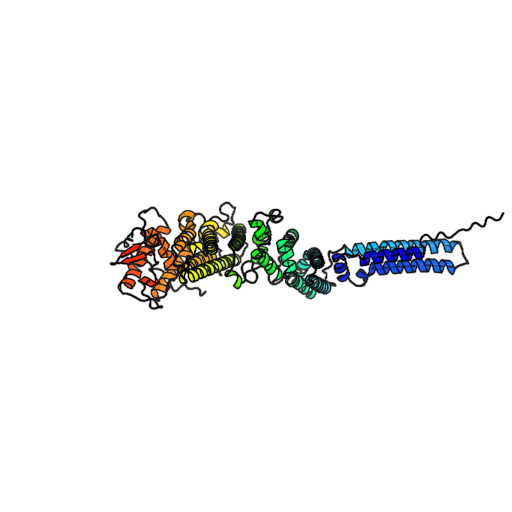 94.12 184 THR A C 1
ATOM 1484 O O . THR A 1 184 ? 14.275 -1.345 -4.645 1.00 94.12 184 THR A O 1
ATOM 1487 N N . THR A 1 185 ? 15.590 -2.369 -6.155 1.00 91.50 185 THR A N 1
ATOM 1488 C CA . THR A 1 185 ? 16.660 -2.712 -5.193 1.00 91.50 185 THR A CA 1
ATOM 1489 C C . THR A 1 185 ? 18.039 -2.137 -5.530 1.00 91.50 185 THR A C 1
ATOM 1491 O O . THR A 1 185 ? 18.831 -1.923 -4.604 1.00 91.50 185 THR A O 1
ATOM 1494 N N . LYS A 1 186 ? 18.345 -1.899 -6.819 1.00 89.75 186 LYS A N 1
ATOM 1495 C CA . LYS A 1 186 ? 19.689 -1.523 -7.308 1.00 89.75 186 LYS A CA 1
ATOM 1496 C C . LYS A 1 186 ? 19.736 -0.192 -8.069 1.00 89.75 186 LYS A C 1
ATOM 1498 O O . LYS A 1 186 ? 20.741 0.504 -7.969 1.00 89.75 186 LYS A O 1
ATOM 1503 N N . ARG A 1 187 ? 18.693 0.173 -8.827 1.00 89.50 187 ARG A N 1
ATOM 1504 C CA . ARG A 1 187 ? 18.689 1.338 -9.740 1.00 89.50 187 ARG A CA 1
ATOM 1505 C C . ARG A 1 187 ? 17.663 2.404 -9.346 1.00 89.50 187 ARG A C 1
ATOM 1507 O O . ARG A 1 187 ? 16.662 2.601 -10.031 1.00 89.50 187 ARG A O 1
ATOM 1514 N N . LEU A 1 188 ? 17.935 3.101 -8.240 1.00 90.00 188 LEU A N 1
ATOM 1515 C CA . LEU A 1 188 ? 17.077 4.181 -7.732 1.00 90.00 188 LEU A CA 1
ATOM 1516 C C . LEU A 1 188 ? 16.921 5.324 -8.748 1.00 90.00 188 LEU A C 1
ATOM 1518 O O . LEU A 1 188 ? 15.818 5.813 -8.953 1.00 90.00 188 LEU A O 1
ATOM 1522 N N . ASP A 1 189 ? 18.007 5.673 -9.440 1.00 90.25 189 ASP A N 1
ATOM 1523 C CA . ASP A 1 189 ? 18.042 6.665 -10.520 1.00 90.25 189 ASP A CA 1
ATOM 1524 C C . ASP A 1 189 ? 17.035 6.349 -11.637 1.00 90.25 189 ASP A C 1
ATOM 1526 O O . ASP A 1 189 ? 16.266 7.206 -12.069 1.00 90.25 189 ASP A O 1
ATOM 1530 N N . ALA A 1 190 ? 17.011 5.090 -12.081 1.00 92.62 190 ALA A N 1
ATOM 1531 C CA . ALA A 1 190 ? 16.110 4.634 -13.129 1.00 92.62 190 ALA A CA 1
ATOM 1532 C C . ALA A 1 190 ? 14.655 4.636 -12.657 1.00 92.62 190 ALA A C 1
ATOM 1534 O O . ALA A 1 190 ? 13.762 5.019 -13.409 1.00 92.62 190 ALA A O 1
ATOM 1535 N N . LEU A 1 191 ? 14.424 4.220 -11.411 1.00 94.25 191 LEU A N 1
ATOM 1536 C CA . LEU A 1 191 ? 13.101 4.193 -10.806 1.00 94.25 191 LEU A CA 1
ATOM 1537 C C . LEU A 1 191 ? 12.496 5.601 -10.717 1.00 94.25 191 LEU A C 1
ATOM 1539 O O . LEU A 1 191 ? 11.350 5.795 -11.115 1.00 94.25 191 LEU A O 1
ATOM 1543 N N . GLN A 1 192 ? 13.273 6.586 -10.258 1.00 93.00 192 GLN A N 1
ATOM 1544 C CA . GLN A 1 192 ? 12.837 7.983 -10.214 1.00 93.00 192 GLN A CA 1
ATOM 1545 C C . GLN A 1 192 ? 12.528 8.518 -11.608 1.00 93.00 192 GLN A C 1
ATOM 1547 O O . GLN A 1 192 ? 11.432 9.023 -11.838 1.00 93.00 192 GLN A O 1
ATOM 1552 N N . TYR A 1 193 ? 13.445 8.314 -12.556 1.00 94.31 193 TYR A N 1
ATOM 1553 C CA . TYR A 1 193 ? 13.256 8.740 -13.939 1.00 94.31 193 TYR A CA 1
ATOM 1554 C C . TYR A 1 193 ? 11.979 8.157 -14.567 1.00 94.31 193 TYR A C 1
ATOM 1556 O O . TYR A 1 193 ? 11.265 8.860 -15.286 1.00 94.31 193 TYR A O 1
ATOM 1564 N N . ILE A 1 194 ? 11.657 6.889 -14.278 1.00 95.12 194 ILE A N 1
ATOM 1565 C CA . ILE A 1 194 ? 10.417 6.249 -14.734 1.00 95.12 194 ILE A CA 1
ATOM 1566 C C . ILE A 1 194 ? 9.192 6.996 -14.194 1.00 95.12 194 ILE A C 1
ATOM 1568 O O . ILE A 1 194 ? 8.333 7.394 -14.983 1.00 95.12 194 ILE A O 1
ATOM 1572 N N . PHE A 1 195 ? 9.111 7.221 -12.879 1.00 95.06 195 PHE A N 1
ATOM 1573 C CA . PH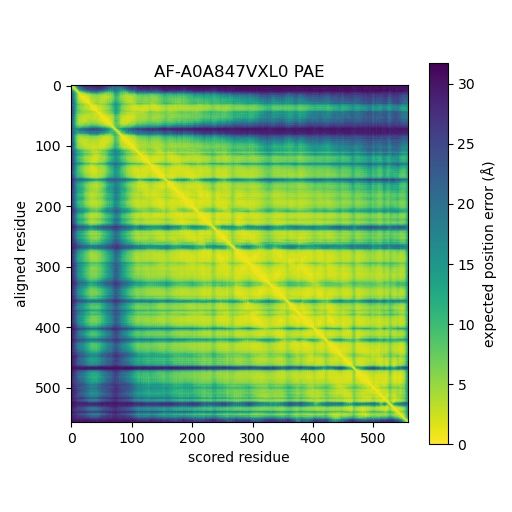E A 1 195 ? 7.959 7.891 -12.268 1.00 95.06 195 PHE A CA 1
ATOM 1574 C C . PHE A 1 195 ? 7.829 9.358 -12.695 1.00 95.06 195 PHE A C 1
ATOM 1576 O O . PHE A 1 195 ? 6.733 9.781 -13.055 1.00 95.06 195 PHE A O 1
ATOM 1583 N N . GLU A 1 196 ? 8.935 10.101 -12.765 1.00 94.75 196 GLU A N 1
ATOM 1584 C CA . GLU A 1 196 ? 8.956 11.485 -13.258 1.00 94.75 196 GLU A CA 1
ATOM 1585 C C . GLU A 1 196 ? 8.474 11.576 -14.712 1.00 94.75 196 GLU A C 1
ATOM 1587 O O . GLU A 1 196 ? 7.707 12.468 -15.075 1.00 94.75 196 GLU A O 1
ATOM 1592 N N . THR A 1 197 ? 8.881 10.629 -15.563 1.00 94.69 197 THR A N 1
ATOM 1593 C CA . THR A 1 197 ? 8.451 10.599 -16.967 1.00 94.69 197 THR A CA 1
ATOM 1594 C C . THR A 1 197 ? 6.967 10.234 -17.084 1.00 94.69 197 THR A C 1
ATOM 1596 O O . THR A 1 197 ? 6.240 10.840 -17.869 1.00 94.69 197 THR A O 1
ATOM 1599 N N . ILE A 1 198 ? 6.487 9.272 -16.295 1.00 94.12 198 ILE A N 1
ATOM 1600 C CA . ILE A 1 198 ? 5.065 8.897 -16.234 1.00 94.12 198 ILE A CA 1
ATOM 1601 C C . ILE A 1 198 ? 4.198 10.079 -15.810 1.00 94.12 198 ILE A C 1
ATOM 1603 O O . ILE A 1 198 ? 3.161 10.332 -16.428 1.00 94.12 198 ILE A O 1
ATOM 1607 N N . GLU A 1 199 ? 4.642 10.815 -14.793 1.00 93.56 199 GLU A N 1
ATOM 1608 C CA . GLU A 1 199 ? 3.986 12.028 -14.321 1.00 93.56 199 GLU A CA 1
ATOM 1609 C C . GLU A 1 199 ? 3.982 13.113 -15.406 1.00 93.56 199 GLU A C 1
ATOM 1611 O O . GLU A 1 199 ? 2.916 13.627 -15.752 1.00 93.56 199 GLU A O 1
ATOM 1616 N N . LYS A 1 200 ? 5.143 13.395 -16.017 1.00 94.62 200 LYS A N 1
ATOM 1617 C CA . LYS A 1 200 ? 5.308 14.389 -17.093 1.00 94.62 200 LYS A CA 1
ATOM 1618 C C . LYS A 1 200 ? 4.339 14.168 -18.257 1.00 94.62 200 LYS A C 1
ATOM 1620 O O . LYS A 1 200 ? 3.807 15.135 -18.797 1.00 94.62 200 LYS A O 1
ATOM 1625 N N . TYR A 1 201 ? 4.108 12.913 -18.649 1.00 93.19 201 TYR A N 1
ATOM 1626 C CA . TYR A 1 201 ? 3.205 12.564 -19.755 1.00 93.19 201 TYR A CA 1
ATOM 1627 C C . TYR A 1 201 ? 1.783 12.196 -19.317 1.00 93.19 201 TYR A C 1
ATOM 1629 O O . TYR A 1 201 ? 0.945 11.896 -20.170 1.00 93.19 201 TYR A O 1
ATOM 1637 N N . ASN A 1 202 ? 1.482 12.269 -18.016 1.00 91.81 202 ASN A N 1
ATOM 1638 C CA . ASN A 1 202 ? 0.170 11.970 -17.446 1.00 91.81 202 ASN A CA 1
ATOM 1639 C C . ASN A 1 202 ? -0.386 10.618 -17.945 1.00 91.81 202 ASN A C 1
ATOM 1641 O O . ASN A 1 202 ? -1.511 10.538 -18.467 1.00 91.81 202 ASN A O 1
ATOM 1645 N N . ILE A 1 203 ? 0.455 9.581 -17.844 1.00 91.62 203 ILE A N 1
ATOM 1646 C CA . ILE A 1 203 ? 0.108 8.196 -18.190 1.00 91.62 203 ILE A CA 1
ATOM 1647 C C . ILE A 1 203 ? -0.835 7.645 -17.120 1.00 91.62 203 ILE A C 1
ATOM 1649 O O . ILE A 1 203 ? -0.624 7.873 -15.926 1.00 91.62 203 ILE A O 1
ATOM 1653 N N . ASN A 1 204 ? -1.880 6.931 -17.540 1.00 89.81 204 ASN A N 1
ATOM 1654 C CA . ASN A 1 204 ? -2.894 6.377 -16.639 1.00 89.81 204 ASN A CA 1
ATOM 1655 C C . ASN A 1 204 ? -2.904 4.839 -16.586 1.00 89.81 204 ASN A C 1
ATOM 1657 O O . ASN A 1 204 ? -2.295 4.156 -17.408 1.00 89.81 204 ASN A O 1
ATOM 1661 N N . LYS A 1 205 ? -3.660 4.278 -15.633 1.00 85.69 205 LYS A N 1
ATOM 1662 C CA . LYS A 1 205 ? -3.823 2.823 -15.460 1.00 85.69 205 LYS A CA 1
ATOM 1663 C C . LYS A 1 205 ? -4.336 2.055 -16.682 1.00 85.69 205 LYS A C 1
ATOM 1665 O O . LYS A 1 205 ? -4.149 0.849 -16.730 1.00 85.69 205 LYS A O 1
ATOM 1670 N N . ASN A 1 206 ? -5.032 2.689 -17.628 1.00 84.00 206 ASN A N 1
ATOM 1671 C CA . ASN A 1 206 ? -5.503 1.988 -18.829 1.00 84.00 206 ASN A CA 1
ATOM 1672 C C . ASN A 1 206 ? -4.375 1.824 -19.857 1.00 84.00 206 ASN A C 1
ATOM 1674 O O . ASN A 1 206 ? -4.490 1.013 -20.769 1.00 84.00 206 ASN A O 1
ATOM 1678 N N . GLU A 1 207 ? -3.311 2.612 -19.718 1.00 84.88 207 GLU A N 1
ATOM 1679 C CA . GLU A 1 207 ? -2.163 2.657 -20.621 1.00 84.88 207 GLU A CA 1
ATOM 1680 C C . GLU A 1 207 ? -0.953 1.882 -20.074 1.00 84.88 207 GLU A C 1
ATOM 1682 O O . GLU A 1 207 ? -0.146 1.387 -20.856 1.00 84.88 207 GLU A O 1
ATOM 1687 N N . ALA A 1 208 ? -0.837 1.775 -18.747 1.00 81.94 208 ALA A N 1
ATOM 1688 C CA . ALA A 1 208 ? 0.194 1.010 -18.044 1.00 81.94 208 ALA A CA 1
ATOM 1689 C C . ALA A 1 208 ? -0.417 0.313 -16.816 1.00 81.94 208 ALA A C 1
ATOM 1691 O O . ALA A 1 208 ? -0.204 0.711 -15.667 1.00 81.94 208 ALA A O 1
ATOM 1692 N N . ARG A 1 209 ? -1.260 -0.689 -17.065 1.00 75.75 209 ARG A N 1
ATOM 1693 C CA . ARG A 1 209 ? -2.092 -1.340 -16.050 1.00 75.75 209 ARG A CA 1
ATOM 1694 C C . ARG A 1 209 ? -1.298 -2.175 -15.054 1.00 75.75 209 ARG A C 1
ATOM 1696 O O . ARG A 1 209 ? -1.633 -2.179 -13.873 1.00 75.75 209 ARG A O 1
ATOM 1703 N N . ILE A 1 210 ? -0.315 -2.933 -15.530 1.00 83.00 210 ILE A N 1
ATOM 1704 C CA . ILE A 1 210 ? 0.367 -3.966 -14.739 1.00 83.00 210 ILE A CA 1
ATOM 1705 C C . ILE A 1 210 ? 1.759 -3.495 -14.337 1.00 83.00 210 ILE A C 1
ATOM 1707 O O . ILE A 1 210 ? 2.134 -3.670 -13.181 1.00 83.00 210 ILE A O 1
ATOM 1711 N N . GLY A 1 211 ? 2.502 -2.859 -15.246 1.00 86.25 211 GLY A N 1
ATOM 1712 C CA . GLY A 1 211 ? 3.911 -2.523 -15.024 1.00 86.25 211 GLY A CA 1
ATOM 1713 C C . GLY A 1 211 ? 4.151 -1.661 -13.784 1.00 86.25 211 GLY A C 1
ATOM 1714 O O . GLY A 1 211 ? 4.914 -2.025 -12.892 1.00 86.25 211 GLY A O 1
ATOM 1715 N N . ILE A 1 212 ? 3.434 -0.541 -13.663 1.00 91.12 212 ILE A N 1
ATOM 1716 C CA . ILE A 1 212 ? 3.598 0.371 -12.515 1.00 91.12 212 ILE A CA 1
ATOM 1717 C C . ILE A 1 212 ? 3.124 -0.277 -11.226 1.00 91.12 212 ILE A C 1
ATOM 1719 O O . ILE A 1 212 ? 3.773 -0.156 -10.187 1.00 91.12 212 ILE A O 1
ATOM 1723 N N . SER A 1 213 ? 2.028 -1.029 -11.297 1.00 90.88 213 SER A N 1
ATOM 1724 C CA . SER A 1 213 ? 1.543 -1.759 -10.140 1.00 90.88 213 SER A CA 1
ATOM 1725 C C . SER A 1 213 ? 2.518 -2.844 -9.679 1.00 90.88 213 SER A C 1
ATOM 1727 O O . SER A 1 213 ? 2.672 -3.015 -8.476 1.00 90.88 213 SER A O 1
ATOM 1729 N N . ALA A 1 214 ? 3.214 -3.531 -10.589 1.00 92.19 214 ALA A N 1
ATOM 1730 C CA . ALA A 1 214 ? 4.234 -4.525 -10.258 1.00 92.19 214 ALA A CA 1
ATOM 1731 C C . ALA A 1 214 ? 5.450 -3.890 -9.565 1.00 92.19 214 ALA A C 1
ATOM 1733 O O . ALA A 1 214 ? 5.927 -4.414 -8.557 1.00 92.19 214 ALA A O 1
ATOM 1734 N N . ILE A 1 215 ? 5.896 -2.722 -10.042 1.00 94.50 215 ILE A N 1
ATOM 1735 C CA . ILE A 1 215 ? 6.965 -1.947 -9.399 1.00 94.50 215 ILE A CA 1
ATOM 1736 C C . ILE A 1 215 ? 6.568 -1.556 -7.971 1.00 94.50 215 ILE A C 1
ATOM 1738 O O . ILE A 1 215 ? 7.308 -1.838 -7.028 1.00 94.50 215 ILE A O 1
ATOM 1742 N N . VAL A 1 216 ? 5.397 -0.934 -7.789 1.00 94.19 216 VAL A N 1
ATOM 1743 C CA . VAL A 1 216 ? 4.939 -0.491 -6.460 1.00 94.19 216 VAL A CA 1
ATOM 1744 C C . VAL A 1 216 ? 4.684 -1.682 -5.538 1.00 94.19 216 VAL A C 1
ATOM 1746 O O . VAL A 1 216 ? 5.069 -1.637 -4.372 1.00 94.19 216 VAL A O 1
ATOM 1749 N N . LYS A 1 217 ? 4.131 -2.781 -6.066 1.00 92.69 217 LYS A N 1
ATOM 1750 C CA . LYS A 1 217 ? 3.993 -4.054 -5.349 1.00 92.69 217 LYS A CA 1
ATOM 1751 C C . LYS A 1 217 ? 5.350 -4.494 -4.804 1.00 92.69 217 LYS A C 1
ATOM 1753 O O . LYS A 1 217 ? 5.496 -4.668 -3.598 1.00 92.69 217 LYS A O 1
ATOM 1758 N N . ASN A 1 218 ? 6.371 -4.603 -5.650 1.00 93.06 218 ASN A N 1
ATOM 1759 C CA . ASN A 1 218 ? 7.678 -5.056 -5.182 1.00 93.06 218 ASN A CA 1
ATOM 1760 C C . ASN A 1 218 ? 8.327 -4.077 -4.190 1.00 93.06 218 ASN A C 1
ATOM 1762 O O . ASN A 1 218 ? 8.965 -4.515 -3.239 1.00 93.06 218 ASN A O 1
ATOM 1766 N N . LEU A 1 219 ? 8.108 -2.764 -4.336 1.00 93.94 219 LEU A N 1
ATOM 1767 C CA . LEU A 1 219 ? 8.545 -1.783 -3.338 1.00 93.94 219 LEU A CA 1
ATOM 1768 C C . LEU A 1 219 ? 7.899 -2.023 -1.964 1.00 93.94 219 LEU A C 1
ATOM 1770 O O . LEU A 1 219 ? 8.596 -1.969 -0.954 1.00 93.94 219 LEU A O 1
ATOM 1774 N N . LEU A 1 220 ? 6.601 -2.326 -1.910 1.00 91.31 220 LEU A N 1
ATOM 1775 C CA . LEU A 1 220 ? 5.883 -2.569 -0.654 1.00 91.31 220 LEU A CA 1
ATOM 1776 C C . LEU A 1 220 ? 6.239 -3.913 0.004 1.00 91.31 220 LEU A C 1
ATOM 1778 O O . LEU A 1 220 ? 6.218 -4.012 1.232 1.00 91.31 220 LEU A O 1
ATOM 1782 N N . TYR A 1 221 ? 6.568 -4.943 -0.781 1.00 87.25 221 TYR A N 1
ATOM 1783 C CA . TYR A 1 221 ? 6.703 -6.314 -0.269 1.00 87.25 221 TYR A CA 1
ATOM 1784 C C . TYR A 1 221 ? 8.134 -6.839 -0.152 1.00 87.25 221 TYR A C 1
ATOM 1786 O O . TYR A 1 221 ? 8.410 -7.614 0.765 1.00 87.25 221 TYR A O 1
ATOM 1794 N N . ASP A 1 222 ? 9.045 -6.455 -1.045 1.00 90.38 222 ASP A N 1
ATOM 1795 C CA . ASP A 1 222 ? 10.423 -6.940 -0.994 1.00 90.38 222 ASP A CA 1
ATOM 1796 C C . ASP A 1 222 ? 11.193 -6.217 0.117 1.00 90.38 222 ASP A C 1
ATOM 1798 O O . ASP A 1 222 ? 11.389 -5.004 0.068 1.00 90.38 222 ASP A O 1
ATOM 1802 N N . LYS A 1 223 ? 11.668 -6.967 1.116 1.00 89.94 223 LYS A N 1
ATOM 1803 C CA . LYS A 1 223 ? 12.440 -6.428 2.249 1.00 89.94 223 LYS A CA 1
ATOM 1804 C C . LYS A 1 223 ? 13.764 -5.790 1.816 1.00 89.94 223 LYS A C 1
ATOM 1806 O O . LYS A 1 223 ? 14.309 -4.972 2.555 1.00 89.94 223 LYS A O 1
ATOM 1811 N N . GLU A 1 224 ? 14.260 -6.132 0.629 1.00 90.88 224 GLU A N 1
ATOM 1812 C CA . GLU A 1 224 ? 15.458 -5.539 0.029 1.00 90.88 224 GLU A CA 1
ATOM 1813 C C . GLU A 1 224 ? 15.154 -4.298 -0.826 1.00 90.88 224 GLU A C 1
ATOM 1815 O O . GLU A 1 224 ? 16.070 -3.690 -1.401 1.00 90.88 224 GLU A O 1
ATOM 1820 N N . SER A 1 225 ? 13.882 -3.901 -0.933 1.00 92.94 225 SER A N 1
ATOM 1821 C CA . SER A 1 225 ? 13.468 -2.748 -1.725 1.00 92.94 225 SER A CA 1
ATOM 1822 C C . SER A 1 225 ? 13.935 -1.421 -1.122 1.00 92.94 225 SER A C 1
ATOM 1824 O O . SER A 1 225 ? 14.280 -1.308 0.061 1.00 92.94 225 SER A O 1
ATOM 1826 N N . PHE A 1 226 ? 13.909 -0.370 -1.941 1.00 93.00 226 PHE A N 1
ATOM 1827 C CA . PHE A 1 226 ? 14.225 0.980 -1.487 1.00 93.00 226 PHE A CA 1
ATOM 1828 C C . PHE A 1 226 ? 13.306 1.480 -0.364 1.00 93.00 226 PHE A C 1
ATOM 1830 O O . PHE A 1 226 ? 13.795 2.198 0.501 1.00 93.00 226 PHE A O 1
ATOM 1837 N N . PHE A 1 227 ? 12.039 1.055 -0.289 1.00 93.19 227 PHE A N 1
ATOM 1838 C CA . PHE A 1 227 ? 11.139 1.452 0.804 1.00 93.19 227 PHE A CA 1
ATOM 1839 C C . PHE A 1 227 ? 11.629 0.957 2.170 1.00 93.19 227 PHE A C 1
ATOM 1841 O O . PHE A 1 227 ? 11.668 1.733 3.128 1.00 93.19 227 PHE A O 1
ATOM 1848 N N . TYR A 1 228 ? 12.071 -0.300 2.255 1.00 92.50 228 TYR A N 1
ATOM 1849 C CA . TYR A 1 228 ? 12.623 -0.866 3.489 1.00 92.50 228 TYR A CA 1
ATOM 1850 C C . TYR A 1 228 ? 14.017 -0.315 3.791 1.00 92.50 228 TYR A C 1
ATOM 1852 O O . TYR A 1 228 ? 14.333 -0.024 4.946 1.00 92.50 228 TYR A O 1
ATOM 1860 N N . LYS A 1 229 ? 14.858 -0.124 2.767 1.00 91.12 229 LYS A N 1
ATOM 1861 C CA . LYS A 1 229 ? 16.183 0.499 2.929 1.00 91.12 229 LYS A CA 1
ATOM 1862 C C . LYS A 1 229 ? 16.083 1.925 3.473 1.00 91.12 229 LYS A C 1
ATOM 1864 O O . LYS A 1 229 ? 16.875 2.286 4.338 1.00 91.12 229 LYS A O 1
ATOM 1869 N N . GLN A 1 230 ? 15.090 2.699 3.033 1.00 88.56 230 GLN A N 1
ATOM 1870 C CA . GLN A 1 230 ? 14.828 4.046 3.546 1.00 88.56 230 GLN A CA 1
ATOM 1871 C C . GLN A 1 230 ? 14.344 4.056 4.988 1.00 88.56 230 GLN A C 1
ATOM 1873 O O . GLN A 1 230 ? 14.832 4.867 5.766 1.00 88.56 230 GLN A O 1
ATOM 1878 N N . LEU A 1 231 ? 13.440 3.147 5.371 1.00 86.50 231 LEU A N 1
ATOM 1879 C CA . LEU A 1 231 ? 13.032 3.025 6.776 1.00 86.50 231 LEU A CA 1
ATOM 1880 C C . LEU A 1 231 ? 14.212 2.670 7.688 1.00 86.50 231 LEU A C 1
ATOM 1882 O O . LEU A 1 231 ? 14.316 3.185 8.794 1.00 86.50 231 LEU A O 1
ATOM 1886 N N . ASN A 1 232 ? 15.131 1.829 7.208 1.00 83.88 232 ASN A N 1
ATOM 1887 C CA . ASN A 1 232 ? 16.346 1.474 7.942 1.00 83.88 232 ASN A CA 1
ATOM 1888 C C . ASN A 1 232 ? 17.457 2.540 7.839 1.00 83.88 232 ASN A C 1
ATOM 1890 O O . ASN A 1 232 ? 18.560 2.292 8.325 1.00 83.88 232 ASN A O 1
ATOM 1894 N N . SER A 1 233 ? 17.207 3.684 7.188 1.00 77.88 233 SER A N 1
ATOM 1895 C CA . SER A 1 233 ? 18.193 4.746 6.939 1.00 77.88 233 SER A CA 1
ATOM 1896 C C . SER A 1 233 ? 19.506 4.230 6.329 1.00 77.88 233 SER A C 1
ATOM 1898 O O . SER A 1 233 ? 20.592 4.593 6.777 1.00 77.88 233 SER A O 1
ATOM 1900 N N . ASN A 1 234 ? 19.424 3.349 5.325 1.00 67.50 234 ASN A N 1
ATOM 1901 C CA . ASN A 1 234 ? 20.583 2.644 4.774 1.00 67.50 234 ASN A CA 1
ATOM 1902 C C . ASN A 1 234 ? 20.758 2.833 3.251 1.00 67.50 234 ASN A C 1
ATOM 1904 O O . ASN A 1 234 ? 19.801 2.795 2.473 1.00 67.50 234 ASN A O 1
ATOM 1908 N N . GLY A 1 235 ? 22.020 2.935 2.822 1.00 65.19 235 GLY A N 1
ATOM 1909 C CA . GLY A 1 235 ? 22.460 2.834 1.431 1.00 65.19 235 GLY A CA 1
ATOM 1910 C C . GLY A 1 235 ? 22.123 4.038 0.546 1.00 65.19 235 GLY A C 1
ATOM 1911 O O . GLY A 1 235 ? 21.867 5.143 1.018 1.00 65.19 235 GLY A O 1
ATOM 1912 N N . LEU A 1 236 ? 22.102 3.801 -0.773 1.00 60.53 236 LEU A N 1
ATOM 1913 C CA . LEU A 1 236 ? 21.759 4.801 -1.800 1.00 60.53 236 LEU A CA 1
ATOM 1914 C C . LEU A 1 236 ? 20.349 5.386 -1.631 1.00 60.53 236 LEU A C 1
ATOM 1916 O O . LEU A 1 236 ? 20.055 6.428 -2.195 1.00 60.53 236 LEU A O 1
ATOM 1920 N N . ALA A 1 237 ? 19.486 4.750 -0.843 1.00 61.38 237 ALA A N 1
ATOM 1921 C CA . ALA A 1 237 ? 18.123 5.202 -0.600 1.00 61.38 237 ALA A CA 1
ATOM 1922 C C . ALA A 1 237 ? 18.047 6.507 0.226 1.00 61.38 237 ALA A C 1
ATOM 1924 O O . ALA A 1 237 ? 17.000 7.148 0.261 1.00 61.38 237 ALA A O 1
ATOM 1925 N N . LEU A 1 238 ? 19.158 6.915 0.853 1.00 65.12 238 LEU A N 1
ATOM 1926 C CA . LEU A 1 238 ? 19.306 8.211 1.520 1.00 65.12 238 LEU A CA 1
ATOM 1927 C C . LEU A 1 238 ? 19.538 9.374 0.546 1.00 65.12 238 LEU A C 1
ATOM 1929 O O . LEU A 1 238 ? 19.314 10.522 0.920 1.00 65.12 238 LEU A O 1
ATOM 1933 N N . SER A 1 239 ? 20.007 9.108 -0.680 1.00 71.25 239 SER A N 1
ATOM 1934 C CA . SER A 1 239 ? 20.314 10.181 -1.636 1.00 71.25 239 SER A CA 1
ATOM 1935 C C . SER A 1 239 ? 19.056 10.842 -2.191 1.00 71.25 239 SER A C 1
ATOM 1937 O O . SER A 1 239 ? 19.099 12.001 -2.597 1.00 71.25 239 SER A O 1
ATOM 1939 N N . SER A 1 240 ? 17.939 10.113 -2.217 1.00 77.81 240 SER A N 1
ATOM 1940 C CA . SER A 1 240 ? 16.671 10.611 -2.728 1.00 77.81 240 SER A CA 1
ATOM 1941 C C . SER A 1 240 ? 15.478 9.865 -2.138 1.00 77.81 240 SER A C 1
ATOM 1943 O O . SER A 1 240 ? 15.528 8.656 -1.905 1.00 77.81 240 SER A O 1
ATOM 1945 N N . ASN A 1 241 ? 14.388 10.594 -1.888 1.00 85.19 241 ASN A N 1
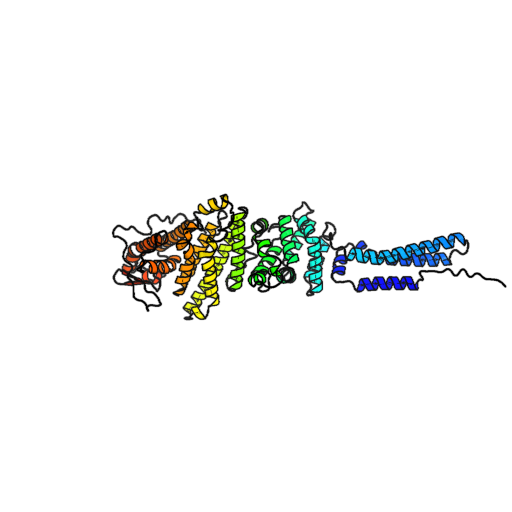ATOM 1946 C CA . ASN A 1 241 ? 13.212 10.049 -1.222 1.00 85.19 241 ASN A CA 1
ATOM 1947 C C . ASN A 1 241 ? 12.201 9.461 -2.224 1.00 85.19 241 ASN A C 1
ATOM 1949 O O . ASN A 1 241 ? 11.280 10.154 -2.651 1.00 85.19 241 ASN A O 1
ATOM 1953 N N . ILE A 1 242 ? 12.337 8.175 -2.577 1.00 90.62 242 ILE A N 1
ATOM 1954 C CA . ILE A 1 242 ? 11.386 7.516 -3.490 1.00 90.62 242 ILE A CA 1
ATOM 1955 C C . ILE A 1 242 ? 9.930 7.523 -2.989 1.00 90.62 242 ILE A C 1
ATOM 1957 O O . ILE A 1 242 ? 9.020 7.581 -3.816 1.00 90.62 242 ILE A O 1
ATOM 1961 N N . TYR A 1 243 ? 9.676 7.535 -1.670 1.00 91.56 243 TYR A N 1
ATOM 1962 C CA . TYR A 1 243 ? 8.304 7.710 -1.178 1.00 91.56 243 TYR A CA 1
ATOM 1963 C C . TYR A 1 243 ? 7.715 9.041 -1.643 1.00 91.56 243 TYR A C 1
ATOM 1965 O O . TYR A 1 243 ? 6.547 9.092 -2.012 1.00 91.56 243 TYR A O 1
ATOM 1973 N N . GLU A 1 244 ? 8.509 10.113 -1.643 1.00 90.94 244 GLU A N 1
ATOM 1974 C CA . GLU A 1 244 ? 8.048 11.419 -2.109 1.00 90.94 244 GLU A CA 1
ATOM 1975 C C . GLU A 1 244 ? 7.822 11.433 -3.614 1.00 90.94 244 GLU A C 1
ATOM 1977 O O . GLU A 1 244 ? 6.784 11.918 -4.051 1.00 90.94 244 GLU A O 1
ATOM 1982 N N . THR A 1 245 ? 8.721 10.836 -4.401 1.00 92.38 245 THR A N 1
ATOM 1983 C CA . THR A 1 245 ? 8.544 10.735 -5.858 1.00 92.38 245 THR A CA 1
ATOM 1984 C C . THR A 1 245 ? 7.212 10.070 -6.228 1.00 92.38 245 THR A C 1
ATOM 1986 O O . THR A 1 245 ? 6.548 10.511 -7.159 1.00 92.38 245 THR A O 1
ATOM 1989 N N . ILE A 1 246 ? 6.795 9.034 -5.493 1.00 94.75 246 ILE A N 1
ATOM 1990 C CA . ILE A 1 246 ? 5.569 8.281 -5.798 1.00 94.75 246 ILE A CA 1
ATOM 1991 C C . ILE A 1 246 ? 4.338 8.915 -5.139 1.00 94.75 246 ILE A C 1
ATOM 1993 O O . ILE A 1 246 ? 3.349 9.198 -5.812 1.00 94.75 246 ILE A O 1
ATOM 1997 N N . TYR A 1 247 ? 4.381 9.140 -3.823 1.00 95.06 247 TYR A N 1
ATOM 1998 C CA . TYR A 1 247 ? 3.205 9.489 -3.022 1.00 95.06 247 TYR A CA 1
ATOM 1999 C C . TYR A 1 247 ? 3.012 10.997 -2.806 1.00 95.06 247 TYR A C 1
ATOM 2001 O O . TYR A 1 247 ? 1.963 11.378 -2.294 1.00 95.06 247 TYR A O 1
ATOM 2009 N N . ARG A 1 248 ? 3.957 11.870 -3.208 1.00 94.00 248 ARG A N 1
ATOM 2010 C CA . ARG A 1 248 ? 3.696 13.326 -3.314 1.00 94.00 248 ARG A CA 1
ATOM 2011 C C . ARG A 1 248 ? 3.146 13.761 -4.668 1.00 94.00 248 ARG A C 1
ATOM 2013 O O . ARG A 1 248 ? 2.646 14.879 -4.792 1.00 94.00 248 ARG A O 1
ATOM 2020 N N . SER A 1 249 ? 3.177 12.888 -5.672 1.00 94.25 249 SER A N 1
ATOM 2021 C CA . SER A 1 249 ? 2.569 13.176 -6.967 1.00 94.25 249 SER A CA 1
ATOM 2022 C C . SER A 1 249 ? 1.062 12.917 -6.928 1.00 94.25 249 SER A C 1
ATOM 2024 O O . SER A 1 249 ? 0.604 11.772 -6.885 1.00 94.25 249 SER A O 1
ATOM 2026 N N . PHE A 1 250 ? 0.262 13.984 -7.022 1.00 93.19 250 PHE A N 1
ATOM 2027 C CA . PHE A 1 250 ? -1.190 13.839 -7.166 1.00 93.19 250 PHE A CA 1
ATOM 2028 C C . PHE A 1 250 ? -1.578 13.175 -8.498 1.00 93.19 250 PHE A C 1
ATOM 2030 O O . PHE A 1 250 ? -2.640 12.563 -8.584 1.00 93.19 250 PHE A O 1
ATOM 2037 N N . ILE A 1 251 ? -0.729 13.274 -9.530 1.00 93.25 251 ILE A N 1
ATOM 2038 C CA . ILE A 1 251 ? -0.949 12.620 -10.825 1.00 93.25 251 ILE A CA 1
ATOM 2039 C C . ILE A 1 251 ? -0.818 11.110 -10.655 1.00 93.25 251 ILE A C 1
ATOM 2041 O O . ILE A 1 251 ? -1.748 10.388 -11.005 1.00 93.25 251 ILE A O 1
ATOM 2045 N N . ILE A 1 252 ? 0.285 10.632 -10.067 1.00 94.19 252 ILE A N 1
ATOM 2046 C CA . ILE A 1 252 ? 0.504 9.195 -9.854 1.00 94.19 252 ILE A CA 1
ATOM 2047 C C . ILE A 1 252 ? -0.600 8.617 -8.958 1.00 94.19 252 ILE A C 1
ATOM 2049 O O . ILE A 1 252 ? -1.205 7.610 -9.325 1.00 94.19 252 ILE A O 1
ATOM 2053 N N . LEU A 1 253 ? -0.917 9.284 -7.842 1.00 93.06 253 LEU A N 1
ATOM 2054 C CA . LEU A 1 253 ? -1.968 8.856 -6.908 1.00 93.06 253 LEU A CA 1
ATOM 2055 C C . LEU A 1 253 ? -3.353 8.726 -7.557 1.00 93.06 253 LEU A C 1
ATOM 2057 O O . LEU A 1 253 ? -4.100 7.809 -7.232 1.00 93.06 253 LEU A O 1
ATOM 2061 N N . ASN A 1 254 ? -3.716 9.638 -8.462 1.00 91.94 254 ASN A N 1
ATOM 2062 C CA . ASN A 1 254 ? -5.018 9.602 -9.132 1.00 91.94 254 ASN A CA 1
ATOM 2063 C C . ASN A 1 254 ? -5.058 8.612 -10.300 1.00 91.94 254 ASN A C 1
ATOM 2065 O O . ASN A 1 254 ? -6.096 8.001 -10.566 1.00 91.94 254 ASN A O 1
ATOM 2069 N N . ASN A 1 255 ? -3.944 8.482 -11.018 1.00 91.44 255 ASN A N 1
ATOM 2070 C CA . ASN A 1 255 ? -3.869 7.696 -12.242 1.00 91.44 255 ASN A CA 1
ATOM 2071 C C . ASN A 1 255 ? -3.659 6.207 -11.988 1.00 91.44 255 ASN A C 1
ATOM 2073 O O . ASN A 1 255 ? -4.090 5.395 -12.813 1.00 91.44 255 ASN A O 1
ATOM 2077 N N . PHE A 1 256 ? -3.012 5.854 -10.876 1.00 89.25 256 PHE A N 1
ATOM 2078 C CA . PHE A 1 256 ? -2.696 4.484 -10.499 1.00 89.25 256 PHE A CA 1
ATOM 2079 C C . PHE A 1 256 ? -3.322 4.145 -9.150 1.00 89.25 256 PHE A C 1
ATOM 2081 O O . PHE A 1 256 ? -3.200 4.881 -8.178 1.00 89.25 256 PHE A O 1
ATOM 2088 N N . ASN A 1 257 ? -3.964 2.981 -9.077 1.00 84.00 257 ASN A N 1
ATOM 2089 C CA . ASN A 1 257 ? -4.544 2.485 -7.836 1.00 84.00 257 ASN A CA 1
ATOM 2090 C C . ASN A 1 257 ? -3.440 1.904 -6.930 1.00 84.00 257 ASN A C 1
ATOM 2092 O O . ASN A 1 257 ? -3.264 0.687 -6.871 1.00 84.00 257 ASN A O 1
ATOM 2096 N N . LEU A 1 258 ? -2.679 2.764 -6.246 1.00 91.19 258 LEU A N 1
ATOM 2097 C CA . LEU A 1 258 ? -1.522 2.341 -5.441 1.00 91.19 258 LEU A CA 1
ATOM 2098 C C . LEU A 1 258 ? -1.903 1.515 -4.203 1.00 91.19 258 LEU A C 1
ATOM 2100 O O . LEU A 1 258 ? -1.099 0.721 -3.726 1.00 91.19 258 LEU A O 1
ATOM 2104 N N . PHE A 1 259 ? -3.136 1.671 -3.715 1.00 90.00 259 PHE A N 1
ATOM 2105 C CA . PHE A 1 259 ? -3.654 0.974 -2.536 1.00 90.00 259 PHE A CA 1
ATOM 2106 C C . PHE A 1 259 ? -4.799 -0.003 -2.849 1.00 90.00 259 PHE A C 1
ATOM 2108 O O . PHE A 1 259 ? -5.609 -0.317 -1.981 1.00 90.00 259 PHE A O 1
ATOM 2115 N N . ARG A 1 260 ? -4.911 -0.482 -4.093 1.00 84.44 260 ARG A N 1
ATOM 2116 C CA . ARG A 1 260 ? -5.861 -1.547 -4.460 1.00 84.44 260 ARG A CA 1
ATOM 2117 C C . ARG A 1 260 ? -5.153 -2.631 -5.266 1.00 84.44 260 ARG A C 1
ATOM 2119 O O . ARG A 1 260 ? -3.974 -2.526 -5.606 1.00 84.44 260 ARG A O 1
ATOM 2126 N N . TYR A 1 261 ? -5.900 -3.670 -5.613 1.00 76.69 261 TYR A N 1
ATOM 2127 C CA . TYR A 1 261 ? -5.485 -4.620 -6.635 1.00 76.69 261 TYR A CA 1
ATOM 2128 C C . TYR A 1 261 ? -5.114 -3.884 -7.948 1.00 76.69 261 TYR A C 1
ATOM 2130 O O . TYR A 1 261 ? -5.851 -2.975 -8.354 1.00 76.69 261 TYR A O 1
ATOM 2138 N N . PRO A 1 262 ? -4.013 -4.255 -8.636 1.00 75.31 262 PRO A N 1
ATOM 2139 C CA . PRO A 1 262 ? -3.163 -5.428 -8.398 1.00 75.31 262 PRO A CA 1
ATOM 2140 C C . PRO A 1 262 ? -1.937 -5.183 -7.505 1.00 75.31 262 PRO A C 1
ATOM 2142 O O . PRO A 1 262 ? -1.143 -6.104 -7.314 1.00 75.31 262 PRO A O 1
ATOM 2145 N N . VAL A 1 263 ? -1.766 -3.970 -6.964 1.00 77.12 263 VAL A N 1
ATOM 2146 C CA . VAL A 1 263 ? -0.643 -3.652 -6.068 1.00 77.12 263 VAL A CA 1
ATOM 2147 C C . VAL A 1 263 ? -0.772 -4.440 -4.773 1.00 77.12 263 VAL A C 1
ATOM 2149 O O . VAL A 1 263 ? 0.163 -5.134 -4.391 1.00 77.12 263 VAL A O 1
ATOM 2152 N N . LEU A 1 264 ? -1.943 -4.374 -4.140 1.00 78.69 264 LEU A N 1
ATOM 2153 C CA . LEU A 1 264 ? -2.231 -5.048 -2.879 1.00 78.69 264 LEU A CA 1
ATOM 2154 C C . LEU A 1 264 ? -3.047 -6.321 -3.132 1.00 78.69 264 LEU A C 1
ATOM 2156 O O . LEU A 1 264 ? -4.163 -6.260 -3.647 1.00 78.69 264 LEU A O 1
ATOM 2160 N N . ASP A 1 265 ? -2.462 -7.479 -2.818 1.00 70.62 265 ASP A N 1
ATOM 2161 C CA . ASP A 1 265 ? -3.045 -8.803 -3.078 1.00 70.62 265 ASP A CA 1
ATOM 2162 C C . ASP A 1 265 ? -3.620 -9.421 -1.796 1.00 70.62 265 ASP A C 1
ATOM 2164 O O . ASP A 1 265 ? -2.940 -9.462 -0.768 1.00 70.62 265 ASP A O 1
ATOM 2168 N N . TYR A 1 266 ? -4.866 -9.905 -1.852 1.00 59.41 266 TYR A N 1
ATOM 2169 C CA . TYR A 1 266 ? -5.658 -10.365 -0.701 1.00 59.41 266 TYR A CA 1
ATOM 2170 C C . TYR A 1 266 ? -4.929 -11.413 0.150 1.00 59.41 266 TYR A C 1
ATOM 2172 O O . TYR A 1 266 ? -4.979 -11.359 1.380 1.00 59.41 266 TYR A O 1
ATOM 2180 N N . LEU A 1 267 ? -4.185 -12.326 -0.486 1.00 58.03 267 LEU A N 1
ATOM 2181 C CA . LEU A 1 267 ? -3.425 -13.377 0.203 1.00 58.03 267 LEU A CA 1
ATOM 2182 C C . LEU A 1 267 ? -2.330 -12.825 1.135 1.00 58.03 267 LEU A C 1
ATOM 2184 O O . LEU A 1 267 ? -1.931 -13.500 2.083 1.00 58.03 267 LEU A O 1
ATOM 2188 N N . LEU A 1 268 ? -1.870 -11.595 0.900 1.00 58.28 268 LEU A N 1
ATOM 2189 C CA . LEU A 1 268 ? -0.756 -10.977 1.621 1.00 58.28 268 LEU A CA 1
ATOM 2190 C C . LEU A 1 268 ? -1.180 -10.305 2.931 1.00 58.28 268 LEU A C 1
ATOM 2192 O O . LEU A 1 268 ? -0.334 -10.089 3.797 1.00 58.28 268 LEU A O 1
ATOM 2196 N N . THR A 1 269 ? -2.476 -10.048 3.128 1.00 60.94 269 THR A N 1
ATOM 2197 C CA . THR A 1 269 ? -3.011 -9.516 4.399 1.00 60.94 269 THR A CA 1
ATOM 2198 C C . THR A 1 269 ? -2.760 -10.439 5.596 1.00 60.94 269 THR A C 1
ATOM 2200 O O . THR A 1 269 ? -2.801 -9.991 6.738 1.00 60.94 269 THR A O 1
ATOM 2203 N N . LYS A 1 270 ? -2.464 -11.721 5.343 1.00 62.72 270 LYS A N 1
ATOM 2204 C CA . LYS A 1 270 ? -2.332 -12.761 6.371 1.00 62.72 270 LYS A CA 1
ATOM 2205 C C . LYS A 1 270 ? -0.933 -12.873 6.985 1.00 62.72 270 LYS A C 1
ATOM 2207 O O . LYS A 1 270 ? -0.823 -13.355 8.106 1.00 62.72 270 LYS A O 1
ATOM 2212 N N . ASN A 1 271 ? 0.117 -12.447 6.274 1.00 69.94 271 ASN A N 1
ATOM 2213 C CA . ASN A 1 271 ? 1.520 -12.699 6.650 1.00 69.94 271 ASN A CA 1
ATOM 2214 C C . ASN A 1 271 ? 2.429 -11.473 6.446 1.00 69.94 271 ASN A C 1
ATOM 2216 O O . ASN A 1 271 ? 3.544 -11.590 5.933 1.00 69.94 271 ASN A O 1
ATOM 2220 N N . ILE A 1 272 ? 1.960 -10.281 6.818 1.00 80.94 272 ILE A N 1
ATOM 2221 C CA . ILE A 1 272 ? 2.777 -9.067 6.737 1.00 80.94 272 ILE A CA 1
ATOM 2222 C C . ILE A 1 272 ? 3.621 -8.873 8.005 1.00 80.94 272 ILE A C 1
ATOM 2224 O O . ILE A 1 272 ? 3.129 -9.008 9.120 1.00 80.94 272 ILE A O 1
ATOM 2228 N N . SER A 1 273 ? 4.908 -8.560 7.838 1.00 87.69 273 SER A N 1
ATOM 2229 C CA . SER A 1 273 ? 5.796 -8.243 8.969 1.00 87.69 273 SER A CA 1
ATOM 2230 C C . SER A 1 273 ? 5.554 -6.833 9.520 1.00 87.69 273 SER A C 1
ATOM 2232 O O . SER A 1 273 ? 5.109 -5.960 8.775 1.00 87.69 273 SER A O 1
ATOM 2234 N N . VAL A 1 274 ? 5.972 -6.578 10.767 1.00 91.44 274 VAL A N 1
ATOM 2235 C CA . VAL A 1 274 ? 5.919 -5.247 11.410 1.00 91.44 274 VAL A CA 1
ATOM 2236 C C . VAL A 1 274 ? 6.510 -4.154 10.506 1.00 91.44 274 VAL A C 1
ATOM 2238 O O . VAL A 1 274 ? 5.842 -3.164 10.224 1.00 91.44 274 VAL A O 1
ATOM 2241 N N . LYS A 1 275 ? 7.713 -4.370 9.947 1.00 90.94 275 LYS A N 1
ATOM 2242 C CA . LYS A 1 275 ? 8.343 -3.413 9.014 1.00 90.94 275 LYS A CA 1
ATOM 2243 C C . LYS A 1 275 ? 7.513 -3.163 7.754 1.00 90.94 275 LYS A C 1
ATOM 2245 O O . LYS A 1 275 ? 7.506 -2.058 7.232 1.00 90.94 275 LYS A O 1
ATOM 2250 N N . GLY A 1 276 ? 6.808 -4.177 7.254 1.00 91.19 276 GLY A N 1
ATOM 2251 C CA . GLY A 1 276 ? 5.924 -4.007 6.098 1.00 91.19 276 GLY A CA 1
ATOM 2252 C C . GLY A 1 276 ? 4.726 -3.113 6.417 1.00 91.19 276 GLY A C 1
ATOM 2253 O O . GLY A 1 276 ? 4.323 -2.302 5.589 1.00 91.19 276 GLY A O 1
ATOM 2254 N N . ILE A 1 277 ? 4.204 -3.192 7.642 1.00 93.25 277 ILE A N 1
ATOM 2255 C CA . ILE A 1 277 ? 3.158 -2.282 8.121 1.00 93.25 277 ILE A CA 1
ATOM 2256 C C . ILE A 1 277 ? 3.705 -0.855 8.252 1.00 93.25 277 ILE A C 1
ATOM 2258 O O . ILE A 1 277 ? 3.028 0.079 7.832 1.00 93.25 277 ILE A O 1
ATOM 2262 N N . GLU A 1 278 ? 4.936 -0.670 8.742 1.00 95.19 278 GLU A N 1
ATOM 2263 C CA . GLU A 1 278 ? 5.596 0.648 8.773 1.00 95.19 278 GLU A CA 1
ATOM 2264 C C . GLU A 1 278 ? 5.735 1.255 7.367 1.00 95.19 278 GLU A C 1
ATOM 2266 O O . GLU A 1 278 ? 5.439 2.435 7.180 1.00 95.19 278 GLU A O 1
ATOM 2271 N N . VAL A 1 279 ? 6.117 0.453 6.362 1.00 94.38 279 VAL A N 1
ATOM 2272 C CA . VAL A 1 279 ? 6.179 0.882 4.949 1.00 94.38 279 VAL A CA 1
ATOM 2273 C C . VAL A 1 279 ? 4.806 1.351 4.456 1.00 94.38 279 VAL A C 1
ATOM 2275 O O . VAL A 1 279 ? 4.699 2.402 3.814 1.00 94.38 279 VAL A O 1
ATOM 2278 N N . ILE A 1 280 ? 3.744 0.596 4.758 1.00 93.56 280 ILE A N 1
ATOM 2279 C CA . ILE A 1 280 ? 2.371 0.942 4.361 1.00 93.56 280 ILE A CA 1
ATOM 2280 C C . ILE A 1 280 ? 1.917 2.228 5.051 1.00 93.56 280 ILE A C 1
ATOM 2282 O O . ILE A 1 280 ? 1.438 3.136 4.374 1.00 93.56 280 ILE A O 1
ATOM 2286 N N . ILE A 1 281 ? 2.105 2.338 6.368 1.00 95.62 281 ILE A N 1
ATOM 2287 C CA . ILE A 1 281 ? 1.759 3.538 7.137 1.00 95.62 281 ILE A CA 1
ATOM 2288 C C . ILE A 1 281 ? 2.520 4.746 6.591 1.00 95.62 281 ILE A C 1
ATOM 2290 O O . ILE A 1 281 ? 1.913 5.781 6.342 1.00 95.62 281 ILE A O 1
ATOM 2294 N N . LYS A 1 282 ? 3.824 4.620 6.313 1.00 95.19 282 LYS A N 1
ATOM 2295 C CA . LYS A 1 282 ? 4.621 5.713 5.741 1.00 95.19 282 LYS A CA 1
ATOM 2296 C C . LYS A 1 282 ? 4.088 6.163 4.377 1.00 95.19 282 LYS A C 1
ATOM 2298 O O . LYS A 1 282 ? 3.958 7.365 4.143 1.00 95.19 282 LYS A O 1
ATOM 2303 N N . SER A 1 283 ? 3.749 5.210 3.510 1.00 95.44 283 SER A N 1
ATOM 2304 C CA . SER A 1 283 ? 3.157 5.460 2.188 1.00 95.44 283 SER A CA 1
ATOM 2305 C C . SER A 1 283 ? 1.805 6.178 2.293 1.00 95.44 283 SER A C 1
ATOM 2307 O O . SER A 1 283 ? 1.550 7.165 1.596 1.00 95.44 283 SER A O 1
ATOM 2309 N N . LEU A 1 284 ? 0.946 5.708 3.200 1.00 96.19 284 LEU A N 1
ATOM 2310 C CA . LEU A 1 284 ? -0.377 6.272 3.446 1.00 96.19 284 LEU A CA 1
ATOM 2311 C C . LEU A 1 284 ? -0.285 7.682 4.046 1.00 96.19 284 LEU A C 1
ATOM 2313 O O . LEU A 1 284 ? -0.967 8.583 3.568 1.00 96.19 284 LEU A O 1
ATOM 2317 N N . SER A 1 285 ? 0.607 7.909 5.014 1.00 96.25 285 SER A N 1
ATOM 2318 C CA . SER A 1 285 ? 0.846 9.223 5.626 1.00 96.25 285 SER A CA 1
ATOM 2319 C C . SER A 1 285 ? 1.244 10.280 4.599 1.00 96.25 285 SER A C 1
ATOM 2321 O O . SER A 1 285 ? 0.652 11.355 4.570 1.00 96.25 285 SER A O 1
ATOM 2323 N N . ILE A 1 286 ? 2.184 9.966 3.699 1.00 95.44 286 ILE A N 1
ATOM 2324 C CA . ILE A 1 286 ? 2.611 10.907 2.648 1.00 95.44 286 ILE A CA 1
ATOM 2325 C C . ILE A 1 286 ? 1.468 11.176 1.657 1.00 95.44 286 ILE A C 1
ATOM 2327 O O . ILE A 1 286 ? 1.288 12.310 1.211 1.00 95.44 286 ILE A O 1
ATOM 2331 N N . SER A 1 287 ? 0.652 10.164 1.353 1.00 95.88 287 SER A N 1
ATOM 2332 C CA . SER A 1 287 ? -0.530 10.329 0.496 1.00 95.88 287 SER A CA 1
ATOM 2333 C C . SER A 1 287 ? -1.579 11.245 1.141 1.00 95.88 287 SER A C 1
ATOM 2335 O O . SER A 1 287 ? -2.122 12.126 0.475 1.00 95.88 287 SER A O 1
ATOM 2337 N N . ILE A 1 288 ? -1.820 11.087 2.449 1.00 95.62 288 ILE A N 1
ATOM 2338 C CA . ILE A 1 288 ? -2.714 11.943 3.247 1.00 95.62 288 ILE A CA 1
ATOM 2339 C C . ILE A 1 288 ? -2.204 13.385 3.271 1.00 95.62 288 ILE A C 1
ATOM 2341 O O . ILE A 1 288 ? -2.973 14.302 2.989 1.00 95.62 288 ILE A O 1
ATOM 2345 N N . GLU A 1 289 ? -0.918 13.602 3.554 1.00 94.50 289 GLU A N 1
ATOM 2346 C CA . GLU A 1 289 ? -0.310 14.940 3.514 1.00 94.50 289 GLU A CA 1
ATOM 2347 C C . GLU A 1 289 ? -0.490 15.592 2.139 1.00 94.50 289 GLU A C 1
ATOM 2349 O O . GLU A 1 289 ? -0.865 16.759 2.032 1.00 94.50 289 GLU A O 1
ATOM 2354 N N . THR A 1 290 ? -0.269 14.828 1.071 1.00 94.44 290 THR A N 1
ATOM 2355 C CA . THR A 1 290 ? -0.396 15.306 -0.311 1.00 94.44 290 THR A CA 1
ATOM 2356 C C . THR A 1 290 ? -1.830 15.693 -0.647 1.00 94.44 290 THR A C 1
ATOM 2358 O O . THR A 1 290 ? -2.058 16.722 -1.289 1.00 94.44 290 THR A O 1
ATOM 2361 N N . TYR A 1 291 ? -2.810 14.918 -0.184 1.00 95.00 291 TYR A N 1
ATOM 2362 C CA . TYR A 1 291 ? -4.222 15.262 -0.304 1.00 95.00 291 TYR A CA 1
ATOM 2363 C C . TYR A 1 291 ? -4.563 16.554 0.442 1.00 95.00 291 TYR A C 1
ATOM 2365 O O . TYR A 1 291 ? -5.108 17.472 -0.170 1.00 95.00 291 TYR A O 1
ATOM 2373 N N . LEU A 1 292 ? -4.175 16.668 1.716 1.00 93.25 292 LEU A N 1
ATOM 2374 C CA . LEU A 1 292 ? -4.480 17.833 2.554 1.00 93.25 292 LEU A CA 1
ATOM 2375 C C . LEU A 1 292 ? -3.817 19.122 2.043 1.00 93.25 292 LEU A C 1
ATOM 2377 O O . LEU A 1 292 ? -4.410 20.197 2.124 1.00 93.25 292 LEU A O 1
ATOM 2381 N N . LYS A 1 293 ? -2.608 19.028 1.479 1.00 92.44 293 LYS A N 1
ATOM 2382 C CA . LYS A 1 293 ? -1.884 20.172 0.901 1.00 92.44 293 LYS A CA 1
ATOM 2383 C C . LYS A 1 293 ? -2.410 20.582 -0.469 1.00 92.44 293 LYS A C 1
ATOM 2385 O O . LYS A 1 293 ? -2.529 21.768 -0.756 1.00 92.44 293 LYS A O 1
ATOM 2390 N N . SER A 1 294 ? -2.676 19.616 -1.350 1.00 91.31 294 SER A N 1
ATOM 2391 C CA . SER A 1 294 ? -2.990 19.915 -2.754 1.00 91.31 294 SER A CA 1
ATOM 2392 C C . SER A 1 294 ? -4.484 20.074 -3.026 1.00 91.31 294 SER A C 1
ATOM 2394 O O . SER A 1 294 ? -4.857 20.874 -3.882 1.00 91.31 294 SER A O 1
ATOM 2396 N N . GLY A 1 295 ? -5.333 19.291 -2.355 1.00 88.38 295 GLY A N 1
ATOM 2397 C CA . GLY A 1 295 ? -6.754 19.136 -2.676 1.00 88.38 295 GLY A CA 1
ATOM 2398 C C . GLY A 1 295 ? -7.053 18.516 -4.040 1.00 88.38 295 GLY A C 1
ATOM 2399 O O . GLY A 1 295 ? -8.194 18.549 -4.488 1.00 88.38 295 GLY A O 1
ATOM 2400 N N . LYS A 1 296 ? -6.039 17.972 -4.725 1.00 91.94 296 LYS A N 1
ATOM 2401 C CA . LYS A 1 296 ? -6.166 17.420 -6.085 1.00 91.94 296 LYS A CA 1
ATOM 2402 C C . LYS A 1 296 ? -6.264 15.900 -6.118 1.00 91.94 296 LYS A C 1
ATOM 2404 O O . LYS A 1 296 ? -6.605 15.342 -7.157 1.00 91.94 296 LYS A O 1
ATOM 2409 N N . VAL A 1 297 ? -5.922 15.232 -5.021 1.00 92.94 297 VAL A N 1
ATOM 2410 C CA . VAL A 1 297 ? -5.987 13.771 -4.905 1.00 92.94 297 VAL A CA 1
ATOM 2411 C C . VAL A 1 297 ? -7.431 13.349 -4.626 1.00 92.94 297 VAL A C 1
ATOM 2413 O O . VAL A 1 297 ? -8.122 13.982 -3.835 1.00 92.94 297 VAL A O 1
ATOM 2416 N N . ASN A 1 298 ? -7.897 12.281 -5.265 1.00 93.12 298 ASN A N 1
ATOM 2417 C CA . ASN A 1 298 ? -9.199 11.688 -4.976 1.00 93.12 298 ASN A CA 1
ATOM 2418 C C . ASN A 1 298 ? -9.158 10.964 -3.617 1.00 93.12 298 ASN A C 1
ATOM 2420 O O . ASN A 1 298 ? -8.335 10.067 -3.421 1.00 93.12 298 ASN A O 1
ATOM 2424 N N . ALA A 1 299 ? -10.069 11.316 -2.702 1.00 94.25 299 ALA A N 1
ATOM 2425 C CA . ALA A 1 299 ? -10.136 10.718 -1.367 1.00 94.25 299 ALA A CA 1
ATOM 2426 C C . ALA A 1 299 ? -10.308 9.189 -1.408 1.00 94.25 299 ALA A C 1
ATOM 2428 O O . ALA A 1 299 ? -9.694 8.484 -0.610 1.00 94.25 299 ALA A O 1
ATOM 2429 N N . GLY A 1 300 ? -11.029 8.658 -2.401 1.00 93.50 300 GLY A N 1
ATOM 2430 C CA . GLY A 1 300 ? -11.245 7.221 -2.585 1.00 93.50 300 GLY A CA 1
ATOM 2431 C C . GLY A 1 300 ? -9.955 6.413 -2.796 1.00 93.50 300 GLY A C 1
ATOM 2432 O O . GLY A 1 300 ? -9.898 5.235 -2.437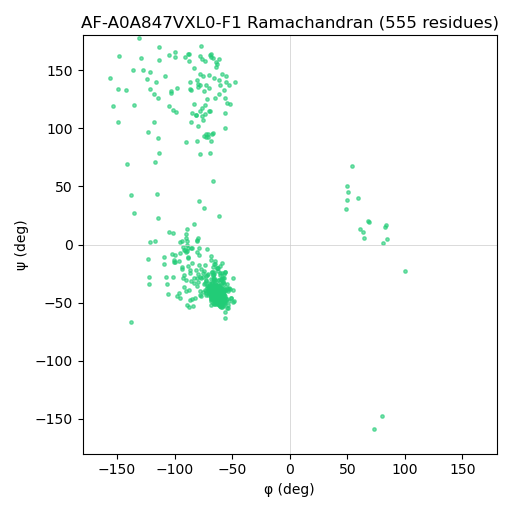 1.00 93.50 300 GLY A O 1
ATOM 2433 N N . GLN A 1 301 ? -8.890 7.035 -3.321 1.00 91.62 301 GLN A N 1
ATOM 2434 C CA . GLN A 1 301 ? -7.578 6.382 -3.449 1.00 91.62 301 GLN A CA 1
ATOM 2435 C C . GLN A 1 301 ? -6.902 6.195 -2.086 1.00 91.62 301 GLN A C 1
ATOM 2437 O O . GLN A 1 301 ? -6.270 5.171 -1.843 1.00 91.62 301 GLN A O 1
ATOM 2442 N N . ILE A 1 302 ? -7.076 7.153 -1.175 1.00 95.69 302 ILE A N 1
ATOM 2443 C CA . ILE A 1 302 ? -6.547 7.094 0.194 1.00 95.69 302 ILE A CA 1
ATOM 2444 C C . ILE A 1 302 ? -7.420 6.186 1.063 1.00 95.69 302 ILE A C 1
ATOM 2446 O O . ILE A 1 302 ? -6.893 5.372 1.821 1.00 95.69 302 ILE A O 1
ATOM 2450 N N . ASN A 1 303 ? -8.744 6.252 0.898 1.00 96.12 303 ASN A N 1
ATOM 2451 C CA . ASN A 1 303 ? -9.695 5.401 1.615 1.00 96.12 303 ASN A CA 1
ATOM 2452 C C . ASN A 1 303 ? -9.485 3.912 1.316 1.00 96.12 303 ASN A C 1
ATOM 2454 O O . ASN A 1 303 ? -9.634 3.077 2.206 1.00 96.12 303 ASN A O 1
ATOM 2458 N N . ALA A 1 304 ? -9.006 3.574 0.116 1.00 93.06 304 ALA A N 1
ATOM 2459 C CA . ALA A 1 304 ? -8.542 2.227 -0.199 1.00 93.06 304 ALA A CA 1
ATOM 2460 C C . ALA A 1 304 ? -7.364 1.766 0.683 1.00 93.06 304 ALA A C 1
ATOM 2462 O O . ALA A 1 304 ? -7.335 0.619 1.129 1.00 93.06 304 ALA A O 1
ATOM 2463 N N . GLY A 1 305 ? -6.422 2.665 0.985 1.00 94.12 305 GLY A N 1
ATOM 2464 C CA . GLY A 1 305 ? -5.321 2.399 1.911 1.00 94.12 305 GLY A CA 1
ATOM 2465 C C . GLY A 1 305 ? -5.804 2.177 3.344 1.00 94.12 305 GLY A C 1
ATOM 2466 O O . GLY A 1 305 ? -5.335 1.252 4.008 1.00 94.12 305 GLY A O 1
ATOM 2467 N N . PHE A 1 306 ? -6.794 2.952 3.799 1.00 96.31 306 PHE A N 1
ATOM 2468 C CA . PHE A 1 306 ? -7.453 2.722 5.090 1.00 96.31 306 PHE A CA 1
ATOM 2469 C C . PHE A 1 306 ? -8.192 1.381 5.148 1.00 96.31 306 PHE A C 1
ATOM 2471 O O . PHE A 1 306 ? -8.062 0.663 6.143 1.00 96.31 306 PHE A O 1
ATOM 2478 N N . SER A 1 307 ? -8.915 1.010 4.086 1.00 94.56 307 SER A N 1
ATOM 2479 C CA . SER A 1 307 ? -9.567 -0.301 3.980 1.00 94.56 307 SER A CA 1
ATOM 2480 C C . SER A 1 307 ? -8.543 -1.423 4.118 1.00 94.56 307 SER A C 1
ATOM 2482 O O . SER A 1 307 ? -8.711 -2.317 4.943 1.00 94.56 307 SER A O 1
ATOM 2484 N N . TRP A 1 308 ? -7.432 -1.332 3.384 1.00 91.31 308 TRP A N 1
ATOM 2485 C CA . TRP A 1 308 ? -6.385 -2.346 3.425 1.00 91.31 308 TRP A CA 1
ATOM 2486 C C . TRP A 1 308 ? -5.723 -2.484 4.797 1.00 91.31 308 TRP A C 1
ATOM 2488 O O . TRP A 1 308 ? -5.525 -3.592 5.296 1.00 91.31 308 TRP A O 1
ATOM 2498 N N . LEU A 1 309 ? -5.394 -1.357 5.435 1.00 93.94 309 LEU A N 1
ATOM 2499 C CA . LEU A 1 309 ? -4.833 -1.357 6.785 1.00 93.94 309 LEU A CA 1
ATOM 2500 C C . LEU A 1 309 ? -5.808 -1.987 7.791 1.00 93.94 309 LEU A C 1
ATOM 2502 O O . LEU A 1 309 ? -5.390 -2.722 8.687 1.00 93.94 309 LEU A O 1
ATOM 2506 N N . SER A 1 310 ? -7.109 -1.751 7.604 1.00 94.75 310 SER A N 1
ATOM 2507 C CA . SER A 1 310 ? -8.169 -2.350 8.418 1.00 94.75 310 SER A CA 1
ATOM 2508 C C . SER A 1 310 ? -8.304 -3.858 8.185 1.00 94.75 310 SER A C 1
ATOM 2510 O O . SER A 1 310 ? -8.552 -4.594 9.138 1.00 94.75 310 SER A O 1
ATOM 2512 N N . ASP A 1 311 ? -8.097 -4.336 6.954 1.00 93.25 311 ASP A N 1
ATOM 2513 C CA . ASP A 1 311 ? -8.069 -5.769 6.629 1.00 93.25 311 ASP A CA 1
ATOM 2514 C C . ASP A 1 311 ? -6.865 -6.470 7.272 1.00 93.25 311 ASP A C 1
ATOM 2516 O O . ASP A 1 311 ? -7.000 -7.562 7.824 1.00 93.25 311 ASP A O 1
ATOM 2520 N N . ILE A 1 312 ? -5.682 -5.842 7.256 1.00 93.44 312 ILE A N 1
ATOM 2521 C CA . ILE A 1 312 ? -4.501 -6.351 7.975 1.00 93.44 312 ILE A CA 1
ATOM 2522 C C . ILE A 1 312 ? -4.805 -6.440 9.475 1.00 93.44 312 ILE A C 1
ATOM 2524 O O . ILE A 1 312 ? -4.566 -7.476 10.096 1.00 93.44 312 ILE A O 1
ATOM 2528 N N . PHE A 1 313 ? -5.365 -5.377 10.056 1.00 95.12 313 PHE A N 1
ATOM 2529 C CA . PHE A 1 313 ? -5.723 -5.339 11.473 1.00 95.12 313 PHE A CA 1
ATOM 2530 C C . PHE A 1 313 ? -6.725 -6.441 11.849 1.00 95.12 313 PHE A C 1
ATOM 2532 O O . PHE A 1 313 ? -6.553 -7.117 12.864 1.00 95.12 313 PHE A O 1
ATOM 2539 N N . GLU A 1 314 ? -7.752 -6.656 11.021 1.00 94.06 314 GLU A N 1
ATOM 2540 C CA . GLU A 1 314 ? -8.740 -7.720 11.206 1.00 94.06 314 GLU A CA 1
ATOM 2541 C C . GLU A 1 314 ? -8.100 -9.111 11.176 1.00 94.06 314 GLU A C 1
ATOM 2543 O O . GLU A 1 314 ? -8.329 -9.907 12.088 1.00 94.06 314 GLU A O 1
ATOM 2548 N N . ASN A 1 315 ? -7.251 -9.389 10.183 1.00 93.00 315 ASN A N 1
ATOM 2549 C CA . ASN A 1 315 ? -6.567 -10.677 10.068 1.00 93.00 315 ASN A CA 1
ATOM 2550 C C . ASN A 1 315 ? -5.629 -10.948 11.251 1.00 93.00 315 ASN A C 1
ATOM 2552 O O . ASN A 1 315 ? -5.583 -12.075 11.746 1.00 93.00 315 ASN A O 1
ATOM 2556 N N . LEU A 1 316 ? -4.920 -9.926 11.743 1.00 93.19 316 LEU A N 1
ATOM 2557 C CA . LEU A 1 316 ? -4.095 -10.038 12.948 1.00 93.19 316 LEU A CA 1
ATOM 2558 C C . LEU A 1 316 ? -4.953 -10.368 14.178 1.00 93.19 316 LEU A C 1
ATOM 2560 O O . LEU A 1 316 ? -4.629 -11.296 14.916 1.00 93.19 316 LEU A O 1
ATOM 2564 N N . CYS A 1 317 ? -6.078 -9.669 14.372 1.00 93.38 317 CYS A N 1
ATOM 2565 C CA . CYS A 1 317 ? -7.002 -9.948 15.476 1.00 93.38 317 CYS A CA 1
ATOM 2566 C C . CYS A 1 317 ? -7.596 -11.360 15.383 1.00 93.38 317 CYS A C 1
ATOM 2568 O O . CYS A 1 317 ? -7.708 -12.058 16.390 1.00 93.38 317 CYS A O 1
ATOM 2570 N N . PHE A 1 318 ? -7.954 -11.806 14.178 1.00 91.75 318 PHE A N 1
ATOM 2571 C CA . PHE A 1 318 ? -8.463 -13.154 13.952 1.00 91.75 318 PHE A CA 1
ATOM 2572 C C . PHE A 1 318 ? -7.408 -14.215 14.292 1.00 91.75 318 PHE A C 1
ATOM 2574 O O . PHE A 1 318 ? -7.695 -15.125 15.066 1.00 91.75 318 PHE A O 1
ATOM 2581 N N . LYS A 1 319 ? -6.170 -14.050 13.806 1.00 90.94 319 LYS A N 1
ATOM 2582 C CA . LYS A 1 319 ? -5.043 -14.950 14.102 1.00 90.94 319 LYS A CA 1
ATOM 2583 C C . LYS A 1 319 ? -4.770 -15.047 15.606 1.00 90.94 319 LYS A C 1
ATOM 2585 O O . LYS A 1 319 ? -4.633 -16.147 16.134 1.00 90.94 319 LYS A O 1
ATOM 2590 N N . ILE A 1 320 ? -4.747 -13.913 16.309 1.00 91.81 320 ILE A N 1
ATOM 2591 C CA . ILE A 1 320 ? -4.586 -13.887 17.770 1.00 91.81 320 ILE A CA 1
ATOM 2592 C C . ILE A 1 320 ? -5.759 -14.615 18.450 1.00 91.81 320 ILE A C 1
ATOM 2594 O O . ILE A 1 320 ? -5.530 -15.450 19.321 1.00 91.81 320 ILE A O 1
ATOM 2598 N N . SER A 1 321 ? -7.004 -14.365 18.026 1.00 91.31 321 SER A N 1
ATOM 2599 C CA . SER A 1 321 ? -8.201 -15.031 18.571 1.00 91.31 321 SER A CA 1
ATOM 2600 C C . SER A 1 321 ? -8.163 -16.553 18.401 1.00 91.31 321 SER A C 1
ATOM 2602 O O . SER A 1 321 ? -8.569 -17.284 19.307 1.00 91.31 321 SER A O 1
ATOM 2604 N N . GLU A 1 322 ? -7.697 -17.055 17.254 1.00 91.00 322 GLU A N 1
ATOM 2605 C CA . GLU A 1 322 ? -7.574 -18.497 17.014 1.00 91.00 322 GLU A CA 1
ATOM 2606 C C . GLU A 1 322 ? -6.575 -19.155 17.970 1.00 91.00 322 GLU A C 1
ATOM 2608 O O . GLU A 1 322 ? -6.882 -20.200 18.548 1.00 91.00 322 GLU A O 1
ATOM 2613 N N . GLU A 1 323 ? -5.422 -18.526 18.199 1.00 89.88 323 GLU A N 1
ATOM 2614 C CA . GLU A 1 323 ? -4.414 -19.041 19.129 1.00 89.88 323 GLU A CA 1
ATOM 2615 C C . GLU A 1 323 ? -4.845 -18.910 20.601 1.00 89.88 323 GLU A C 1
ATOM 2617 O O . GLU A 1 323 ? -4.636 -19.834 21.390 1.00 89.88 323 GLU A O 1
ATOM 2622 N N . GLU A 1 324 ? -5.559 -17.839 20.973 1.00 87.00 324 GLU A N 1
ATOM 2623 C CA . GLU A 1 324 ? -6.184 -17.719 22.302 1.00 87.00 324 GLU A CA 1
ATOM 2624 C C . GLU A 1 324 ? -7.168 -18.869 22.566 1.00 87.00 324 GLU A C 1
ATOM 2626 O O . GLU A 1 324 ? -7.208 -19.429 23.664 1.00 87.00 324 GLU A O 1
ATOM 2631 N N . ARG A 1 325 ? -7.958 -19.273 21.559 1.00 87.00 325 ARG A N 1
ATOM 2632 C CA . ARG A 1 325 ? -8.888 -20.413 21.685 1.00 87.00 325 ARG A CA 1
ATOM 2633 C C . ARG A 1 325 ? -8.172 -21.747 21.864 1.00 87.00 325 ARG A C 1
ATOM 2635 O O . ARG A 1 325 ? -8.753 -22.648 22.462 1.00 87.00 325 ARG A O 1
ATOM 2642 N N . ARG A 1 326 ? -6.937 -21.874 21.373 1.00 88.19 326 ARG A N 1
ATOM 2643 C CA . ARG A 1 326 ? -6.080 -23.054 21.576 1.00 88.19 326 ARG A CA 1
ATOM 2644 C C . ARG A 1 326 ? -5.420 -23.080 22.960 1.00 88.19 326 ARG A C 1
ATOM 2646 O O . ARG A 1 326 ? -4.760 -24.060 23.287 1.00 88.19 326 ARG A O 1
ATOM 2653 N N . GLY A 1 327 ? -5.624 -22.045 23.780 1.00 84.31 327 GLY A N 1
ATOM 2654 C CA . GLY A 1 327 ? -5.073 -21.942 25.133 1.00 84.31 327 GLY A CA 1
ATOM 2655 C C . GLY A 1 327 ? -3.634 -21.421 25.180 1.00 84.31 327 GLY A C 1
ATOM 2656 O O . GLY A 1 327 ? -2.974 -21.564 26.207 1.00 84.31 327 GLY A O 1
ATOM 2657 N N . LEU A 1 328 ? -3.140 -20.838 24.085 1.00 85.06 328 LEU A N 1
ATOM 2658 C CA . LEU A 1 328 ? -1.805 -20.253 24.005 1.00 85.06 328 LEU A CA 1
ATOM 2659 C C . LEU A 1 328 ? -1.783 -18.871 24.681 1.00 85.06 328 LEU A C 1
ATOM 2661 O O . LEU A 1 328 ? -2.674 -18.052 24.450 1.00 85.06 328 LEU A O 1
ATOM 2665 N N . ASP A 1 329 ? -0.737 -18.568 25.457 1.00 81.81 329 ASP A N 1
ATOM 2666 C CA . ASP A 1 329 ? -0.472 -17.188 25.884 1.00 81.81 329 ASP A CA 1
ATOM 2667 C C . ASP A 1 329 ? 0.087 -16.382 24.703 1.00 81.81 329 ASP A C 1
ATOM 2669 O O . ASP A 1 329 ? 1.289 -16.371 24.411 1.00 81.81 329 ASP A O 1
ATOM 2673 N N . THR A 1 330 ? -0.819 -15.710 23.995 1.00 84.12 330 THR A N 1
ATOM 2674 C CA . THR A 1 330 ? -0.500 -14.948 22.785 1.00 84.12 330 THR A CA 1
ATOM 2675 C C . THR A 1 330 ? 0.380 -13.733 23.061 1.00 84.12 330 THR A C 1
ATOM 2677 O O . THR A 1 330 ? 1.045 -13.262 22.143 1.00 84.12 330 THR A O 1
ATOM 2680 N N . THR A 1 331 ? 0.456 -13.248 24.304 1.00 79.31 331 THR A N 1
ATOM 2681 C CA . THR A 1 331 ? 1.257 -12.067 24.671 1.00 79.31 331 THR A CA 1
ATOM 2682 C C . THR A 1 331 ? 2.735 -12.261 24.354 1.00 79.31 331 THR A C 1
ATOM 2684 O O . THR A 1 331 ? 3.402 -11.350 23.864 1.00 79.31 331 THR A O 1
ATOM 2687 N N . TYR A 1 332 ? 3.245 -13.460 24.635 1.00 80.38 332 TYR A N 1
ATOM 2688 C CA . TYR A 1 332 ? 4.642 -13.813 24.404 1.00 80.38 332 TYR A CA 1
ATOM 2689 C C . TYR A 1 332 ? 4.828 -14.531 23.072 1.00 80.38 332 TYR A C 1
ATOM 2691 O O . TYR A 1 332 ? 5.784 -14.242 22.353 1.00 80.38 332 TYR A O 1
ATOM 2699 N N . ALA A 1 333 ? 3.917 -15.444 22.729 1.00 85.62 333 ALA A N 1
ATOM 2700 C CA . ALA A 1 333 ? 4.065 -16.284 21.548 1.00 85.62 333 ALA A CA 1
ATOM 2701 C C . ALA A 1 333 ? 3.752 -15.558 20.226 1.00 85.62 333 ALA A C 1
ATOM 2703 O O . ALA A 1 333 ? 4.346 -15.894 19.207 1.00 85.62 333 ALA A O 1
ATOM 2704 N N . LEU A 1 334 ? 2.877 -14.546 20.245 1.00 88.69 334 LEU A N 1
ATOM 2705 C CA . LEU A 1 334 ? 2.504 -13.724 19.084 1.00 88.69 334 LEU A CA 1
ATOM 2706 C C . LEU A 1 334 ? 2.935 -12.262 19.269 1.00 88.69 334 LEU A C 1
ATOM 2708 O O . LEU A 1 334 ? 2.178 -11.315 19.033 1.00 88.69 334 LEU A O 1
ATOM 2712 N N . LYS A 1 335 ? 4.162 -12.062 19.766 1.00 89.44 335 LYS A N 1
ATOM 2713 C CA . LYS A 1 335 ? 4.695 -10.728 20.071 1.00 89.44 335 LYS A CA 1
ATOM 2714 C C . LYS A 1 335 ? 4.716 -9.814 18.840 1.00 89.44 335 LYS A C 1
ATOM 2716 O O . LYS A 1 335 ? 4.398 -8.634 18.968 1.00 89.44 335 LYS A O 1
ATOM 2721 N N . GLU A 1 336 ? 5.081 -10.332 17.667 1.00 90.25 336 GLU A N 1
ATOM 2722 C CA . GLU A 1 336 ? 5.143 -9.541 16.427 1.00 90.25 336 GLU A CA 1
ATOM 2723 C C . GLU A 1 336 ? 3.749 -9.122 15.940 1.00 90.25 336 GLU A C 1
ATOM 2725 O O . GLU A 1 336 ? 3.558 -7.990 15.490 1.00 90.25 336 GLU A O 1
ATOM 2730 N N . GLU A 1 337 ? 2.747 -9.990 16.077 1.00 92.12 337 GLU A N 1
ATOM 2731 C CA . GLU A 1 337 ? 1.358 -9.679 15.746 1.00 92.12 337 GLU A CA 1
ATOM 2732 C C . GLU A 1 337 ? 0.790 -8.623 16.693 1.00 92.12 337 GLU A C 1
ATOM 2734 O O . GLU A 1 337 ? 0.187 -7.653 16.239 1.00 92.12 337 GLU A O 1
ATOM 2739 N N . TRP A 1 338 ? 1.035 -8.747 18.000 1.00 92.06 338 TRP A N 1
ATOM 2740 C CA . TRP A 1 338 ? 0.637 -7.720 18.963 1.00 92.06 338 TRP A CA 1
ATOM 2741 C C . TR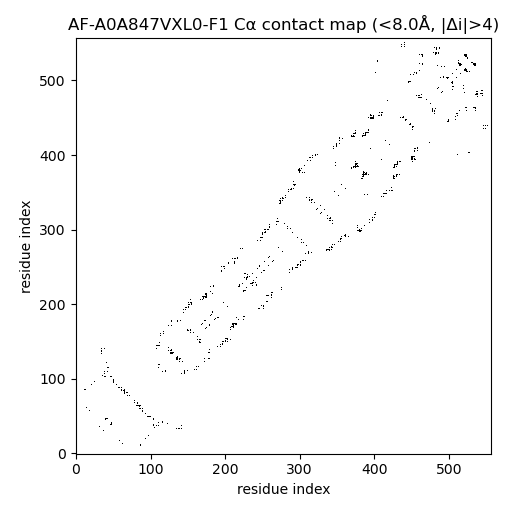P A 1 338 ? 1.350 -6.386 18.715 1.00 92.06 338 TRP A C 1
ATOM 2743 O O . TRP A 1 338 ? 0.726 -5.330 18.823 1.00 92.06 338 TRP A O 1
ATOM 2753 N N . GLN A 1 339 ? 2.634 -6.398 18.346 1.00 93.12 339 GLN A N 1
ATOM 2754 C CA . GLN A 1 339 ? 3.348 -5.186 17.924 1.00 93.12 339 GLN A CA 1
ATOM 2755 C C . GLN A 1 339 ? 2.709 -4.563 16.680 1.00 93.12 339 GLN A C 1
ATOM 2757 O O . GLN A 1 339 ? 2.508 -3.353 16.640 1.00 93.12 339 GLN A O 1
ATOM 2762 N N . SER A 1 340 ? 2.329 -5.388 15.707 1.00 94.44 340 SER A N 1
ATOM 2763 C CA . SER A 1 340 ? 1.653 -4.965 14.479 1.00 94.44 340 SER A CA 1
ATOM 2764 C C . SER A 1 340 ? 0.286 -4.328 14.758 1.00 94.44 340 SER A C 1
ATOM 2766 O O . SER A 1 340 ? -0.004 -3.241 14.259 1.00 94.44 340 SER A O 1
ATOM 2768 N N . VAL A 1 341 ? -0.531 -4.954 15.611 1.00 95.06 341 VAL A N 1
ATOM 2769 C CA . VAL A 1 341 ? -1.821 -4.409 16.072 1.00 95.06 341 VAL A CA 1
ATOM 2770 C C . VAL A 1 341 ? -1.619 -3.066 16.775 1.00 95.06 341 VAL A C 1
ATOM 2772 O O . VAL A 1 341 ? -2.315 -2.098 16.470 1.00 95.06 341 VAL A O 1
ATOM 2775 N N . ASN A 1 342 ? -0.634 -2.979 17.674 1.00 94.19 342 ASN A N 1
ATOM 2776 C CA . ASN A 1 342 ? -0.326 -1.742 18.386 1.00 94.19 342 ASN A CA 1
ATOM 2777 C C . ASN A 1 342 ? 0.136 -0.627 17.439 1.00 94.19 342 ASN A C 1
ATOM 2779 O O . ASN A 1 342 ? -0.332 0.502 17.575 1.00 94.19 342 ASN A O 1
ATOM 2783 N N . LEU A 1 343 ? 0.984 -0.938 16.456 1.00 95.44 343 LEU A N 1
ATOM 2784 C CA . LEU A 1 343 ? 1.468 0.017 15.459 1.00 95.44 343 LEU A CA 1
ATOM 2785 C C . LEU A 1 343 ? 0.310 0.619 14.649 1.00 95.44 343 LEU A C 1
ATOM 2787 O O . LEU A 1 343 ? 0.190 1.839 14.557 1.00 95.44 343 LEU A O 1
ATOM 2791 N N . ILE A 1 344 ? -0.590 -0.225 14.134 1.00 97.00 344 ILE A N 1
ATOM 2792 C CA . ILE A 1 344 ? -1.782 0.236 13.407 1.00 97.00 344 ILE A CA 1
ATOM 2793 C C . ILE A 1 344 ? -2.691 1.060 14.329 1.00 97.00 344 ILE A C 1
ATOM 2795 O O . ILE A 1 344 ? -3.189 2.108 13.923 1.00 97.00 344 ILE A O 1
ATOM 2799 N N . SER A 1 345 ? -2.882 0.625 15.579 1.00 96.19 345 SER A N 1
ATOM 2800 C CA . SER A 1 345 ? -3.716 1.352 16.544 1.00 96.19 345 SER A CA 1
ATOM 2801 C C . SER A 1 345 ? -3.152 2.722 16.917 1.00 96.19 345 SER A C 1
ATOM 2803 O O . SER A 1 345 ? -3.921 3.659 17.093 1.00 96.19 345 SER A O 1
ATOM 2805 N N . SER A 1 346 ? -1.823 2.858 16.996 1.00 95.19 346 SER A N 1
ATOM 2806 C CA . SER A 1 346 ? -1.151 4.138 17.237 1.00 95.19 346 SER A CA 1
ATOM 2807 C C . SER A 1 346 ? -1.331 5.070 16.047 1.00 95.19 346 SER A C 1
ATOM 2809 O O . SER A 1 346 ? -1.671 6.236 16.227 1.00 95.19 346 SER A O 1
ATOM 2811 N N . PHE A 1 347 ? -1.187 4.548 14.827 1.00 96.50 347 PHE A N 1
ATOM 2812 C CA . PHE A 1 347 ? -1.411 5.342 13.626 1.00 96.50 347 PHE A CA 1
ATOM 2813 C C . PHE A 1 347 ? -2.852 5.856 13.536 1.00 96.50 347 PHE A C 1
ATOM 2815 O O . PHE A 1 347 ? -3.076 7.054 13.356 1.00 96.50 347 PHE A O 1
ATOM 2822 N N . LEU A 1 348 ? -3.830 4.957 13.704 1.00 95.44 348 LEU A N 1
ATOM 2823 C CA . LEU A 1 348 ? -5.247 5.309 13.641 1.00 95.44 348 LEU A CA 1
ATOM 2824 C C . LEU A 1 348 ? -5.694 6.170 14.827 1.00 95.44 348 LEU A C 1
ATOM 2826 O O . LEU A 1 348 ? -6.560 7.015 14.672 1.00 95.44 348 LEU A O 1
ATOM 2830 N N . GLY A 1 349 ? -5.134 5.959 16.013 1.00 91.56 349 GLY A N 1
ATOM 2831 C CA . GLY A 1 349 ? -5.590 6.614 17.234 1.00 91.56 349 GLY A CA 1
ATOM 2832 C C . GLY A 1 349 ? -4.827 7.873 17.628 1.00 91.56 349 GLY A C 1
ATOM 2833 O O . GLY A 1 349 ? -5.299 8.599 18.499 1.00 91.56 349 GLY A O 1
ATOM 2834 N N . HIS A 1 350 ? -3.660 8.125 17.031 1.00 90.81 350 HIS A N 1
ATOM 2835 C CA . HIS A 1 350 ? -2.792 9.255 17.354 1.00 90.81 350 HIS A CA 1
ATOM 2836 C C . HIS A 1 350 ? -2.216 9.907 16.095 1.00 90.81 350 HIS A C 1
ATOM 2838 O O . HIS A 1 350 ? -2.580 11.037 15.782 1.00 90.81 350 HIS A O 1
ATOM 2844 N N . ASP A 1 351 ? -1.360 9.205 15.344 1.00 92.25 351 ASP A N 1
ATOM 2845 C CA . ASP A 1 351 ? -0.508 9.835 14.322 1.00 92.25 351 ASP A CA 1
ATOM 2846 C C . ASP A 1 351 ? -1.321 10.556 13.236 1.00 92.25 351 ASP A C 1
ATOM 2848 O O . ASP A 1 351 ? -0.965 11.662 12.826 1.00 92.25 351 ASP A O 1
ATOM 2852 N N . TYR A 1 352 ? -2.456 9.982 12.818 1.00 91.19 352 TYR A N 1
ATOM 2853 C CA . TYR A 1 352 ? -3.354 10.581 11.828 1.00 91.19 352 TYR A CA 1
ATOM 2854 C C . TYR A 1 352 ? -3.806 12.010 12.178 1.00 91.19 352 TYR A C 1
ATOM 2856 O O . TYR A 1 352 ? -3.925 12.859 11.285 1.00 91.19 352 TYR A O 1
ATOM 2864 N N . SER A 1 353 ? -4.049 12.285 13.462 1.00 86.38 353 SER A N 1
ATOM 2865 C CA . SER A 1 353 ? -4.496 13.595 13.952 1.00 86.38 353 SER A CA 1
ATOM 2866 C C . SER A 1 353 ? -3.381 14.645 13.930 1.00 86.38 353 SER A C 1
ATOM 2868 O O . SER A 1 353 ? -3.667 15.838 13.983 1.00 86.38 353 SER A O 1
ATOM 2870 N N . PHE A 1 354 ? -2.117 14.218 13.841 1.00 85.44 354 PHE A N 1
ATOM 2871 C CA . PHE A 1 354 ? -0.943 15.095 13.776 1.00 85.44 354 PHE A CA 1
ATOM 2872 C C . PHE A 1 354 ? -0.399 15.267 12.360 1.00 85.44 354 PHE A C 1
ATOM 2874 O O . PHE A 1 354 ? 0.419 16.164 12.135 1.00 85.44 354 PHE A O 1
ATOM 2881 N N . LEU A 1 355 ? -0.825 14.434 11.406 1.00 86.25 355 LEU A N 1
ATOM 2882 C CA . LEU A 1 355 ? -0.379 14.549 10.021 1.00 86.25 355 LEU A CA 1
ATOM 2883 C C . LEU A 1 355 ? -0.669 15.950 9.480 1.00 86.25 355 LEU A C 1
ATOM 2885 O O . LEU A 1 355 ? -1.806 16.420 9.515 1.00 86.25 355 LEU A 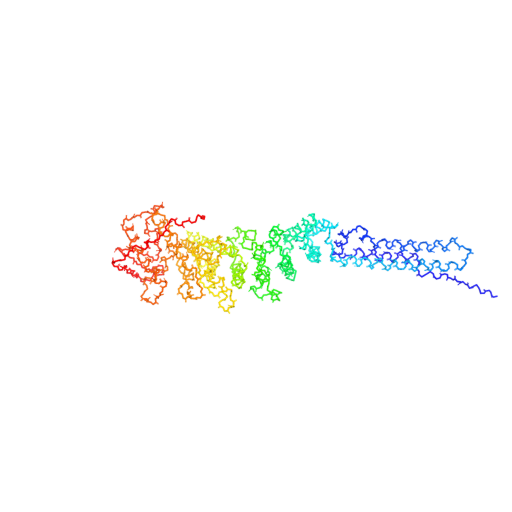O 1
ATOM 2889 N N . ALA A 1 356 ? 0.385 16.585 8.964 1.00 75.88 356 ALA A N 1
ATOM 2890 C CA . ALA A 1 356 ? 0.373 17.929 8.395 1.00 75.88 356 ALA A CA 1
ATOM 2891 C C . ALA A 1 356 ? -0.038 19.066 9.365 1.00 75.88 356 ALA A C 1
ATOM 2893 O O . ALA A 1 356 ? -0.267 20.191 8.930 1.00 75.88 356 ALA A O 1
ATOM 2894 N N . TYR A 1 357 ? -0.079 18.817 10.683 1.00 63.91 357 TYR A N 1
ATOM 2895 C CA . TYR A 1 357 ? -0.560 19.773 11.699 1.00 63.91 357 TYR A CA 1
ATOM 2896 C C . TYR A 1 357 ? 0.238 21.095 11.766 1.00 63.91 357 TYR A C 1
ATOM 2898 O O . TYR A 1 357 ? -0.300 22.116 12.180 1.00 63.91 357 TYR A O 1
ATOM 2906 N N . ASN A 1 358 ? 1.507 21.098 11.342 1.00 65.25 358 ASN A N 1
ATOM 2907 C CA . ASN A 1 358 ? 2.377 22.287 11.342 1.00 65.25 358 ASN A CA 1
ATOM 2908 C C . ASN A 1 358 ? 2.582 22.898 9.942 1.00 65.25 358 ASN A C 1
ATOM 2910 O O . ASN A 1 358 ? 3.481 23.717 9.753 1.00 65.25 358 ASN A O 1
ATOM 2914 N N . GLU A 1 359 ? 1.819 22.463 8.942 1.00 77.88 359 GLU A N 1
ATOM 2915 C CA . GLU A 1 359 ? 2.049 22.814 7.541 1.00 77.88 359 GLU A CA 1
ATOM 2916 C C . GLU A 1 359 ? 0.909 23.673 6.978 1.00 77.88 359 GLU A C 1
ATOM 2918 O O . GLU A 1 359 ? -0.205 23.674 7.495 1.00 77.88 359 GLU A O 1
ATOM 2923 N N . VAL A 1 360 ? 1.179 24.416 5.899 1.00 79.00 360 VAL A N 1
ATOM 2924 C CA . VAL A 1 360 ? 0.141 25.189 5.199 1.00 79.00 360 VAL A CA 1
ATOM 2925 C C . VAL A 1 360 ? -0.741 24.220 4.408 1.00 79.00 360 VAL A C 1
ATOM 2927 O O . VAL A 1 360 ? -0.274 23.589 3.456 1.00 79.00 360 VAL A O 1
ATOM 2930 N N . LEU A 1 361 ? -2.003 24.090 4.821 1.00 88.06 361 LEU A N 1
ATOM 2931 C CA . LEU A 1 361 ? -2.986 23.185 4.220 1.00 88.06 361 LEU A CA 1
ATOM 2932 C C . LEU A 1 361 ? -3.920 23.914 3.257 1.00 88.06 361 LEU A C 1
ATOM 2934 O O . LEU A 1 361 ? -4.090 25.131 3.318 1.00 88.06 361 LEU A O 1
ATOM 2938 N N . ASN A 1 362 ? -4.574 23.149 2.385 1.00 89.31 362 ASN A N 1
ATOM 2939 C CA . ASN A 1 362 ? -5.649 23.668 1.556 1.00 89.31 362 ASN A CA 1
ATOM 2940 C C . ASN A 1 362 ? -6.922 23.840 2.404 1.00 89.31 362 ASN A C 1
ATOM 2942 O O . ASN A 1 362 ? -7.579 22.860 2.758 1.00 89.31 362 ASN A O 1
ATOM 2946 N N . GLU A 1 363 ? -7.284 25.087 2.709 1.00 90.56 363 GLU A N 1
ATOM 2947 C CA . GLU A 1 363 ? -8.435 25.419 3.563 1.00 90.56 363 GLU A CA 1
ATOM 2948 C C . GLU A 1 363 ? -9.757 24.837 3.044 1.00 90.56 363 GLU A C 1
ATOM 2950 O O . GLU A 1 363 ? -10.564 24.344 3.831 1.00 90.56 363 GLU A O 1
ATOM 2955 N N . ALA A 1 364 ? -9.968 24.809 1.723 1.00 92.44 364 ALA A N 1
ATOM 2956 C CA . ALA A 1 364 ? -11.189 24.254 1.139 1.00 92.44 364 ALA A CA 1
ATOM 2957 C C . ALA A 1 364 ? -11.315 22.744 1.395 1.00 92.44 364 ALA A C 1
ATOM 2959 O O . ALA A 1 364 ? -12.416 22.244 1.624 1.00 92.44 364 ALA A O 1
ATOM 2960 N N . VAL A 1 365 ? -10.190 22.019 1.390 1.00 92.31 365 VAL A N 1
ATOM 2961 C CA . VAL A 1 365 ? -10.155 20.593 1.743 1.00 92.31 365 VAL A CA 1
ATOM 2962 C C . VAL A 1 365 ? -10.448 20.415 3.226 1.00 92.31 365 VAL A C 1
ATOM 2964 O O . VAL A 1 365 ? -11.294 19.601 3.576 1.00 92.31 365 VAL A O 1
ATOM 2967 N N . VAL A 1 366 ? -9.808 21.200 4.096 1.00 90.56 366 VAL A N 1
ATOM 2968 C CA . VAL A 1 366 ? -10.016 21.119 5.552 1.00 90.56 366 VAL A CA 1
ATOM 2969 C C . VAL A 1 366 ? -11.483 21.369 5.919 1.00 90.56 366 VAL A C 1
ATOM 2971 O O . VAL A 1 366 ? -12.072 20.591 6.667 1.00 90.56 366 VAL A O 1
ATOM 2974 N N . GLU A 1 367 ? -12.111 22.396 5.347 1.00 92.62 367 GLU A N 1
ATOM 2975 C CA . GLU A 1 367 ? -13.530 22.691 5.583 1.00 92.62 367 GLU A CA 1
ATOM 2976 C C . GLU A 1 367 ? -14.470 21.618 5.020 1.00 92.62 367 GLU A C 1
ATOM 2978 O O . GLU A 1 367 ? -15.543 21.374 5.578 1.00 92.62 367 GLU A O 1
ATOM 2983 N N . LYS A 1 368 ? -14.075 20.939 3.937 1.00 93.62 368 LYS A N 1
ATOM 2984 C CA . LYS A 1 368 ? -14.802 19.775 3.417 1.00 93.62 368 LYS A CA 1
ATOM 2985 C C . LYS A 1 368 ? -14.704 18.590 4.380 1.00 93.62 368 LYS A C 1
ATOM 2987 O O . LYS A 1 368 ? -15.724 17.998 4.720 1.00 93.62 368 LYS A O 1
ATOM 2992 N N . GLU A 1 369 ? -13.503 18.283 4.870 1.00 93.69 369 GLU A N 1
ATOM 2993 C CA . GLU A 1 369 ? -13.248 17.185 5.812 1.00 93.69 369 GLU A CA 1
ATOM 2994 C C . GLU A 1 369 ? -14.047 17.342 7.118 1.00 93.69 369 GLU A C 1
ATOM 2996 O O . GLU A 1 369 ? -14.601 16.357 7.619 1.00 93.69 369 GLU A O 1
ATOM 3001 N N . LYS A 1 370 ? -14.197 18.574 7.627 1.00 92.38 370 LYS A N 1
ATOM 3002 C CA . LYS A 1 370 ? -15.016 18.893 8.815 1.00 92.38 370 LYS A CA 1
ATOM 3003 C C . LYS A 1 370 ? -16.493 18.522 8.671 1.00 92.38 370 LYS A C 1
ATOM 3005 O O . LYS A 1 370 ? -17.148 18.225 9.668 1.00 92.38 370 LYS A O 1
ATOM 3010 N N . LYS A 1 371 ? -17.022 18.546 7.444 1.00 92.88 371 LYS A N 1
ATOM 3011 C CA . LYS A 1 371 ? -18.442 18.300 7.134 1.00 92.88 371 LYS A CA 1
ATOM 3012 C C . LYS A 1 371 ? -18.763 16.830 6.861 1.00 92.88 371 LYS A C 1
ATOM 3014 O O . LYS A 1 371 ? -19.897 16.522 6.505 1.00 92.88 371 LYS A O 1
ATOM 3019 N N . THR A 1 372 ? -17.793 15.934 7.039 1.00 93.19 372 THR A N 1
ATOM 3020 C CA . THR A 1 372 ? -17.999 14.491 6.880 1.00 93.19 372 THR A CA 1
ATOM 3021 C C . THR A 1 372 ? -19.109 13.994 7.809 1.00 93.19 372 THR A C 1
ATOM 3023 O O . THR A 1 372 ? -19.144 14.318 8.997 1.00 93.19 372 THR A O 1
ATOM 3026 N N . ASN A 1 373 ? -20.027 13.205 7.260 1.00 91.31 373 ASN A N 1
ATOM 3027 C CA . ASN A 1 373 ? -21.249 12.753 7.929 1.00 91.31 373 ASN A CA 1
ATOM 3028 C C . ASN A 1 373 ? -21.397 11.222 7.982 1.00 91.31 373 ASN A C 1
ATOM 3030 O O 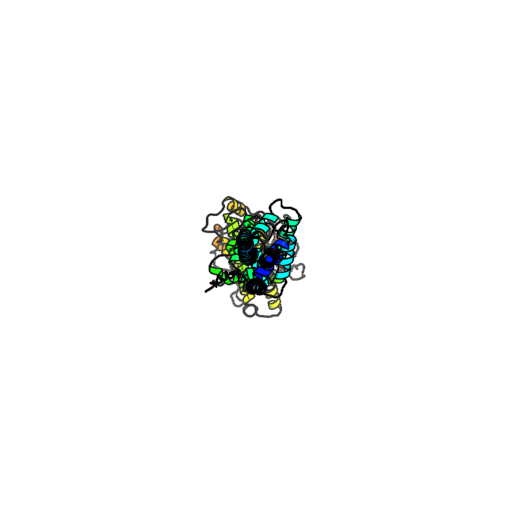. ASN A 1 373 ? -22.234 10.724 8.740 1.00 91.31 373 ASN A O 1
ATOM 3034 N N . GLU A 1 374 ? -20.586 10.485 7.226 1.00 90.88 374 GLU A N 1
ATOM 3035 C CA . GLU A 1 374 ? -20.630 9.027 7.127 1.00 90.88 374 GLU A CA 1
ATOM 3036 C C . GLU A 1 374 ? -19.259 8.377 7.349 1.00 90.88 374 GLU A C 1
ATOM 3038 O O . GLU A 1 374 ? -18.219 9.032 7.294 1.00 90.88 374 GLU A O 1
ATOM 3043 N N . ALA A 1 375 ? -19.284 7.083 7.670 1.00 93.50 375 ALA A N 1
ATOM 3044 C CA . ALA A 1 375 ? -18.106 6.245 7.853 1.00 93.50 375 ALA A CA 1
ATOM 3045 C C . ALA A 1 375 ? -18.091 5.178 6.751 1.00 93.50 375 ALA A C 1
ATOM 3047 O O . ALA A 1 375 ? -18.680 4.108 6.917 1.00 93.50 375 ALA A O 1
ATOM 3048 N N . ASP A 1 376 ? -17.426 5.491 5.640 1.00 93.31 376 ASP A N 1
ATOM 3049 C CA . ASP A 1 376 ? -17.380 4.675 4.425 1.00 93.31 376 ASP A CA 1
ATOM 3050 C C . ASP A 1 376 ? -15.991 4.686 3.744 1.00 93.31 376 ASP A C 1
ATOM 3052 O O . ASP A 1 376 ? -15.404 5.750 3.522 1.00 93.31 376 ASP A O 1
ATOM 3056 N N . PHE A 1 377 ? -15.494 3.499 3.371 1.00 93.25 377 PHE A N 1
ATOM 3057 C CA . PHE A 1 377 ? -14.270 3.298 2.585 1.00 93.25 377 PHE A CA 1
ATOM 3058 C C . PHE A 1 377 ? -14.417 3.623 1.090 1.00 93.25 377 PHE A C 1
ATOM 3060 O O . PHE A 1 377 ? -13.412 3.918 0.439 1.00 93.25 377 PHE A O 1
ATOM 3067 N N . ASP A 1 378 ? -15.624 3.563 0.532 1.00 91.50 378 ASP A N 1
ATOM 3068 C CA . ASP A 1 378 ? -15.887 3.837 -0.883 1.00 91.50 378 ASP A CA 1
ATOM 3069 C C . ASP A 1 378 ? -16.210 5.308 -1.165 1.00 91.50 378 ASP A C 1
ATOM 3071 O O . ASP A 1 378 ? -16.229 5.725 -2.328 1.00 91.50 378 ASP A O 1
ATOM 3075 N N . SER A 1 379 ? -16.342 6.126 -0.117 1.00 89.88 379 SER A N 1
ATOM 3076 C CA . SER A 1 379 ? -16.500 7.569 -0.249 1.00 89.88 379 SER A CA 1
ATOM 3077 C C . SER A 1 379 ? -15.364 8.168 -1.079 1.00 89.88 379 SER A C 1
ATOM 3079 O O . SER A 1 379 ? -14.177 8.064 -0.751 1.00 89.88 379 SER A O 1
ATOM 3081 N N . SER A 1 380 ? -15.734 8.838 -2.170 1.00 89.31 380 SER A N 1
ATOM 3082 C CA . SER A 1 380 ? -14.809 9.635 -2.980 1.00 89.31 380 SER A CA 1
ATOM 3083 C C . SER A 1 380 ? -14.686 11.079 -2.492 1.00 89.31 380 SER A C 1
ATOM 3085 O O . SER A 1 380 ? -13.933 11.864 -3.072 1.00 89.31 380 SER A O 1
ATOM 3087 N N . GLU A 1 381 ? -15.449 11.458 -1.463 1.00 90.69 381 GLU A N 1
ATOM 3088 C CA . GLU A 1 381 ? -15.573 12.850 -1.048 1.00 90.69 381 GLU A CA 1
ATOM 3089 C C . GLU A 1 381 ? -14.529 13.267 -0.018 1.00 90.69 381 GLU A C 1
ATOM 3091 O O . GLU A 1 381 ? -13.865 14.284 -0.235 1.00 90.69 381 GLU A O 1
ATOM 3096 N N . THR A 1 382 ? -14.383 12.520 1.075 1.00 94.81 382 THR A N 1
ATOM 3097 C CA . THR A 1 382 ? -13.490 12.885 2.183 1.00 94.81 382 THR A CA 1
ATOM 3098 C C . THR A 1 382 ? -12.682 11.693 2.672 1.00 94.81 382 THR A C 1
ATOM 3100 O O . THR A 1 382 ? -13.119 10.540 2.596 1.00 94.81 382 THR A O 1
ATOM 3103 N N . ILE A 1 383 ? -11.480 11.961 3.183 1.00 95.75 383 ILE A N 1
ATOM 3104 C CA . ILE A 1 383 ? -10.648 10.915 3.791 1.00 95.75 383 ILE A CA 1
ATOM 3105 C C . ILE A 1 383 ? -11.089 10.602 5.223 1.00 95.75 383 ILE A C 1
ATOM 3107 O O . ILE A 1 383 ? -10.877 9.490 5.702 1.00 95.75 383 ILE A O 1
ATOM 3111 N N . ASN A 1 384 ? -11.732 11.557 5.905 1.00 95.25 384 ASN A N 1
ATOM 3112 C CA . ASN A 1 384 ? -12.344 11.351 7.212 1.00 95.25 384 ASN A CA 1
ATOM 3113 C C . ASN A 1 384 ? -13.408 10.247 7.165 1.00 95.25 384 ASN A C 1
ATOM 3115 O O . ASN A 1 384 ? -13.519 9.504 8.132 1.00 95.25 384 ASN A O 1
ATOM 3119 N N . SER A 1 385 ? -14.130 10.082 6.049 1.00 95.94 385 SER A N 1
ATOM 3120 C CA . SER A 1 385 ? -15.101 8.991 5.895 1.00 95.94 385 SER A CA 1
ATOM 3121 C C . SER A 1 385 ? -14.424 7.618 5.985 1.00 95.94 385 SER A C 1
ATOM 3123 O O . SER A 1 385 ? -14.796 6.786 6.819 1.00 95.94 385 SER A O 1
ATOM 3125 N N . GLY A 1 386 ? -13.369 7.400 5.190 1.00 96.50 386 GLY A N 1
ATOM 3126 C CA . GLY A 1 386 ? -12.619 6.142 5.202 1.00 96.50 386 GLY A CA 1
ATOM 3127 C C . GLY A 1 386 ? -11.855 5.921 6.506 1.00 96.50 386 GLY A C 1
ATOM 3128 O O . GLY A 1 386 ? -11.755 4.793 6.986 1.00 96.50 386 GLY A O 1
ATOM 3129 N N . PHE A 1 387 ? -11.367 6.991 7.133 1.00 96.69 387 PHE A N 1
ATOM 3130 C CA . PHE A 1 387 ? -10.732 6.922 8.445 1.00 96.69 387 PHE A CA 1
ATOM 3131 C C . PHE A 1 387 ? -11.721 6.531 9.558 1.00 96.69 387 PHE A C 1
ATOM 3133 O O . PHE A 1 387 ? -11.428 5.641 10.359 1.00 96.69 387 PHE A O 1
ATOM 3140 N N . SER A 1 388 ? -12.924 7.113 9.586 1.00 96.19 388 SER A N 1
ATOM 3141 C CA . SER A 1 388 ? -13.987 6.721 10.522 1.00 96.19 388 SER A CA 1
ATOM 3142 C C . SER A 1 388 ? -14.432 5.274 10.310 1.00 96.19 388 SER A C 1
ATOM 3144 O O . SER A 1 388 ? -14.668 4.558 11.288 1.00 96.19 388 SER A O 1
ATOM 3146 N N . ALA A 1 389 ? -14.491 4.813 9.055 1.00 96.62 389 ALA A N 1
ATOM 3147 C CA . ALA A 1 389 ? -14.737 3.409 8.731 1.00 96.62 389 ALA A CA 1
ATOM 3148 C C . ALA A 1 389 ? -13.617 2.494 9.253 1.00 96.62 389 ALA A C 1
ATOM 3150 O O . ALA A 1 389 ? -13.911 1.444 9.829 1.00 96.62 389 ALA A O 1
ATOM 3151 N N . ALA A 1 390 ? -12.348 2.906 9.128 1.00 97.19 390 ALA A N 1
ATOM 3152 C CA . ALA A 1 390 ? -11.199 2.172 9.662 1.00 97.19 390 ALA A CA 1
ATOM 3153 C C . ALA A 1 390 ? -11.247 2.044 11.186 1.00 97.19 390 ALA A C 1
ATOM 3155 O O . ALA A 1 390 ? -11.080 0.943 11.713 1.00 97.19 390 ALA A O 1
ATOM 3156 N N . LEU A 1 391 ? -11.540 3.139 11.896 1.00 95.62 391 LEU A N 1
ATOM 3157 C CA . LEU A 1 391 ? -11.727 3.117 13.348 1.00 95.62 391 LEU A CA 1
ATOM 3158 C C . LEU A 1 391 ? -12.861 2.165 13.742 1.00 95.62 391 LEU A C 1
ATOM 3160 O O . LEU A 1 391 ? -12.657 1.273 14.564 1.00 95.62 391 LEU A O 1
ATOM 3164 N N . TYR A 1 392 ? -14.038 2.292 13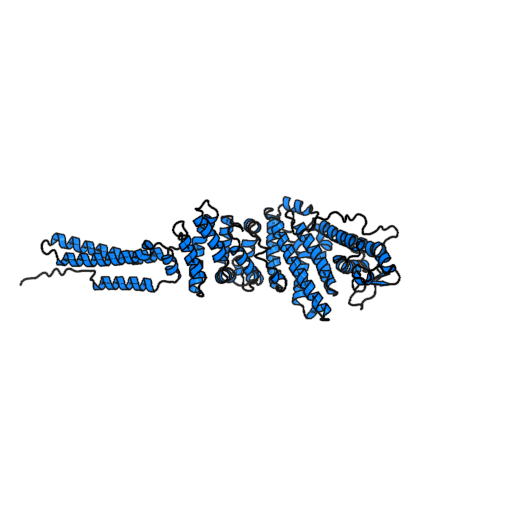.123 1.00 95.69 392 TYR A N 1
ATOM 3165 C CA . TYR A 1 392 ? -15.166 1.396 13.388 1.00 95.69 392 TYR A CA 1
ATOM 3166 C C . TYR A 1 392 ? -14.798 -0.077 13.137 1.00 95.69 392 TYR A C 1
ATOM 3168 O O . TYR A 1 392 ? -15.061 -0.941 13.981 1.00 95.69 392 TYR A O 1
ATOM 3176 N N . LYS A 1 393 ? -14.144 -0.375 12.006 1.00 95.94 393 LYS A N 1
ATOM 3177 C CA . LYS A 1 393 ? -13.725 -1.735 11.654 1.00 95.94 393 LYS A CA 1
ATOM 3178 C C . LYS A 1 393 ? -12.681 -2.279 12.632 1.00 95.94 393 LYS A C 1
ATOM 3180 O O . LYS A 1 393 ? -12.791 -3.435 13.025 1.00 95.94 393 LYS A O 1
ATOM 3185 N N . ALA A 1 394 ? -11.741 -1.461 13.108 1.00 95.81 394 ALA A N 1
ATOM 3186 C CA . ALA A 1 394 ? -10.788 -1.860 14.144 1.00 95.81 394 ALA A CA 1
ATOM 3187 C C . ALA A 1 394 ? -11.499 -2.259 15.451 1.00 95.81 394 ALA A C 1
ATOM 3189 O O . ALA A 1 394 ? -11.221 -3.325 16.001 1.00 95.81 394 ALA A O 1
ATOM 3190 N N . PHE A 1 395 ? -12.482 -1.474 15.905 1.00 94.12 395 PHE A N 1
ATOM 3191 C CA . PHE A 1 395 ? -13.314 -1.827 17.065 1.00 94.12 395 PHE A CA 1
ATOM 3192 C C . PHE A 1 395 ? -14.083 -3.133 16.860 1.00 94.12 395 PHE A C 1
ATOM 3194 O O . PHE A 1 395 ? -14.149 -3.964 17.764 1.00 94.12 395 PHE A O 1
ATOM 3201 N N . LYS A 1 396 ? -14.641 -3.339 15.664 1.00 93.50 396 LYS A N 1
ATOM 3202 C CA . LYS A 1 396 ? -15.325 -4.586 15.309 1.00 93.50 396 LYS A CA 1
ATOM 3203 C C . LYS A 1 396 ? -14.367 -5.780 15.384 1.00 93.50 396 LYS A C 1
ATOM 3205 O O . LYS A 1 396 ? -14.719 -6.793 15.985 1.00 93.50 396 LYS A O 1
ATOM 3210 N N . SER A 1 397 ? -13.160 -5.655 14.839 1.00 94.25 397 SER A N 1
ATOM 3211 C CA . SER A 1 397 ? -12.138 -6.711 14.835 1.00 94.25 397 SER A CA 1
ATOM 3212 C C . SER A 1 397 ? -11.631 -7.064 16.234 1.00 94.25 397 SER A C 1
ATOM 3214 O O . SER A 1 397 ? -11.412 -8.236 16.538 1.00 94.25 397 SER A O 1
ATOM 3216 N N . LEU A 1 398 ? -11.509 -6.077 17.127 1.00 92.69 398 LEU A N 1
ATOM 3217 C CA . LEU A 1 398 ? -11.114 -6.311 18.521 1.00 92.69 398 LEU A CA 1
ATOM 3218 C C . LEU A 1 398 ? -12.121 -7.167 19.295 1.00 92.69 398 LEU A C 1
ATOM 3220 O O . LEU A 1 398 ? -11.751 -7.785 20.290 1.00 92.69 398 LEU A O 1
ATOM 3224 N N . SER A 1 399 ? -13.369 -7.259 18.833 1.00 88.38 399 SER A N 1
ATOM 3225 C CA . SER A 1 399 ? -14.392 -8.107 19.453 1.00 88.38 399 SER A CA 1
ATOM 3226 C C . SER A 1 399 ? -14.085 -9.607 19.386 1.00 88.38 399 SER A C 1
ATOM 3228 O O . SER A 1 399 ? -14.688 -10.389 20.127 1.00 88.38 399 SER A O 1
ATOM 3230 N N . TYR A 1 400 ? -13.153 -10.016 18.515 1.00 86.25 400 TYR A N 1
ATOM 3231 C CA . TYR A 1 400 ? -12.673 -11.394 18.424 1.00 86.25 400 TYR A CA 1
ATOM 3232 C C . TYR A 1 400 ? -11.736 -11.769 19.579 1.00 86.25 400 TYR A C 1
ATOM 3234 O O . TYR A 1 400 ? -11.589 -12.957 19.879 1.00 86.25 400 TYR A O 1
ATOM 3242 N N . LEU A 1 401 ? -11.102 -10.783 20.214 1.00 86.06 401 LEU A N 1
ATOM 3243 C CA . LEU A 1 401 ? -10.095 -10.987 21.250 1.00 86.06 401 LEU A CA 1
ATOM 3244 C C . LEU A 1 401 ? -10.753 -11.119 22.623 1.00 86.06 401 LEU A C 1
ATOM 3246 O O . LEU A 1 401 ? -11.694 -10.394 22.952 1.00 86.06 401 LEU A O 1
ATOM 3250 N N . LYS A 1 402 ? -10.246 -12.037 23.448 1.00 76.19 402 LYS A N 1
ATOM 3251 C CA . LYS A 1 402 ? -10.690 -12.191 24.846 1.00 76.19 402 LYS A CA 1
ATOM 3252 C C . LYS A 1 402 ? -9.743 -11.529 25.844 1.00 76.19 402 LYS A C 1
ATOM 3254 O O . LYS A 1 402 ? -10.096 -11.360 27.009 1.00 76.19 402 LYS A O 1
ATOM 3259 N N . SER A 1 403 ? -8.544 -11.194 25.388 1.00 70.69 403 SER A N 1
ATOM 3260 C CA . SER A 1 403 ? -7.429 -10.725 26.198 1.00 70.69 403 SER A CA 1
ATOM 3261 C C . SER A 1 403 ? -7.579 -9.275 26.6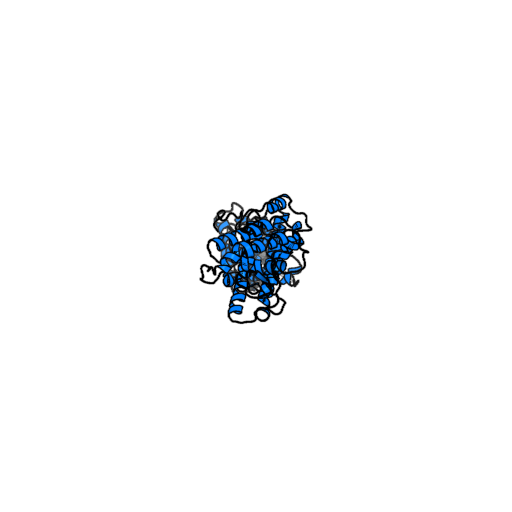77 1.00 70.69 403 SER A C 1
ATOM 3263 O O . SER A 1 403 ? -8.076 -8.411 25.951 1.00 70.69 403 SER A O 1
ATOM 3265 N N . ILE A 1 404 ? -7.098 -8.983 27.896 1.00 74.69 404 ILE A N 1
ATOM 3266 C CA . ILE A 1 404 ? -7.075 -7.615 28.449 1.00 74.69 404 ILE A CA 1
ATOM 3267 C C . ILE A 1 404 ? -6.182 -6.683 27.623 1.00 74.69 404 ILE A C 1
ATOM 3269 O O . ILE A 1 404 ? -6.374 -5.475 27.635 1.00 74.69 404 ILE A O 1
ATOM 3273 N N . GLN A 1 405 ? -5.262 -7.228 26.829 1.00 79.75 405 GLN A N 1
ATOM 3274 C CA . GLN A 1 405 ? -4.419 -6.490 25.898 1.00 79.75 405 GLN A CA 1
ATOM 3275 C C . GLN A 1 405 ? -5.262 -5.692 24.889 1.00 79.75 405 GLN A C 1
ATOM 3277 O O . GLN A 1 405 ? -4.863 -4.596 24.496 1.00 79.75 405 GLN A O 1
ATOM 3282 N N . ALA A 1 406 ? -6.473 -6.164 24.559 1.00 84.69 406 ALA A N 1
ATOM 3283 C CA . ALA A 1 406 ? -7.429 -5.413 23.751 1.00 84.69 406 ALA A CA 1
ATOM 3284 C C . ALA A 1 406 ? -7.775 -4.043 24.366 1.00 84.69 406 ALA A C 1
ATOM 3286 O O . ALA A 1 406 ? -8.023 -3.099 23.623 1.00 84.69 406 ALA A O 1
ATOM 3287 N N . TYR A 1 407 ? -7.724 -3.887 25.696 1.00 85.81 407 TYR A N 1
ATOM 3288 C CA . TYR A 1 407 ? -7.967 -2.608 26.377 1.00 85.81 407 TYR A CA 1
ATOM 3289 C C . TYR A 1 407 ? -6.930 -1.562 25.990 1.00 85.81 407 TYR A C 1
ATOM 3291 O O . TYR A 1 407 ? -7.295 -0.434 25.669 1.00 85.81 407 TYR A O 1
ATOM 3299 N N . TYR A 1 408 ? -5.648 -1.932 25.971 1.00 87.25 408 TYR A N 1
ATOM 3300 C CA . TYR A 1 408 ? -4.584 -1.010 25.582 1.00 87.25 408 TYR A CA 1
ATOM 3301 C C . TYR A 1 408 ? -4.705 -0.604 24.113 1.00 87.25 408 TYR A C 1
ATOM 3303 O O . TYR A 1 408 ? -4.508 0.565 23.789 1.00 87.25 408 TYR A O 1
ATOM 3311 N N . VAL A 1 409 ? -5.117 -1.533 23.245 1.00 92.31 409 VAL A N 1
ATOM 3312 C CA . VAL A 1 409 ? -5.372 -1.233 21.831 1.00 92.31 409 VAL A CA 1
ATOM 3313 C C . VAL A 1 409 ? -6.562 -0.282 21.676 1.00 92.31 409 VAL A C 1
ATOM 3315 O O . VAL A 1 409 ? -6.451 0.708 20.958 1.00 92.31 409 VAL A O 1
ATOM 3318 N N . VAL A 1 410 ? -7.674 -0.511 22.388 1.00 91.44 410 VAL A N 1
ATOM 3319 C CA . VAL A 1 410 ? -8.821 0.417 22.396 1.00 91.44 410 VAL A CA 1
ATOM 3320 C C . VAL A 1 410 ? -8.412 1.793 22.927 1.00 91.44 410 VAL A C 1
ATOM 3322 O O . VAL A 1 410 ? -8.765 2.810 22.334 1.00 91.44 410 VAL A O 1
ATOM 3325 N N . ASN A 1 411 ? -7.638 1.844 24.014 1.00 89.31 411 ASN A N 1
ATOM 3326 C CA . ASN A 1 411 ? -7.136 3.099 24.569 1.00 89.31 411 ASN A CA 1
ATOM 3327 C C . ASN A 1 411 ? -6.265 3.861 23.558 1.00 89.31 411 ASN A C 1
ATOM 3329 O O . ASN A 1 411 ? -6.398 5.076 23.448 1.00 89.31 411 ASN A O 1
ATOM 3333 N N . ASN A 1 412 ? -5.418 3.160 22.797 1.00 91.31 412 ASN A N 1
ATOM 3334 C CA . ASN A 1 412 ? -4.642 3.772 21.720 1.00 91.31 412 ASN A CA 1
ATOM 3335 C C . ASN A 1 412 ? -5.558 4.326 20.627 1.00 91.31 412 ASN A C 1
ATOM 3337 O O . ASN A 1 412 ? -5.421 5.495 20.288 1.00 91.31 412 ASN A O 1
ATOM 3341 N N . LEU A 1 413 ? -6.527 3.537 20.144 1.00 94.25 413 LEU A N 1
ATOM 3342 C CA . LEU A 1 413 ? -7.477 3.950 19.100 1.00 94.25 413 LEU A CA 1
ATOM 3343 C C . LEU A 1 413 ? -8.296 5.193 19.484 1.00 94.25 413 LEU A C 1
ATOM 3345 O O . LEU A 1 413 ? -8.647 5.983 18.614 1.00 94.25 413 LEU A O 1
ATOM 3349 N N . LEU A 1 414 ? -8.602 5.377 20.771 1.00 91.94 414 LEU A N 1
ATOM 3350 C CA . LEU A 1 414 ? -9.370 6.526 21.263 1.00 91.94 414 LEU A CA 1
ATOM 3351 C C . LEU A 1 414 ? -8.505 7.704 21.716 1.00 91.94 414 LEU A C 1
ATOM 3353 O O . LEU A 1 414 ? -9.058 8.733 22.106 1.00 91.94 414 LEU A O 1
ATOM 3357 N N . LYS A 1 415 ? -7.172 7.592 21.683 1.00 89.31 415 LYS A N 1
ATOM 3358 C CA . LYS A 1 415 ? -6.267 8.588 22.269 1.00 89.31 415 LYS A CA 1
ATOM 3359 C C . LYS A 1 415 ? -6.547 9.998 21.742 1.00 89.31 415 LYS A C 1
ATOM 3361 O O . LYS A 1 415 ? -6.784 10.898 22.550 1.00 89.31 415 LYS A O 1
ATOM 3366 N N . SER A 1 416 ? -6.606 10.190 20.425 1.00 86.50 416 SER A N 1
ATOM 3367 C CA . SER A 1 416 ? -6.885 11.507 19.851 1.00 86.50 416 SER A CA 1
ATOM 3368 C C . SER A 1 416 ? -8.305 11.995 20.112 1.00 86.50 416 SER A C 1
ATOM 3370 O O . SER A 1 416 ? -8.489 13.170 20.412 1.00 86.50 416 SER A O 1
ATOM 3372 N N . ALA A 1 417 ? -9.306 11.113 20.064 1.00 87.06 417 ALA A N 1
ATOM 3373 C CA . ALA A 1 417 ? -10.692 11.498 20.331 1.00 87.06 417 ALA A CA 1
ATOM 3374 C C . ALA A 1 417 ? -10.887 12.020 21.769 1.00 87.06 417 ALA A C 1
ATOM 3376 O O . ALA A 1 417 ? -11.736 12.878 22.009 1.00 87.06 417 ALA A O 1
ATOM 3377 N N . ILE A 1 418 ? -10.088 11.516 22.717 1.00 85.06 418 ILE A N 1
ATOM 3378 C CA . ILE A 1 418 ? -10.146 11.895 24.134 1.00 85.06 418 ILE A CA 1
ATOM 3379 C C . ILE A 1 418 ? -9.289 13.130 24.426 1.00 85.06 418 ILE A C 1
ATOM 3381 O O . ILE A 1 418 ? -9.751 14.036 25.114 1.00 85.06 418 ILE A O 1
ATOM 3385 N N . TYR A 1 419 ? -8.042 13.156 23.951 1.00 81.88 419 TYR A N 1
ATOM 3386 C CA . TYR A 1 419 ? -7.039 14.125 24.408 1.00 81.88 419 TYR A CA 1
ATOM 3387 C C . TYR A 1 419 ? -6.674 15.193 23.370 1.00 81.88 419 TYR A C 1
ATOM 3389 O O . TYR A 1 419 ? -6.070 16.201 23.723 1.00 81.88 419 TYR A O 1
ATOM 3397 N N . GLU A 1 420 ? -6.994 14.982 22.090 1.00 76.06 420 GLU A N 1
ATOM 3398 C CA . GLU A 1 420 ? -6.468 15.778 20.966 1.00 76.06 420 GLU A CA 1
ATOM 3399 C C . GLU A 1 420 ? -7.576 16.160 19.969 1.00 76.06 420 GLU A C 1
ATOM 3401 O O . GLU A 1 420 ? -7.312 16.374 18.785 1.00 76.06 420 GLU A O 1
ATOM 3406 N N . LYS A 1 421 ? -8.822 16.249 20.452 1.00 66.94 421 LYS A N 1
ATOM 3407 C CA . LYS A 1 421 ? -10.031 16.475 19.643 1.00 66.94 421 LYS A CA 1
ATOM 3408 C C . LYS A 1 421 ? -9.939 17.716 18.750 1.00 66.94 421 LYS A C 1
ATOM 3410 O O . LYS A 1 421 ? -10.435 17.692 17.628 1.00 66.94 421 LYS A O 1
ATOM 3415 N N . ASP A 1 422 ? -9.255 18.755 19.217 1.00 68.88 422 ASP A N 1
ATOM 3416 C CA . ASP A 1 422 ? -9.138 20.035 18.510 1.00 68.88 422 ASP A CA 1
ATOM 3417 C C . ASP A 1 422 ? -8.077 20.021 17.395 1.00 68.88 422 ASP A C 1
ATOM 3419 O O . ASP A 1 422 ? -7.956 20.984 16.642 1.00 68.88 422 ASP A O 1
ATOM 3423 N N . ARG A 1 423 ? -7.285 18.945 17.261 1.00 74.25 423 ARG A N 1
ATOM 3424 C CA . ARG A 1 423 ? -6.241 18.869 16.223 1.00 74.25 423 ARG A CA 1
ATOM 3425 C C . ARG A 1 423 ? -6.781 18.514 14.848 1.00 74.25 423 ARG A C 1
ATOM 3427 O O . ARG A 1 423 ? -6.210 18.938 13.845 1.00 74.25 423 ARG A O 1
ATOM 3434 N N . LYS A 1 424 ? -7.846 17.713 14.791 1.00 82.62 424 LYS A N 1
ATOM 3435 C CA . LYS A 1 424 ? -8.460 17.283 13.535 1.00 82.62 424 LYS A CA 1
ATOM 3436 C C . LYS A 1 424 ? -9.931 16.963 13.743 1.00 82.62 424 LYS A C 1
ATOM 3438 O O . LYS A 1 424 ? -10.288 16.066 14.499 1.00 82.62 424 LYS A O 1
ATOM 3443 N N . GLU A 1 425 ? -10.780 17.700 13.045 1.00 86.12 425 GLU A N 1
ATOM 3444 C CA . GLU A 1 425 ? -12.232 17.606 13.159 1.00 86.12 425 GLU A CA 1
ATOM 3445 C C . GLU A 1 425 ? -12.846 16.767 12.025 1.00 86.12 425 GLU A C 1
ATOM 3447 O O . GLU A 1 425 ? -12.206 16.499 11.008 1.00 86.12 425 GLU A O 1
ATOM 3452 N N . GLY A 1 426 ? -14.113 16.375 12.190 1.00 88.50 426 GLY A N 1
ATOM 3453 C CA . GLY A 1 426 ? -14.939 15.769 11.136 1.00 88.50 426 GLY A CA 1
ATOM 3454 C C . GLY A 1 426 ? -15.071 14.244 11.178 1.00 88.50 426 GLY A C 1
ATOM 3455 O O . GLY A 1 426 ? -16.072 13.727 10.701 1.00 88.50 426 GLY A O 1
ATOM 3456 N N . TYR A 1 427 ? -14.147 13.512 11.809 1.00 92.12 427 TYR A N 1
ATOM 3457 C CA . TYR A 1 427 ? -14.198 12.038 11.830 1.00 92.12 427 TYR A CA 1
ATOM 3458 C C . TYR A 1 427 ? -14.939 11.428 13.038 1.00 92.12 427 TYR A C 1
ATOM 3460 O O . TYR A 1 427 ? -15.458 10.312 12.959 1.00 92.12 427 TYR A O 1
ATOM 3468 N N . ILE A 1 428 ? -15.002 12.130 14.177 1.00 91.75 428 ILE A N 1
ATOM 3469 C CA . ILE A 1 428 ? -15.539 11.559 15.429 1.00 91.75 428 ILE A CA 1
ATOM 3470 C C . ILE A 1 428 ? -17.043 11.288 15.320 1.00 91.75 428 ILE A C 1
ATOM 3472 O O . ILE A 1 428 ? -17.495 10.197 15.654 1.00 91.75 428 ILE A O 1
ATOM 3476 N N . LYS A 1 429 ? -17.818 12.254 14.810 1.00 92.19 429 LYS A N 1
ATOM 3477 C CA . LYS A 1 429 ? -19.276 12.123 14.656 1.00 92.19 429 LYS A CA 1
ATOM 3478 C C . LYS A 1 429 ? -19.690 10.950 13.754 1.00 92.19 429 LYS A C 1
ATOM 3480 O O . LYS A 1 429 ? -20.537 10.175 14.189 1.00 92.19 429 LYS A O 1
ATOM 3485 N N . PRO A 1 430 ? -19.135 10.772 12.537 1.00 93.50 430 PRO A N 1
ATOM 3486 C CA . PRO A 1 430 ? -19.476 9.613 11.711 1.00 93.50 430 PRO A CA 1
ATOM 3487 C C . PRO A 1 430 ? -19.064 8.278 12.343 1.00 93.50 430 PRO A C 1
ATOM 3489 O O . PRO A 1 430 ? -19.816 7.308 12.259 1.00 93.50 430 PRO A O 1
ATOM 3492 N N . PHE A 1 431 ? -17.917 8.231 13.030 1.00 94.12 431 PHE A N 1
ATOM 3493 C CA . PHE A 1 431 ? -17.489 7.052 13.790 1.00 94.12 431 PHE A CA 1
ATOM 3494 C C . PHE A 1 431 ? -18.488 6.695 14.906 1.00 94.12 431 PHE A C 1
ATOM 3496 O O . PHE A 1 431 ? -18.958 5.559 14.986 1.00 94.12 431 PHE A O 1
ATOM 3503 N N . GLU A 1 432 ? -18.866 7.679 15.722 1.00 93.25 432 GLU A N 1
ATOM 3504 C CA . GLU A 1 432 ? -19.845 7.538 16.801 1.00 93.25 432 GLU A CA 1
ATOM 3505 C C . GLU A 1 432 ? -21.219 7.110 16.271 1.00 93.25 432 GLU A C 1
ATOM 3507 O O . GLU A 1 432 ? -21.791 6.130 16.754 1.00 93.25 432 GLU A O 1
ATOM 3512 N N . LYS A 1 433 ? -21.717 7.795 15.231 1.00 93.31 433 LYS A N 1
ATOM 3513 C CA . LYS A 1 433 ? -22.979 7.463 14.558 1.00 93.31 433 LYS A CA 1
ATOM 3514 C C . LYS A 1 433 ? -22.988 5.992 14.144 1.00 93.31 433 LYS A C 1
ATOM 3516 O O . LYS A 1 433 ? -23.937 5.277 14.461 1.00 93.31 433 LYS A O 1
ATOM 3521 N N . ARG A 1 434 ? -21.917 5.520 13.494 1.00 92.56 434 ARG A N 1
ATOM 3522 C CA . ARG A 1 434 ? -21.819 4.136 13.013 1.00 92.56 434 ARG A CA 1
ATOM 3523 C C . ARG A 1 434 ? -21.807 3.120 14.154 1.00 92.56 434 ARG A C 1
ATOM 3525 O O . ARG A 1 434 ? -22.479 2.097 14.044 1.00 92.56 434 ARG A O 1
ATOM 3532 N N . ILE A 1 435 ? -21.090 3.388 15.249 1.00 92.94 435 ILE A N 1
ATOM 3533 C CA . ILE A 1 435 ? -21.088 2.512 16.433 1.00 92.94 435 ILE A CA 1
ATOM 3534 C C . ILE A 1 435 ? -22.498 2.370 17.000 1.00 92.94 435 ILE A C 1
ATOM 3536 O O . ILE A 1 435 ? -22.983 1.248 17.160 1.00 92.94 435 ILE A O 1
ATOM 3540 N N . TRP A 1 436 ? -23.165 3.487 17.284 1.00 93.88 436 TRP A N 1
ATOM 3541 C CA . TRP A 1 436 ? -24.455 3.464 17.967 1.00 93.88 436 TRP A CA 1
ATOM 3542 C C . TRP A 1 436 ? -25.580 2.907 17.101 1.00 93.88 436 TRP A C 1
ATOM 3544 O O . TRP A 1 436 ? -26.400 2.144 17.609 1.00 93.88 436 TRP A O 1
ATOM 3554 N N . GLN A 1 437 ? -25.573 3.183 15.794 1.00 92.06 437 GLN A N 1
ATOM 3555 C CA . GLN A 1 437 ? -26.477 2.529 14.844 1.00 92.06 437 GLN A CA 1
ATOM 3556 C C . GLN A 1 437 ? -26.330 1.006 14.885 1.00 92.06 437 GLN A C 1
ATOM 3558 O O . GLN A 1 437 ? -27.321 0.289 14.985 1.00 92.06 437 GLN A O 1
ATOM 3563 N N . GLN A 1 438 ? -25.091 0.509 14.879 1.00 91.44 438 GLN A N 1
ATOM 3564 C CA . GLN A 1 438 ? -24.814 -0.927 14.907 1.00 91.44 438 GLN A CA 1
ATOM 3565 C C . GLN A 1 438 ? -25.152 -1.575 16.248 1.00 91.44 438 GLN A C 1
ATOM 3567 O O . GLN A 1 438 ? -25.567 -2.732 16.275 1.00 91.44 438 GLN A O 1
ATOM 3572 N N . ILE A 1 439 ? -24.996 -0.859 17.361 1.00 92.75 439 ILE A N 1
ATOM 3573 C CA . ILE A 1 439 ? -25.444 -1.339 18.671 1.00 92.75 439 ILE A CA 1
ATOM 3574 C C . ILE A 1 439 ? -26.973 -1.429 18.700 1.00 92.75 439 ILE A C 1
ATOM 3576 O O . ILE A 1 439 ? -27.496 -2.487 19.042 1.00 92.75 439 ILE A O 1
ATOM 3580 N N . ALA A 1 440 ? -27.674 -0.364 18.303 1.00 91.62 440 ALA A N 1
ATOM 3581 C CA . ALA A 1 440 ? -29.134 -0.314 18.303 1.00 91.62 440 ALA A CA 1
ATOM 3582 C C . ALA A 1 440 ? -29.737 -1.425 17.432 1.00 91.62 440 ALA A C 1
ATOM 3584 O O . ALA A 1 440 ? -30.504 -2.246 17.925 1.00 91.62 440 ALA A O 1
ATOM 3585 N N . GLU A 1 441 ? -29.317 -1.510 16.168 1.00 90.25 441 GLU A N 1
ATOM 3586 C CA . GLU A 1 441 ? -29.828 -2.489 15.205 1.00 90.25 441 GLU A CA 1
ATOM 3587 C C . GLU A 1 441 ? -29.665 -3.930 15.699 1.00 90.25 441 GLU A C 1
ATOM 3589 O O . GLU A 1 441 ? -30.616 -4.717 15.694 1.00 90.25 441 GLU A O 1
ATOM 3594 N N . ASN A 1 442 ? -28.455 -4.282 16.144 1.00 90.19 442 ASN A N 1
ATOM 3595 C CA . ASN A 1 442 ? -28.156 -5.647 16.555 1.00 90.19 442 ASN A CA 1
ATOM 3596 C C . ASN A 1 442 ? -28.865 -6.007 17.864 1.00 90.19 442 ASN A C 1
ATOM 3598 O O . ASN A 1 442 ? -29.387 -7.114 17.969 1.00 90.19 442 ASN A O 1
ATOM 3602 N N . LEU A 1 443 ? -28.966 -5.086 18.829 1.00 88.69 443 LEU A N 1
ATOM 3603 C CA . LEU A 1 443 ? -29.718 -5.338 20.061 1.00 88.69 443 LEU A CA 1
ATOM 3604 C C . LEU A 1 443 ? -31.212 -5.530 19.789 1.00 88.69 443 LEU A C 1
ATOM 3606 O O . LEU A 1 443 ? -31.789 -6.493 20.289 1.00 88.69 443 LEU A O 1
ATOM 3610 N N . THR A 1 444 ? -31.824 -4.685 18.955 1.00 86.06 444 THR A N 1
ATOM 3611 C CA . THR A 1 444 ? -33.247 -4.807 18.599 1.00 86.06 444 THR A CA 1
ATOM 3612 C C . THR A 1 444 ? -33.548 -6.119 17.872 1.00 86.06 444 THR A C 1
ATOM 3614 O O . THR A 1 444 ? -34.595 -6.720 18.101 1.00 86.06 444 THR A O 1
ATOM 3617 N N . ARG A 1 445 ? -32.629 -6.603 17.027 1.00 85.75 445 ARG A N 1
ATOM 3618 C CA . ARG A 1 445 ? -32.774 -7.881 16.305 1.00 85.75 445 ARG A CA 1
ATOM 3619 C C . ARG A 1 445 ? -32.298 -9.109 17.094 1.00 85.75 445 ARG A C 1
ATOM 3621 O O . ARG A 1 445 ? -32.397 -10.227 16.593 1.00 85.75 445 ARG A O 1
ATOM 3628 N N . GLY A 1 446 ? -31.756 -8.933 18.301 1.00 82.81 446 GLY A N 1
ATOM 3629 C CA . GLY A 1 446 ? -31.163 -10.024 19.085 1.00 82.81 446 GLY A CA 1
ATOM 3630 C C . GLY A 1 446 ? -29.875 -10.606 18.480 1.00 82.81 446 GLY A C 1
ATOM 3631 O O . GLY A 1 446 ? -29.493 -11.736 18.790 1.00 82.81 446 GLY A O 1
ATOM 3632 N N . HIS A 1 447 ? -29.193 -9.864 17.607 1.00 88.12 447 HIS A N 1
ATOM 3633 C CA . HIS A 1 447 ? -27.890 -10.207 17.034 1.00 88.12 447 HIS A CA 1
ATOM 3634 C C . HIS A 1 447 ? -26.740 -9.645 17.869 1.00 88.12 447 HIS A C 1
ATOM 3636 O O . HIS A 1 447 ? -26.918 -8.729 18.662 1.00 88.12 447 HIS A O 1
ATOM 3642 N N . TYR A 1 448 ? -25.534 -10.185 17.696 1.00 84.81 448 TYR A N 1
ATOM 3643 C CA . TYR A 1 448 ? -24.353 -9.760 18.448 1.00 84.81 448 TYR A CA 1
ATOM 3644 C C . TYR A 1 448 ? -23.782 -8.419 17.927 1.00 84.81 448 TYR A C 1
ATOM 3646 O O . TYR A 1 448 ? -23.201 -8.404 16.838 1.00 84.81 448 TYR A O 1
ATOM 3654 N N . PRO A 1 449 ? -23.867 -7.300 18.682 1.00 88.19 449 PRO A N 1
ATOM 3655 C CA . PRO A 1 449 ? -23.199 -6.051 18.329 1.00 88.19 449 PRO A CA 1
ATOM 3656 C C . PRO A 1 449 ? -21.688 -6.180 18.554 1.00 88.19 449 PRO A C 1
ATOM 3658 O O . PRO A 1 449 ? -21.189 -5.964 19.657 1.00 88.19 449 PRO A O 1
ATOM 3661 N N . ALA A 1 450 ? -20.941 -6.514 17.502 1.00 85.81 450 ALA A N 1
ATOM 3662 C CA . ALA A 1 450 ? -19.503 -6.784 17.593 1.00 85.81 450 ALA A CA 1
ATOM 3663 C C . ALA A 1 450 ? -18.709 -5.675 18.311 1.00 85.81 450 ALA A C 1
ATOM 3665 O O . ALA A 1 450 ? -17.941 -5.957 19.226 1.00 85.81 450 ALA A O 1
ATOM 3666 N N . VAL A 1 451 ? -18.959 -4.407 17.981 1.00 88.69 451 VAL A N 1
ATOM 3667 C CA . VAL A 1 451 ? -18.249 -3.262 18.579 1.00 88.69 451 VAL A CA 1
ATOM 3668 C C . VAL A 1 451 ? -18.515 -3.067 20.076 1.00 88.69 451 VAL A C 1
ATOM 3670 O O . VAL A 1 451 ? -17.677 -2.489 20.768 1.00 88.69 451 VAL A O 1
ATOM 3673 N N . LEU A 1 452 ? -19.648 -3.560 20.597 1.00 91.06 452 LEU A N 1
ATOM 3674 C CA . LEU A 1 452 ? -20.092 -3.276 21.962 1.00 91.06 452 LEU A CA 1
ATOM 3675 C C . LEU A 1 452 ? -19.094 -3.782 23.004 1.00 91.06 452 LEU A C 1
ATOM 3677 O O . LEU A 1 452 ? -18.786 -3.056 23.943 1.00 91.06 452 LEU A O 1
ATOM 3681 N N . LYS A 1 453 ? -18.549 -4.994 22.836 1.00 88.19 453 LYS A N 1
ATOM 3682 C CA . LYS A 1 453 ? -17.596 -5.558 23.806 1.00 88.19 453 LYS A CA 1
ATOM 3683 C C . LYS A 1 453 ? -16.361 -4.687 23.977 1.00 88.19 453 LYS A C 1
ATOM 3685 O O . LYS A 1 453 ? -15.974 -4.390 25.104 1.00 88.19 453 LYS A O 1
ATOM 3690 N N . SER A 1 454 ? -15.759 -4.273 22.868 1.00 88.88 454 SER A N 1
ATOM 3691 C CA . SER A 1 454 ? -14.557 -3.437 22.870 1.00 88.88 454 SER A CA 1
ATOM 3692 C C . SER A 1 454 ? -14.847 -2.045 23.436 1.00 88.88 454 SER A C 1
ATOM 3694 O O . SER A 1 454 ? -14.026 -1.499 24.169 1.00 88.88 454 SER A O 1
ATOM 3696 N N . TYR A 1 455 ? -16.040 -1.504 23.177 1.00 88.94 455 TYR A N 1
ATOM 3697 C CA . TYR A 1 455 ? -16.490 -0.232 23.748 1.00 88.94 455 TYR A CA 1
ATOM 3698 C C . TYR A 1 455 ? -16.720 -0.330 25.270 1.00 88.94 455 TYR A C 1
ATOM 3700 O O . TYR A 1 455 ? -16.222 0.501 26.030 1.00 88.94 455 TYR A O 1
ATOM 3708 N N . LEU A 1 456 ? -17.392 -1.391 25.737 1.00 89.88 456 LEU A N 1
ATOM 3709 C CA . LEU A 1 456 ? -17.620 -1.676 27.161 1.00 89.88 456 LEU A CA 1
ATOM 3710 C C . LEU A 1 456 ? -16.321 -1.921 27.929 1.00 89.88 456 LEU A C 1
ATOM 3712 O O . LEU A 1 456 ? -16.219 -1.527 29.087 1.00 89.88 456 LEU A O 1
ATOM 3716 N N . LEU A 1 457 ? -15.327 -2.551 27.301 1.00 86.69 457 LEU A N 1
ATOM 3717 C CA . LEU A 1 457 ? -14.019 -2.796 27.905 1.00 86.69 457 LEU A CA 1
ATOM 3718 C C . LEU A 1 457 ? -13.349 -1.480 28.339 1.00 86.69 457 LEU A C 1
ATOM 3720 O O . LEU A 1 457 ? -12.789 -1.397 29.427 1.00 86.69 457 LEU A O 1
ATOM 3724 N N . PHE A 1 458 ? -13.439 -0.438 27.510 1.00 87.75 458 PHE A N 1
ATOM 3725 C CA . PHE A 1 458 ? -12.837 0.859 27.804 1.00 87.75 458 PHE A CA 1
ATOM 3726 C C . PHE A 1 458 ? -13.724 1.746 28.682 1.00 87.75 458 PHE A C 1
ATOM 3728 O O . PHE A 1 458 ? -13.289 2.225 29.731 1.00 87.75 458 PHE A O 1
ATOM 3735 N N . PHE A 1 459 ? -14.984 1.951 28.290 1.00 89.19 459 PHE A N 1
ATOM 3736 C CA . PHE A 1 459 ? -15.885 2.836 29.031 1.00 89.19 459 PHE A CA 1
ATOM 3737 C C . PHE A 1 459 ? -16.348 2.234 30.359 1.00 89.19 459 PHE A C 1
ATOM 3739 O O . PHE A 1 459 ? -16.576 2.978 31.306 1.00 89.19 459 PHE A O 1
ATOM 3746 N N . GLY A 1 460 ? -16.399 0.905 30.487 1.00 86.50 460 GLY A N 1
ATOM 3747 C CA . GLY A 1 460 ? -16.646 0.230 31.762 1.00 86.50 460 GLY A CA 1
ATOM 3748 C C . GLY A 1 460 ? -15.561 0.527 32.798 1.00 86.50 460 GLY A C 1
ATOM 3749 O O . GLY A 1 460 ? -15.885 0.842 33.941 1.00 86.50 460 GLY A O 1
ATOM 3750 N N . PHE A 1 461 ? -14.285 0.523 32.390 1.00 84.56 461 PHE A N 1
ATOM 3751 C CA . PHE A 1 461 ? -13.180 0.948 33.255 1.00 84.56 461 PHE A CA 1
ATOM 3752 C C . PHE A 1 461 ? -13.328 2.415 33.675 1.00 84.56 461 PHE A C 1
ATOM 3754 O O . PHE A 1 461 ? -13.176 2.738 34.851 1.00 84.56 461 PHE A O 1
ATOM 3761 N N . ARG A 1 462 ? -13.661 3.302 32.726 1.00 83.44 462 ARG A N 1
ATOM 3762 C CA . ARG A 1 462 ? -13.867 4.734 32.999 1.00 83.44 462 ARG A CA 1
ATOM 3763 C C . ARG A 1 462 ? -15.004 4.971 33.993 1.00 83.44 462 ARG A C 1
ATOM 3765 O O . ARG A 1 462 ? -14.825 5.738 34.929 1.00 83.44 462 ARG A O 1
ATOM 3772 N N . LEU A 1 463 ? -16.129 4.280 33.822 1.00 86.69 463 LEU A N 1
ATOM 3773 C CA . LEU A 1 463 ? -17.297 4.363 34.702 1.00 86.69 463 LEU A CA 1
ATOM 3774 C C . LEU A 1 463 ? -17.041 3.843 36.120 1.00 86.69 463 LEU A C 1
ATOM 3776 O O . LEU A 1 463 ? -17.704 4.282 37.055 1.00 86.69 463 LEU A O 1
ATOM 3780 N N . ALA A 1 464 ? -16.117 2.897 36.268 1.00 82.44 464 ALA A N 1
ATOM 3781 C CA . ALA A 1 464 ? -15.740 2.314 37.548 1.00 82.44 464 ALA A CA 1
ATOM 3782 C C . ALA A 1 464 ? -14.558 3.035 38.224 1.00 82.44 464 ALA A C 1
ATOM 3784 O O . ALA A 1 464 ? -14.160 2.670 39.327 1.00 82.44 464 ALA A O 1
ATOM 3785 N N . SER A 1 465 ? -13.949 4.021 37.562 1.00 74.00 465 SER A N 1
ATOM 3786 C CA . SER A 1 465 ? -12.806 4.774 38.079 1.00 74.00 465 SER A CA 1
ATOM 3787 C C . SER A 1 465 ? -13.280 5.948 38.944 1.00 74.00 465 SER A C 1
ATOM 3789 O O . SER A 1 465 ? -14.098 6.744 38.496 1.00 74.00 465 SER A O 1
ATOM 3791 N N . ASP A 1 466 ? -12.682 6.129 40.126 1.00 59.88 466 ASP A N 1
ATOM 3792 C CA . ASP A 1 466 ? -12.990 7.241 41.048 1.00 59.88 466 ASP A CA 1
ATOM 3793 C C . ASP A 1 466 ? -12.544 8.619 40.512 1.00 59.88 466 ASP A C 1
ATOM 3795 O O . ASP A 1 466 ? -12.897 9.666 41.058 1.00 59.88 466 ASP A O 1
ATOM 3799 N N . ASN A 1 467 ? -11.772 8.642 39.420 1.00 54.28 467 ASN A N 1
ATOM 3800 C CA . ASN A 1 467 ? -11.316 9.871 38.783 1.00 54.28 467 ASN A CA 1
ATOM 3801 C C . ASN A 1 467 ? -12.417 10.461 37.886 1.00 54.28 467 ASN A C 1
ATOM 3803 O O . ASN A 1 467 ? -12.425 10.241 36.674 1.00 54.28 467 ASN A O 1
ATOM 3807 N N . ASN A 1 468 ? -13.270 11.306 38.471 1.00 48.41 468 ASN A N 1
ATOM 3808 C CA . ASN A 1 468 ? -14.209 12.230 37.801 1.00 48.41 468 ASN A CA 1
ATOM 3809 C C . ASN A 1 468 ? -13.523 13.297 36.900 1.00 48.41 468 ASN A C 1
ATOM 3811 O O . ASN A 1 468 ? -14.059 14.380 36.689 1.00 48.41 468 ASN A O 1
ATOM 3815 N N . GLN A 1 469 ? -12.314 13.048 36.387 1.00 48.38 469 GLN A N 1
ATOM 3816 C CA . GLN A 1 469 ? -11.504 14.045 35.670 1.00 48.38 469 GLN A CA 1
ATOM 3817 C C . GLN A 1 469 ? -11.746 14.104 34.158 1.00 48.38 469 GLN A C 1
ATOM 3819 O O . GLN A 1 469 ? -11.054 14.843 33.462 1.00 48.38 469 GLN A O 1
ATOM 3824 N N . VAL A 1 470 ? -12.686 13.333 33.616 1.00 55.12 470 VAL A N 1
ATOM 3825 C CA . VAL A 1 470 ? -12.908 13.316 32.168 1.00 55.12 470 VAL A CA 1
ATOM 3826 C C . VAL A 1 470 ? -14.087 14.220 31.831 1.00 55.12 470 VAL A C 1
ATOM 3828 O O . VAL A 1 470 ? -15.217 13.959 32.225 1.00 55.12 470 VAL A O 1
ATOM 3831 N N . SER A 1 471 ? -13.807 15.304 31.114 1.00 65.38 471 SER A N 1
ATOM 3832 C CA . SER A 1 471 ? -14.802 16.198 30.525 1.00 65.38 471 SER A CA 1
ATOM 3833 C C . SER A 1 471 ? -14.898 15.965 29.012 1.00 65.38 471 SER A C 1
ATOM 3835 O O . SER A 1 471 ? -14.022 15.354 28.397 1.00 65.38 471 SER A O 1
ATOM 3837 N N . GLY A 1 472 ? -15.984 16.433 28.395 1.00 81.31 472 GLY A N 1
ATOM 3838 C CA . GLY A 1 472 ? -16.172 16.378 26.944 1.00 81.31 472 GLY A CA 1
ATOM 3839 C C . GLY A 1 472 ? -16.643 15.019 26.418 1.00 81.31 472 GLY A C 1
ATOM 3840 O O . GLY A 1 472 ? -17.375 14.292 27.086 1.00 81.31 472 GLY A O 1
ATOM 3841 N N . TRP A 1 473 ? -16.220 14.679 25.197 1.00 87.44 473 TRP A N 1
ATOM 3842 C CA . TRP A 1 473 ? -16.787 13.575 24.407 1.00 87.44 473 TRP A CA 1
ATOM 3843 C C . TRP A 1 473 ? -16.731 12.213 25.113 1.00 87.44 473 TRP A C 1
ATOM 3845 O O . TRP A 1 473 ? -17.702 11.465 25.114 1.00 87.44 473 TRP A O 1
ATOM 3855 N N . ALA A 1 474 ? -15.617 11.887 25.769 1.00 86.81 474 ALA A N 1
ATOM 3856 C CA . ALA A 1 474 ? -15.468 10.599 26.442 1.00 86.81 474 ALA A CA 1
ATOM 3857 C C . ALA A 1 474 ? -16.433 10.426 27.629 1.00 86.81 474 ALA A C 1
ATOM 3859 O O . ALA A 1 474 ? -16.866 9.307 27.900 1.00 86.81 474 ALA A O 1
ATOM 3860 N N . GLN A 1 475 ? -16.791 11.519 28.311 1.00 86.44 475 GLN A N 1
ATOM 3861 C CA . GLN A 1 475 ? -17.799 11.488 29.369 1.00 86.44 475 GLN A CA 1
ATOM 3862 C C . GLN A 1 475 ? -19.193 11.266 28.779 1.00 86.44 475 GLN A C 1
ATOM 3864 O O . GLN A 1 475 ? -19.936 10.436 29.290 1.00 86.44 475 GLN A O 1
ATOM 3869 N N . GLU A 1 476 ? -19.527 11.943 27.676 1.00 89.38 476 GLU A N 1
ATOM 3870 C CA . GLU A 1 476 ? -20.797 11.747 26.960 1.00 89.38 476 GLU A CA 1
ATOM 3871 C C . GLU A 1 476 ? -20.971 10.276 26.546 1.00 89.38 476 GLU A C 1
ATOM 3873 O O . GLU A 1 476 ? -22.002 9.667 26.833 1.00 89.38 476 GLU A O 1
ATOM 3878 N N . GLN A 1 477 ? -19.923 9.668 25.978 1.00 91.38 477 GLN A N 1
ATOM 3879 C CA . GLN A 1 477 ? -19.928 8.248 25.615 1.00 91.38 477 GLN A CA 1
ATOM 3880 C C . GLN A 1 477 ? -20.027 7.321 26.835 1.00 91.38 477 GLN A C 1
ATOM 3882 O O . GLN A 1 477 ? -20.766 6.336 26.801 1.00 91.38 477 GLN A O 1
ATOM 3887 N N . ALA A 1 478 ? -19.319 7.625 27.930 1.00 90.19 478 ALA A N 1
ATOM 3888 C CA . ALA A 1 478 ? -19.399 6.845 29.163 1.00 90.19 478 ALA A CA 1
ATOM 3889 C C . ALA A 1 478 ? -20.816 6.875 29.761 1.00 90.19 478 ALA A C 1
ATOM 3891 O O . ALA A 1 478 ? -21.349 5.833 30.140 1.00 90.19 478 ALA A O 1
ATOM 3892 N N . GLU A 1 479 ? -21.454 8.046 29.803 1.00 90.56 479 GLU A N 1
ATOM 3893 C CA . GLU A 1 479 ? -22.834 8.206 30.268 1.00 90.56 479 GLU A CA 1
ATOM 3894 C C . GLU A 1 479 ? -23.830 7.464 29.373 1.00 90.56 479 GLU A C 1
ATOM 3896 O O . GLU A 1 479 ? -24.742 6.799 29.869 1.00 90.56 479 GLU A O 1
ATOM 3901 N N . GLN A 1 480 ? -23.642 7.506 28.053 1.00 92.44 480 GLN A N 1
ATOM 3902 C CA . GLN A 1 480 ? -24.483 6.754 27.126 1.00 92.44 480 GLN A CA 1
ATOM 3903 C C . GLN A 1 480 ? -24.315 5.238 27.307 1.00 92.44 480 GLN A C 1
ATOM 3905 O O . GLN A 1 480 ? -25.300 4.501 27.288 1.00 92.44 480 GLN A O 1
ATOM 3910 N N . ILE A 1 481 ? -23.103 4.764 27.605 1.00 93.75 481 ILE A N 1
ATOM 3911 C CA . ILE A 1 481 ? -22.858 3.366 27.982 1.00 93.75 481 ILE A CA 1
ATOM 3912 C C . ILE A 1 481 ? -23.492 3.011 29.331 1.00 93.75 481 ILE A C 1
ATOM 3914 O O . ILE A 1 481 ? -24.052 1.925 29.470 1.00 93.75 481 ILE A O 1
ATOM 3918 N N . ARG A 1 482 ? -23.472 3.914 30.319 1.00 93.06 482 ARG A N 1
ATOM 3919 C CA . ARG A 1 482 ? -24.160 3.703 31.604 1.00 93.06 482 ARG A CA 1
ATOM 3920 C C . ARG A 1 482 ? -25.665 3.515 31.395 1.00 93.06 482 ARG A C 1
ATOM 3922 O O . ARG A 1 482 ? -26.244 2.591 31.969 1.00 93.06 482 ARG A O 1
ATOM 3929 N N . LYS A 1 483 ? -26.278 4.342 30.541 1.00 94.44 483 LYS A N 1
ATOM 3930 C CA . LYS A 1 483 ? -27.684 4.202 30.128 1.00 94.44 483 LYS A CA 1
ATOM 3931 C C . LYS A 1 483 ? -27.923 2.864 29.427 1.00 94.44 483 LYS A C 1
ATOM 3933 O O . LYS A 1 483 ? -28.821 2.137 29.838 1.00 94.44 483 LYS A O 1
ATOM 3938 N N . LEU A 1 484 ? -27.066 2.487 28.476 1.00 95.12 484 LEU A N 1
ATOM 3939 C CA . LEU A 1 484 ? -27.163 1.207 27.769 1.00 95.12 484 LEU A CA 1
ATOM 3940 C C . LEU A 1 484 ? -27.138 0.014 28.737 1.00 95.12 484 LEU A C 1
ATOM 3942 O O . LEU A 1 484 ? -27.948 -0.901 28.622 1.00 95.12 484 LEU A O 1
ATOM 3946 N N . LEU A 1 485 ? -26.232 0.020 29.719 1.00 94.25 485 LEU A N 1
ATOM 3947 C CA . LEU A 1 485 ? -26.114 -1.059 30.701 1.00 94.25 485 LEU A CA 1
ATOM 3948 C C . LEU A 1 485 ? -27.377 -1.198 31.561 1.00 94.25 485 LEU A C 1
ATOM 3950 O O . LEU A 1 485 ? -27.894 -2.304 31.710 1.00 94.25 485 LEU A O 1
ATOM 3954 N N . TYR A 1 486 ? -27.881 -0.097 32.122 1.00 94.88 486 TYR A N 1
ATOM 3955 C CA . TYR A 1 486 ? -28.947 -0.135 33.129 1.00 94.88 486 TYR A CA 1
ATOM 3956 C C . TYR A 1 486 ? -30.370 -0.075 32.572 1.00 94.88 486 TYR A C 1
ATOM 3958 O O . TYR A 1 486 ? -31.271 -0.632 33.197 1.00 94.88 486 TYR A O 1
ATOM 3966 N N . ILE A 1 487 ? -30.580 0.588 31.436 1.00 94.44 487 ILE A N 1
ATOM 3967 C CA . ILE A 1 487 ? -31.912 0.796 30.853 1.00 94.44 487 ILE A CA 1
ATOM 3968 C C . ILE A 1 487 ? -32.179 -0.236 29.761 1.00 94.44 487 ILE A C 1
ATOM 3970 O O . ILE A 1 487 ? -33.251 -0.832 29.744 1.00 94.44 487 ILE A O 1
ATOM 3974 N N . ASP A 1 488 ? -31.201 -0.492 28.890 1.00 92.94 488 ASP A N 1
ATOM 3975 C CA . ASP A 1 488 ? -31.407 -1.332 27.707 1.00 92.94 488 ASP A CA 1
ATOM 3976 C C . ASP A 1 488 ? -30.996 -2.798 27.949 1.00 92.94 488 ASP A C 1
ATOM 3978 O O . ASP A 1 488 ? -31.744 -3.722 27.635 1.00 92.94 488 ASP A O 1
ATOM 3982 N N . LEU A 1 489 ? -29.827 -3.043 28.554 1.00 93.38 489 LEU A N 1
ATOM 3983 C CA . LEU A 1 489 ? -29.289 -4.398 28.743 1.00 93.38 489 LEU A CA 1
ATOM 3984 C C . LEU A 1 489 ? -29.759 -5.075 30.031 1.00 93.38 489 LEU A C 1
ATOM 3986 O O . LEU A 1 489 ? -30.037 -6.274 30.018 1.00 93.38 489 LEU A O 1
ATOM 3990 N N . LYS A 1 490 ? -29.861 -4.345 31.147 1.00 94.50 490 LYS A N 1
ATOM 3991 C CA . LYS A 1 490 ? -30.278 -4.911 32.439 1.00 94.50 490 LYS A CA 1
ATOM 3992 C C . LYS A 1 490 ? -31.621 -5.655 32.362 1.00 94.50 490 LYS A C 1
ATOM 3994 O O . LYS A 1 490 ? -31.651 -6.788 32.842 1.00 94.50 490 LYS A O 1
ATOM 3999 N N . PRO A 1 491 ? -32.698 -5.122 31.744 1.00 93.44 491 PRO A N 1
ATOM 4000 C CA . PRO A 1 491 ? -33.960 -5.859 31.638 1.00 93.44 491 PRO A CA 1
ATOM 4001 C C . PRO A 1 491 ? -33.815 -7.166 30.850 1.00 93.44 491 PRO A C 1
ATOM 4003 O O . PRO A 1 491 ? -34.391 -8.184 31.226 1.00 93.44 491 PRO A O 1
ATOM 4006 N N . LEU A 1 492 ? -33.010 -7.163 29.783 1.00 92.44 492 LEU A N 1
ATOM 4007 C CA . LEU A 1 492 ? -32.737 -8.355 28.978 1.00 92.44 492 LEU A CA 1
ATOM 4008 C C . LEU A 1 492 ? -31.950 -9.404 29.773 1.00 92.44 492 LEU A C 1
ATOM 4010 O O . LEU A 1 492 ? -32.255 -10.594 29.699 1.00 92.44 492 LEU A O 1
ATOM 4014 N N . ILE A 1 493 ? -30.963 -8.969 30.559 1.00 93.19 493 ILE A N 1
ATOM 4015 C CA . ILE A 1 493 ? -30.151 -9.845 31.408 1.00 93.19 493 ILE A CA 1
ATOM 4016 C C . ILE A 1 493 ? -30.986 -10.431 32.554 1.00 93.19 493 ILE A C 1
ATOM 4018 O O . ILE A 1 493 ? -30.913 -11.635 32.798 1.00 93.19 493 ILE A O 1
ATOM 4022 N N . ASP A 1 494 ? -31.800 -9.618 33.229 1.00 93.06 494 ASP A N 1
ATOM 4023 C CA . ASP A 1 494 ? -32.674 -10.074 34.319 1.00 93.06 494 ASP A CA 1
ATOM 4024 C C . ASP A 1 494 ? -33.709 -11.094 33.831 1.00 93.06 494 ASP A C 1
ATOM 4026 O O . ASP A 1 494 ? -33.975 -12.086 34.511 1.00 93.06 494 ASP A O 1
ATOM 4030 N N . ASN A 1 495 ? -34.220 -10.906 32.611 1.00 92.69 495 ASN A N 1
ATOM 4031 C CA . ASN A 1 495 ? -35.148 -11.832 31.964 1.00 92.69 495 ASN A CA 1
ATOM 4032 C C . ASN A 1 495 ? -34.463 -13.054 31.326 1.00 92.69 495 ASN A C 1
ATOM 4034 O O . ASN A 1 495 ? -35.142 -13.862 30.693 1.00 92.69 495 ASN A O 1
ATOM 4038 N N . LYS A 1 496 ? -33.135 -13.201 31.463 1.00 89.62 496 LYS A N 1
ATOM 4039 C CA . LYS A 1 496 ? -32.333 -14.259 30.817 1.00 89.62 496 LYS A CA 1
ATOM 4040 C C . LYS A 1 496 ? -32.601 -14.374 29.312 1.00 89.62 496 LYS A C 1
ATOM 4042 O O . LYS A 1 496 ? -32.669 -15.475 28.757 1.00 89.62 496 LYS A O 1
ATOM 4047 N N . ALA A 1 497 ? -32.782 -13.231 28.652 1.00 90.81 497 ALA A N 1
ATOM 4048 C CA . ALA A 1 497 ? -32.967 -13.183 27.213 1.00 90.81 497 ALA A CA 1
ATOM 4049 C C . ALA A 1 497 ? -31.755 -13.809 26.507 1.00 90.81 497 ALA A C 1
ATOM 4051 O O . ALA A 1 497 ? -30.614 -13.724 26.979 1.00 90.81 497 ALA A O 1
ATOM 4052 N N . LYS A 1 498 ? -32.013 -14.452 25.369 1.00 90.69 498 LYS A N 1
ATOM 4053 C CA . LYS A 1 498 ? -30.992 -15.109 24.555 1.00 90.69 498 LYS A CA 1
ATOM 4054 C C . LYS A 1 498 ? -30.743 -14.323 23.278 1.00 90.69 498 LYS A C 1
ATOM 4056 O O . LYS A 1 498 ? -31.672 -13.768 22.698 1.00 90.69 498 LYS A O 1
ATOM 4061 N N . MET A 1 499 ? -29.491 -14.322 22.844 1.00 89.31 499 MET A N 1
ATOM 4062 C CA . MET A 1 499 ? -29.091 -13.847 21.524 1.00 89.31 499 MET A CA 1
ATOM 4063 C C . MET A 1 499 ? -29.430 -14.896 20.455 1.00 89.31 499 MET A C 1
ATOM 4065 O O . MET A 1 499 ? -29.752 -16.045 20.767 1.00 89.31 499 MET A O 1
ATOM 4069 N N . ALA A 1 500 ? -29.289 -14.528 19.182 1.00 88.19 500 ALA A N 1
ATOM 4070 C CA . ALA A 1 500 ? -29.521 -15.408 18.035 1.00 88.19 500 ALA A CA 1
ATOM 4071 C C . ALA A 1 500 ? -28.682 -16.707 18.050 1.00 88.19 500 ALA A C 1
ATOM 4073 O O . ALA A 1 500 ? -29.086 -17.699 17.451 1.00 88.19 500 ALA A O 1
ATOM 4074 N N . ASP A 1 501 ? -27.539 -16.733 18.748 1.00 82.94 501 ASP A N 1
ATOM 4075 C CA . ASP A 1 501 ? -26.695 -17.925 18.930 1.00 82.94 501 ASP A CA 1
ATOM 4076 C C . ASP A 1 501 ? -27.070 -18.768 20.170 1.00 82.94 501 ASP A C 1
ATOM 4078 O O . ASP A 1 501 ? -26.307 -19.642 20.582 1.00 82.94 501 ASP A O 1
ATOM 4082 N N . ASN A 1 502 ? -28.242 -18.517 20.765 1.00 86.75 502 ASN A N 1
ATOM 4083 C CA . ASN A 1 502 ? -28.775 -19.142 21.980 1.00 86.75 502 ASN A CA 1
ATOM 4084 C C . ASN A 1 502 ? -27.988 -18.888 23.277 1.00 86.75 502 ASN A C 1
ATOM 4086 O O . ASN A 1 502 ? -28.359 -19.447 24.316 1.00 86.75 502 ASN A O 1
ATOM 4090 N N . LYS A 1 503 ? -26.950 -18.043 23.268 1.00 89.31 503 LYS A N 1
ATOM 4091 C CA . LYS A 1 503 ? -26.273 -17.623 24.502 1.00 89.31 503 LYS A CA 1
ATOM 4092 C C . LYS A 1 503 ? -27.084 -16.556 25.222 1.00 89.31 503 LYS A C 1
ATOM 4094 O O . LYS A 1 503 ? -27.729 -15.725 24.585 1.00 89.31 503 LYS A O 1
ATOM 4099 N N . GLU A 1 504 ? -27.038 -16.562 26.551 1.00 91.06 504 GLU A N 1
ATOM 4100 C CA . GLU A 1 504 ? -27.644 -15.493 27.346 1.00 91.06 504 GLU A CA 1
ATOM 4101 C C . GLU A 1 504 ? -26.969 -14.153 27.023 1.00 91.06 504 GLU A C 1
ATOM 4103 O O . GLU A 1 504 ? -25.749 -14.089 26.854 1.00 91.06 504 GLU A O 1
ATOM 4108 N N . VAL A 1 505 ? -27.753 -13.070 26.973 1.00 89.12 505 VAL A N 1
ATOM 4109 C CA . VAL A 1 505 ? -27.270 -11.698 26.710 1.00 89.12 505 VAL A CA 1
ATOM 4110 C C . VAL A 1 505 ? -26.074 -11.347 27.599 1.00 89.12 505 VAL A C 1
ATOM 4112 O O . VAL A 1 505 ? -25.103 -10.752 27.134 1.00 89.12 505 VAL A O 1
ATOM 4115 N N . LYS A 1 506 ? -26.115 -11.776 28.865 1.00 89.88 506 LYS A N 1
ATOM 4116 C CA . LYS A 1 506 ? -25.035 -11.596 29.837 1.00 89.88 506 LYS A CA 1
ATOM 4117 C C . LYS A 1 506 ? -23.700 -12.147 29.329 1.00 89.88 506 LYS A C 1
ATOM 4119 O O . LYS A 1 506 ? -22.718 -11.413 29.289 1.00 89.88 506 LYS A O 1
ATOM 4124 N N . ASP A 1 507 ? -23.675 -13.415 28.932 1.00 85.75 507 ASP A N 1
ATOM 4125 C CA . ASP A 1 507 ? -22.450 -14.110 28.519 1.00 85.75 507 ASP A CA 1
ATOM 4126 C C . ASP A 1 507 ? -22.030 -13.723 27.097 1.00 85.75 507 ASP A C 1
ATOM 4128 O O . ASP A 1 507 ? -20.852 -13.759 26.735 1.00 85.75 507 ASP A O 1
ATOM 4132 N N . ALA A 1 508 ? -23.007 -13.354 26.269 1.00 86.00 508 ALA A N 1
ATOM 4133 C CA . ALA A 1 508 ? -22.771 -12.960 24.898 1.00 86.00 508 ALA A CA 1
ATOM 4134 C C . ALA A 1 508 ? -22.175 -11.556 24.792 1.00 86.00 508 ALA A C 1
ATOM 4136 O O . ALA A 1 508 ? -21.290 -11.374 23.959 1.00 86.00 508 ALA A O 1
ATOM 4137 N N . LEU A 1 509 ? -22.638 -10.580 25.584 1.00 87.94 509 LEU A N 1
ATOM 4138 C CA . LEU A 1 509 ? -22.352 -9.153 25.371 1.00 87.94 509 LEU A CA 1
ATOM 4139 C C . LEU A 1 509 ? -21.384 -8.531 26.371 1.00 87.94 509 LEU A C 1
ATOM 4141 O O . LEU A 1 509 ? -20.702 -7.573 26.010 1.00 87.94 509 LEU A O 1
ATOM 4145 N N . LEU A 1 510 ? -21.303 -9.039 27.601 1.00 89.12 510 LEU A N 1
ATOM 4146 C CA . LEU A 1 510 ? -20.408 -8.454 28.593 1.00 89.12 510 LEU A CA 1
ATOM 4147 C C . LEU A 1 510 ? -18.964 -8.936 28.360 1.00 89.12 510 LEU A C 1
ATOM 4149 O O . LEU A 1 510 ? -18.741 -10.124 28.105 1.00 89.12 510 LEU A O 1
ATOM 4153 N N . PRO A 1 511 ? -17.961 -8.039 28.412 1.00 87.12 511 PRO A N 1
ATOM 4154 C CA . PRO A 1 511 ? -16.564 -8.452 28.399 1.00 87.12 511 PRO A CA 1
ATOM 4155 C C . PRO A 1 511 ? -16.205 -9.181 29.702 1.00 87.12 511 PRO A C 1
ATOM 4157 O O . PRO A 1 511 ? -16.858 -9.007 30.727 1.00 87.12 511 PRO A O 1
ATOM 4160 N N . VAL A 1 512 ? -15.110 -9.949 29.689 1.00 81.25 512 VAL A N 1
ATOM 4161 C CA . VAL A 1 512 ? -14.638 -10.739 30.850 1.00 81.25 512 VAL A CA 1
ATOM 4162 C C . VAL A 1 512 ? -14.356 -9.867 32.085 1.00 81.25 512 VAL A C 1
ATOM 4164 O O . VAL A 1 512 ? -14.429 -10.339 33.216 1.00 81.25 512 VAL A O 1
ATOM 4167 N N . THR A 1 513 ? -14.060 -8.584 31.881 1.00 84.56 513 THR A N 1
ATOM 4168 C CA . THR A 1 513 ? -13.810 -7.601 32.943 1.00 84.56 513 THR A CA 1
ATOM 4169 C C . THR A 1 513 ? -15.082 -7.070 33.607 1.00 84.56 513 THR A C 1
ATOM 4171 O O . THR A 1 513 ? -14.981 -6.378 34.619 1.00 84.56 513 THR A O 1
ATOM 4174 N N . MET A 1 514 ? -16.273 -7.370 33.077 1.00 88.75 514 MET A N 1
ATOM 4175 C CA . MET A 1 514 ? -17.544 -6.844 33.576 1.00 88.75 514 MET A CA 1
ATOM 4176 C C . MET A 1 514 ? -18.421 -7.959 34.152 1.00 88.75 514 MET A C 1
ATOM 4178 O O . MET A 1 514 ? -18.721 -8.952 33.494 1.00 88.75 514 MET A O 1
ATOM 4182 N N . ILE A 1 515 ? -18.861 -7.782 35.397 1.00 89.94 515 ILE A N 1
ATOM 4183 C CA . ILE A 1 515 ? -19.611 -8.784 36.159 1.00 89.94 515 ILE A CA 1
ATOM 4184 C C . ILE A 1 515 ? -20.997 -8.231 36.487 1.00 89.94 515 ILE A C 1
ATOM 4186 O O . ILE A 1 515 ? -21.125 -7.145 37.044 1.00 89.94 515 ILE A O 1
ATOM 4190 N N . TYR A 1 516 ? -22.043 -9.005 36.192 1.00 91.19 516 TYR A N 1
ATOM 4191 C CA . TYR A 1 516 ? -23.415 -8.692 36.594 1.00 91.19 516 TYR A CA 1
ATOM 4192 C C . TYR A 1 516 ? -23.869 -9.573 37.765 1.00 91.19 516 TYR A C 1
ATOM 4194 O O . TYR A 1 516 ? -23.911 -10.807 37.635 1.00 91.19 516 TYR A O 1
ATOM 4202 N N . ARG A 1 517 ? -24.216 -8.949 38.901 1.00 91.31 517 ARG A N 1
ATOM 4203 C CA . ARG A 1 517 ? -24.715 -9.625 40.113 1.00 91.31 517 ARG A CA 1
ATOM 4204 C C . ARG A 1 517 ? -25.681 -8.725 40.887 1.00 91.31 517 ARG A C 1
ATOM 4206 O O . ARG A 1 517 ? -25.381 -7.565 41.142 1.00 91.31 517 ARG A O 1
ATOM 4213 N N . GLY A 1 518 ? -26.821 -9.278 41.307 1.00 85.31 518 GLY A N 1
ATOM 4214 C CA . GLY A 1 518 ? -27.756 -8.592 42.209 1.00 85.31 518 GLY A CA 1
ATOM 4215 C C . GLY A 1 518 ? -28.295 -7.266 41.662 1.00 85.31 518 GLY A C 1
ATOM 4216 O O . GLY A 1 518 ? -28.371 -6.292 42.405 1.00 85.31 518 GLY A O 1
ATOM 4217 N N . GLY A 1 519 ? -28.606 -7.198 40.363 1.00 89.44 519 GLY A N 1
ATOM 4218 C CA . GLY A 1 519 ? -29.135 -5.977 39.748 1.00 89.44 519 GLY A CA 1
ATOM 4219 C C . GLY A 1 519 ? -28.085 -4.925 39.377 1.00 89.44 519 GLY A C 1
ATOM 4220 O O . GLY A 1 519 ? -28.459 -3.848 38.915 1.00 89.44 519 GLY A O 1
ATOM 4221 N N . LYS A 1 520 ? -26.792 -5.191 39.611 1.00 92.75 520 LYS A N 1
ATOM 4222 C CA . LYS A 1 520 ? -25.706 -4.212 39.476 1.00 92.75 520 LYS A CA 1
ATOM 4223 C C . LYS A 1 520 ? -24.582 -4.723 38.581 1.00 92.75 520 LYS A C 1
ATOM 4225 O O . LYS A 1 520 ? -24.305 -5.926 38.538 1.00 92.75 520 LYS A O 1
ATOM 4230 N N . PHE A 1 521 ? -23.922 -3.781 37.910 1.00 93.25 521 PHE A N 1
ATOM 4231 C CA . PHE A 1 521 ? -22.721 -4.028 37.121 1.00 93.25 521 PHE A CA 1
ATOM 4232 C C . PHE A 1 521 ? -21.477 -3.668 37.932 1.00 93.25 521 PHE A C 1
ATOM 4234 O O . PHE A 1 521 ? -21.406 -2.617 38.568 1.00 93.25 521 PHE A O 1
ATOM 4241 N N . PHE A 1 522 ? -20.491 -4.551 37.887 1.00 91.12 522 PHE A N 1
ATOM 4242 C CA . PHE A 1 522 ? -19.187 -4.388 38.507 1.00 91.12 522 PHE A CA 1
ATOM 4243 C C . PHE A 1 522 ? -18.116 -4.472 37.429 1.00 91.12 522 PHE A C 1
ATOM 4245 O O . PHE A 1 522 ? -18.269 -5.205 36.448 1.00 91.12 522 PHE A O 1
ATOM 4252 N N . TYR A 1 523 ? -17.019 -3.759 37.630 1.00 88.25 523 TYR A N 1
ATOM 4253 C CA . TYR A 1 523 ? -15.842 -3.823 36.783 1.00 88.25 523 TYR A CA 1
ATOM 4254 C C . TYR A 1 523 ? -14.650 -4.353 37.576 1.00 88.25 523 TYR A C 1
ATOM 4256 O O . TYR A 1 523 ? -14.455 -3.988 38.737 1.00 88.25 523 TYR A O 1
ATOM 4264 N N . LYS A 1 524 ? -13.847 -5.205 36.939 1.00 84.88 524 LYS A N 1
ATOM 4265 C CA . LYS A 1 524 ? -12.680 -5.843 37.543 1.00 84.88 524 LYS A CA 1
ATOM 4266 C C . LYS A 1 524 ? -11.486 -5.797 36.596 1.00 84.88 524 LYS A C 1
ATOM 4268 O O . LYS A 1 524 ? -11.533 -6.333 35.491 1.00 84.88 524 LYS A O 1
ATOM 4273 N N . PHE A 1 525 ? -10.406 -5.165 37.043 1.00 71.62 525 PHE A N 1
ATOM 4274 C CA . PHE A 1 525 ? -9.144 -5.054 36.308 1.00 71.62 525 PHE A CA 1
ATOM 4275 C C . PHE A 1 525 ? -8.222 -6.271 36.590 1.00 71.62 525 PHE A C 1
ATOM 4277 O O . PHE A 1 525 ? -8.376 -6.950 37.611 1.00 71.62 525 PHE A O 1
ATOM 4284 N N . ASP A 1 526 ? -7.273 -6.573 35.699 1.00 63.25 526 ASP A N 1
ATOM 4285 C CA . ASP A 1 526 ? -6.243 -7.628 35.844 1.00 63.25 526 ASP A CA 1
ATOM 4286 C C . ASP A 1 526 ? -6.731 -9.054 36.164 1.00 63.25 526 ASP A C 1
ATOM 4288 O O . ASP A 1 526 ? -6.457 -9.592 37.239 1.00 63.25 526 ASP A O 1
ATOM 4292 N N . TYR A 1 527 ? -7.424 -9.715 35.226 1.00 55.53 527 TYR A N 1
ATOM 4293 C CA . TYR A 1 527 ? -7.784 -11.148 35.326 1.00 55.53 527 TYR A CA 1
ATOM 4294 C C . TYR A 1 527 ? -8.423 -11.554 36.668 1.00 55.53 527 TYR A C 1
ATOM 4296 O O . TYR A 1 527 ? -8.263 -12.673 37.152 1.00 55.53 527 TYR A O 1
ATOM 4304 N N . GLY A 1 528 ? -9.139 -10.629 37.303 1.00 54.62 528 GLY A N 1
ATOM 4305 C CA . GLY A 1 528 ? -9.806 -10.893 38.563 1.00 54.62 528 GLY A CA 1
ATOM 4306 C C . GLY A 1 528 ? -8.960 -10.761 39.831 1.00 54.62 528 GLY A C 1
ATOM 4307 O O . GLY A 1 528 ? -9.415 -11.224 40.878 1.00 54.62 528 GLY A O 1
ATOM 4308 N N . LYS A 1 529 ? -7.793 -10.109 39.771 1.00 56.72 529 LYS A N 1
ATOM 4309 C CA . LYS A 1 529 ? -6.932 -9.856 40.942 1.00 56.72 529 LYS A CA 1
ATOM 4310 C C . LYS A 1 529 ? -7.163 -8.506 41.626 1.00 56.72 529 LYS A C 1
ATOM 4312 O O . LYS A 1 529 ? -6.776 -8.359 42.779 1.00 56.72 529 LYS A O 1
ATOM 4317 N N . SER A 1 530 ? -7.777 -7.539 40.943 1.00 67.25 530 SER A N 1
ATOM 4318 C CA . SER A 1 530 ? -8.110 -6.235 41.536 1.00 67.25 530 SER A CA 1
ATOM 4319 C C . SER A 1 530 ? -9.475 -6.233 42.235 1.00 67.25 530 SER A C 1
ATOM 4321 O O . SER A 1 530 ? -10.299 -7.133 42.026 1.00 67.25 530 SER A O 1
ATOM 4323 N N . GLU A 1 531 ? -9.701 -5.217 43.071 1.00 78.81 531 GLU A N 1
ATOM 4324 C CA . GLU A 1 531 ? -10.991 -4.974 43.715 1.00 78.81 531 GLU A CA 1
ATOM 4325 C C . GLU A 1 531 ? -12.097 -4.740 42.679 1.00 78.81 531 GLU A C 1
ATOM 4327 O O . GLU A 1 531 ? -11.919 -4.039 41.682 1.00 78.81 531 GLU A O 1
ATOM 4332 N N . GLU A 1 532 ? -13.258 -5.344 42.930 1.00 86.69 532 GLU A N 1
ATOM 4333 C CA . GLU A 1 532 ? -14.456 -5.134 42.124 1.00 86.69 532 GLU A CA 1
ATOM 4334 C C . GLU A 1 532 ? -15.031 -3.753 42.429 1.00 86.69 532 GLU A C 1
ATOM 4336 O O . GLU A 1 532 ? -15.419 -3.467 43.562 1.00 86.69 532 GLU A O 1
ATOM 4341 N N . LYS A 1 533 ? -15.123 -2.904 41.406 1.00 88.62 533 LYS A N 1
ATOM 4342 C CA . LYS A 1 533 ? -15.708 -1.569 41.531 1.00 88.62 533 LYS A CA 1
ATOM 4343 C C . LYS A 1 533 ? -17.110 -1.546 40.943 1.00 88.62 533 LYS A C 1
ATOM 4345 O O . LYS A 1 533 ? -17.336 -2.049 39.844 1.00 88.62 533 LYS A O 1
ATOM 4350 N N . ILE A 1 534 ? -18.059 -0.981 41.684 1.00 90.12 534 ILE A N 1
ATOM 4351 C CA . ILE A 1 534 ? -19.450 -0.843 41.236 1.00 90.12 534 ILE A CA 1
ATOM 4352 C C . ILE A 1 534 ? -19.527 0.263 40.186 1.00 90.12 534 ILE A C 1
ATOM 4354 O O . ILE A 1 534 ? -19.052 1.370 40.416 1.00 90.12 534 ILE A O 1
ATOM 4358 N N . ILE A 1 535 ? -20.194 -0.018 39.069 1.00 90.50 535 ILE A N 1
ATOM 4359 C CA . ILE A 1 535 ? -20.662 1.020 38.152 1.00 90.50 535 ILE A CA 1
ATOM 4360 C C . ILE A 1 535 ? -21.984 1.542 38.710 1.00 90.50 535 ILE A C 1
ATOM 4362 O O . ILE A 1 535 ? -22.921 0.772 38.912 1.00 90.50 535 ILE A O 1
ATOM 4366 N N . LEU A 1 536 ? -22.063 2.838 39.003 1.00 90.50 536 LEU A N 1
ATOM 4367 C CA . LEU A 1 536 ? -23.289 3.433 39.533 1.00 90.50 536 LEU A CA 1
ATOM 4368 C C . LEU A 1 536 ? -24.388 3.486 38.451 1.00 90.50 536 LEU A C 1
ATOM 4370 O O . LEU A 1 536 ? -24.068 3.671 37.272 1.00 90.50 536 LEU A O 1
ATOM 4374 N N . PRO A 1 537 ? -25.673 3.321 38.825 1.00 90.62 537 PRO A N 1
ATOM 4375 C CA . PRO A 1 537 ? -26.785 3.486 37.894 1.00 90.62 537 PRO A CA 1
ATOM 4376 C C . PRO A 1 537 ? -26.866 4.933 37.377 1.00 90.62 537 PRO A C 1
ATOM 4378 O O . PRO A 1 537 ? -26.374 5.853 38.037 1.00 90.62 537 PRO A O 1
ATOM 4381 N N . PRO A 1 538 ? -27.461 5.158 36.191 1.00 91.19 538 PRO A N 1
ATOM 4382 C CA . PRO A 1 538 ? -27.733 6.507 35.710 1.00 91.19 538 PRO A CA 1
ATOM 4383 C C . PRO A 1 538 ? -28.819 7.181 36.578 1.00 91.19 538 PRO A C 1
ATOM 4385 O O . PRO A 1 538 ? -29.530 6.481 37.299 1.00 91.19 538 PRO A O 1
ATOM 4388 N N . PRO A 1 539 ? -28.977 8.518 36.514 1.00 88.94 539 PRO A N 1
ATOM 4389 C CA . PRO A 1 539 ? -30.067 9.225 37.196 1.00 88.94 539 PRO A CA 1
ATOM 4390 C C . PRO A 1 539 ? -31.448 8.672 36.812 1.00 88.94 539 PRO A C 1
ATOM 4392 O O . PRO A 1 539 ? -31.645 8.321 35.647 1.00 88.94 539 PRO A O 1
ATOM 4395 N N . ASP A 1 540 ? -32.397 8.657 37.755 1.00 81.38 540 ASP A N 1
ATOM 4396 C CA . ASP A 1 540 ? -33.703 7.979 37.625 1.00 81.38 540 ASP A CA 1
ATOM 4397 C C . ASP A 1 540 ? -34.549 8.436 36.414 1.00 81.38 540 ASP A C 1
ATOM 4399 O O . ASP A 1 540 ? -35.336 7.658 35.884 1.00 81.38 540 ASP A O 1
ATOM 4403 N N . GLU A 1 541 ? -34.355 9.664 35.921 1.00 84.56 541 GLU A N 1
ATOM 4404 C CA . GLU A 1 541 ? -35.065 10.232 34.755 1.00 84.56 541 GLU A CA 1
ATOM 4405 C C . GLU A 1 541 ? -34.361 9.972 33.407 1.00 84.56 541 GLU A C 1
ATOM 4407 O O . GLU A 1 541 ? -34.711 10.544 32.372 1.00 84.56 541 GLU A O 1
ATOM 4412 N N . SER A 1 542 ? -33.327 9.132 33.393 1.00 88.69 542 SER A N 1
ATOM 4413 C CA . SER A 1 542 ? -32.582 8.842 32.170 1.00 88.69 542 SER A CA 1
ATOM 4414 C C . SER A 1 542 ? -33.410 8.015 31.186 1.00 88.69 542 SER A C 1
ATOM 4416 O O . SER A 1 542 ? -34.003 7.000 31.540 1.00 88.69 542 SER A O 1
ATOM 4418 N N . VAL A 1 543 ? -33.384 8.415 29.915 1.00 91.19 543 VAL A N 1
ATOM 4419 C CA . VAL A 1 543 ? -33.974 7.651 28.805 1.00 91.19 543 VAL A CA 1
ATOM 4420 C C . VAL A 1 543 ? -32.978 6.651 28.213 1.00 91.19 543 VAL A C 1
ATOM 4422 O O . VAL A 1 543 ? -31.768 6.768 28.427 1.00 91.19 543 VAL A O 1
ATOM 4425 N N . SER A 1 544 ? -33.498 5.685 27.447 1.00 90.00 544 SER A N 1
ATOM 4426 C CA . SER A 1 544 ? -32.715 4.677 26.715 1.00 90.00 544 SER A CA 1
ATOM 4427 C C . SER A 1 544 ? -31.557 5.306 25.936 1.00 90.00 544 SER A C 1
ATOM 4429 O O . SER A 1 544 ? -31.724 6.353 25.298 1.00 90.00 544 SER A O 1
ATOM 4431 N N . ALA A 1 545 ? -30.403 4.631 25.936 1.00 90.12 545 ALA A N 1
ATOM 4432 C CA . ALA A 1 545 ? -29.236 5.035 25.151 1.00 90.12 545 ALA A CA 1
ATOM 4433 C C . ALA A 1 545 ? -29.478 4.941 23.638 1.00 90.12 545 ALA A C 1
ATOM 4435 O O . ALA A 1 545 ? -28.719 5.522 22.861 1.00 90.12 545 ALA A O 1
ATOM 4436 N N . LEU A 1 546 ? -30.523 4.204 23.243 1.00 89.62 546 LEU A N 1
ATOM 4437 C CA . LEU A 1 546 ? -30.902 3.931 21.861 1.00 89.62 546 LEU A CA 1
ATOM 4438 C C . LEU A 1 546 ? -31.891 4.971 21.294 1.00 89.62 546 LEU A C 1
ATOM 4440 O O . LEU A 1 546 ? -32.224 4.942 20.109 1.00 89.62 546 LEU A O 1
ATOM 4444 N N . THR A 1 547 ? -32.358 5.909 22.124 1.00 85.75 547 THR A N 1
ATOM 4445 C CA . THR A 1 547 ? -33.337 6.934 21.730 1.00 85.75 547 THR A CA 1
ATOM 4446 C C . THR A 1 547 ? -32.751 7.884 20.680 1.00 85.75 547 THR A C 1
ATOM 4448 O O . THR A 1 547 ? -31.714 8.501 20.910 1.00 85.75 547 THR A O 1
ATOM 4451 N N . GLY A 1 548 ? -33.434 8.048 19.541 1.00 78.38 548 GLY A N 1
ATOM 4452 C CA . GLY A 1 548 ? -33.025 8.974 18.473 1.00 78.38 548 GLY A CA 1
ATOM 4453 C C . GLY A 1 548 ? -31.989 8.419 17.487 1.00 78.38 548 GLY A C 1
ATOM 4454 O O . GLY A 1 548 ? -31.549 9.147 16.598 1.00 78.38 548 GLY A O 1
ATOM 4455 N N . ILE A 1 549 ? -31.613 7.141 17.602 1.00 83.31 549 ILE A N 1
ATOM 4456 C CA . ILE A 1 549 ? -30.737 6.472 16.635 1.00 83.31 549 ILE A CA 1
ATOM 4457 C C . ILE A 1 549 ? -31.580 5.942 15.472 1.00 83.31 549 ILE A C 1
ATOM 4459 O O . ILE A 1 549 ? -32.396 5.039 15.641 1.00 83.31 549 ILE A O 1
ATOM 4463 N N . ASN A 1 550 ? -31.379 6.514 14.281 1.00 75.62 550 ASN A N 1
ATOM 4464 C CA . ASN A 1 550 ? -32.034 6.053 13.059 1.00 75.62 550 ASN A CA 1
ATOM 4465 C C . ASN A 1 550 ? -31.347 4.783 12.531 1.00 75.62 550 ASN A C 1
ATOM 4467 O O . ASN A 1 550 ? -30.176 4.830 12.135 1.00 75.62 550 ASN A O 1
ATOM 4471 N N . VAL A 1 551 ? -32.079 3.667 12.543 1.00 72.00 551 VAL A N 1
ATOM 4472 C CA . VAL A 1 551 ? -31.620 2.345 12.085 1.00 72.00 551 VAL A CA 1
ATOM 4473 C C . VAL A 1 551 ? -31.869 2.143 10.580 1.00 72.00 551 VAL A C 1
ATOM 4475 O O . VAL A 1 551 ? -31.198 1.320 9.962 1.00 72.00 551 VAL A O 1
ATOM 4478 N N . ASP A 1 552 ? -32.758 2.938 9.972 1.00 60.75 552 ASP A N 1
ATOM 4479 C CA . ASP A 1 552 ? -33.206 2.769 8.580 1.00 60.75 552 ASP A CA 1
ATOM 4480 C C . ASP A 1 552 ? -32.333 3.516 7.546 1.00 60.75 552 ASP A C 1
ATOM 4482 O O . ASP A 1 552 ? -32.494 3.331 6.342 1.00 60.75 552 ASP A O 1
ATOM 4486 N N . ASP A 1 553 ? -31.361 4.318 7.992 1.00 54.84 553 ASP A N 1
ATOM 4487 C CA . ASP A 1 553 ? -30.450 5.130 7.156 1.00 54.84 553 ASP A CA 1
ATOM 4488 C C . ASP A 1 553 ? -29.293 4.319 6.522 1.00 54.84 553 ASP A C 1
ATOM 4490 O O . ASP A 1 553 ? -28.152 4.781 6.431 1.00 54.84 553 ASP A O 1
ATOM 4494 N N . TYR A 1 554 ? -29.545 3.078 6.105 1.00 49.25 554 TYR A N 1
ATOM 4495 C CA . TYR A 1 554 ? -28.512 2.240 5.498 1.00 49.25 554 TYR A CA 1
ATOM 4496 C C . TYR A 1 554 ? -28.311 2.566 4.010 1.00 49.25 554 TYR A C 1
ATOM 4498 O O . TYR A 1 554 ? -29.137 2.221 3.165 1.00 49.25 554 TYR A O 1
ATOM 4506 N N . SER A 1 555 ? -27.150 3.133 3.670 1.00 35.81 555 SER A N 1
ATOM 4507 C CA . SER A 1 555 ? -26.488 2.822 2.405 1.00 35.81 555 SER A CA 1
ATOM 4508 C C . SER A 1 555 ? -25.972 1.383 2.501 1.00 35.81 555 SER A C 1
ATOM 4510 O O . SER A 1 555 ? -25.169 1.035 3.367 1.00 35.81 555 SER A O 1
ATOM 4512 N N . LEU A 1 556 ? -26.538 0.508 1.672 1.00 27.47 556 LEU A N 1
ATOM 4513 C CA . LEU A 1 556 ? -26.071 -0.862 1.471 1.00 27.47 556 LEU A CA 1
ATOM 4514 C C . LEU A 1 556 ? -24.566 -0.841 1.152 1.00 27.47 556 LEU A C 1
ATOM 4516 O O . LEU A 1 556 ? -24.177 -0.226 0.160 1.00 27.47 556 LEU A O 1
ATOM 4520 N N . PHE A 1 557 ? -23.760 -1.516 1.975 1.00 36.06 557 PHE A N 1
ATOM 4521 C CA . PHE A 1 557 ? -22.391 -1.922 1.643 1.00 36.06 557 PHE A CA 1
ATOM 4522 C C . PHE A 1 557 ? -22.366 -3.424 1.410 1.00 36.06 557 PHE A C 1
ATOM 4524 O O . PHE A 1 557 ? -22.783 -4.153 2.345 1.00 36.06 557 PHE A O 1
#

Nearest PDB structures (foldseek):
  5xah-assembly3_C  TM=1.698E-01  e=1.475E-01  Homo sapiens
  8rch-assembly1_B  TM=1.468E-01  e=3.723E-01  Homo sapiens
  4kzg-assembly6_F  TM=2.887E-01  e=5.525E+00  Danio rerio

Foldseek 3Di:
DDPPPPPPPPPVQDLVNLVVLVVVLVVCVVPDFLLLVLLLQLDDPCLSCVLVVLSVLLSVLLVVLVVLLVPDPDDPVVNVVSSVVSNVSSVVSSVVSSVSSCVSSVPLAPSLDPVRLVVLLVSLLVQCPDPDPRSVVSSLVSCLNHVLVLLCCCQDPHDPVSNVSSLCCLARVLLRPSNLCCCFQPCVVSVLSNLVSCLVSLPACVSRVHNVLNNLLCQLPPCNGLLVCVVVVHDPSVVDPVLCSQQLRLSNLARYLSLDPPNDDLVCLQDDFLSSLVSLLSSLLSNLLSCFAPVSHFLLSSLSSLVSLLSSLLNLLLVLLVVVVVVDPCVPVVVRSLSSLQVSLLSLQPVVLCRCLVHDGDVVLQVQLQQAAAQDSRDRRHNLNSSLVSLLSSLLSLLSDQDLSLQVSLCSNNVCVQPVDVSGHRNPNNNVLVLLLLVLVCLVQLHQSSNQQSLCSHLVVVLLDPPPPGDDDSVVSSLLVLLCVQPPQLVQQVVQPAGPVRHGSQVRRYRPQWDDDDSWIWGHPDNRPDDTGTRDHHPPPDDHSNPPRDNPPDPDD

Sequence (557 aa):
MNLIINYGSQTYLDLGGALAALGLIFTAYQLRSSKWDIILRIRNFWQRNLFLIFAVLALLCTLAGLLFSEILLLDQKLFYYNHFFYEIIAYLFFILSPISLIYLSTHSRGLFASKNADKFYSLIIQEISTNNDERINAALIILLNNFENICMAVKNNAKKELRESACSILDVALSDESIVKILTTKRLDALQYIFETIEKYNINKNEARIGISAIVKNLLYDKESFFYKQLNSNGLALSSNIYETIYRSFIILNNFNLFRYPVLDYLLTKNISVKGIEVIIKSLSISIETYLKSGKVNAGQINAGFSWLSDIFENLCFKISEEERRGLDTTYALKEEWQSVNLISSFLGHDYSFLAYNEVLNEAVVEKEKKTNEADFDSSETINSGFSAALYKAFKSLSYLKSIQAYYVVNNLLKSAIYEKDRKEGYIKPFEKRIWQQIAENLTRGHYPAVLKSYLLFFGFRLASDNNQVSGWAQEQAEQIRKLLYIDLKPLIDNKAKMADNKEVKDALLPVTMIYRGGKFFYKFDYGKSEEKIILPPPDESVSALTGINVDDYSLF

Solvent-accessible surface area (backbone atoms only — not comparable to full-atom values): 29417 Å² total; per-residue (Å²): 137,83,82,78,78,75,78,68,79,81,69,91,72,46,74,66,56,52,52,49,53,47,51,52,52,50,48,57,62,71,70,50,52,64,46,33,52,55,46,33,65,45,44,55,72,68,67,52,41,41,28,56,53,26,41,51,50,15,50,49,28,48,52,47,27,51,51,57,68,72,72,60,90,84,51,78,74,64,47,61,57,52,35,53,49,28,47,53,52,16,51,52,23,55,53,46,11,56,51,45,44,51,53,55,35,65,58,48,58,75,59,62,38,87,92,26,30,64,53,38,43,54,50,43,52,54,40,50,72,41,99,40,70,68,40,28,52,30,37,50,53,45,47,60,53,25,40,66,53,36,48,46,28,56,66,45,97,48,59,68,69,44,22,52,41,28,28,48,40,41,26,52,54,37,44,35,66,68,52,28,50,42,36,36,55,73,32,61,70,57,43,50,52,50,51,54,49,40,51,76,52,67,62,36,38,93,53,32,59,46,6,59,31,42,38,52,26,46,29,63,67,38,75,70,8,43,53,43,28,41,75,69,72,37,72,78,37,72,80,50,63,62,64,51,68,49,34,54,32,48,60,47,50,61,34,34,64,76,44,33,71,83,28,51,54,80,81,52,45,75,74,68,52,56,69,42,52,51,49,51,50,53,51,49,51,42,36,51,42,35,29,46,45,65,59,70,40,52,21,32,52,55,8,30,40,32,48,50,54,35,49,31,47,34,43,46,31,49,55,52,28,56,43,47,75,73,69,46,67,49,77,73,77,38,42,62,52,52,49,36,49,44,52,54,24,38,39,74,6,42,50,62,50,53,61,59,69,91,53,86,62,29,62,72,46,54,60,51,27,44,66,38,72,50,48,33,42,78,37,59,80,32,49,35,15,5,46,16,29,28,55,49,47,47,37,35,28,47,43,56,47,88,55,74,67,54,44,59,43,50,52,34,45,41,40,28,69,64,77,42,49,91,64,54,66,25,29,62,63,12,26,50,52,53,52,52,31,46,40,43,50,21,56,77,70,30,41,84,37,48,42,51,30,43,49,45,53,50,36,43,51,55,58,36,42,91,68,86,78,65,72,62,66,58,39,55,54,32,52,39,49,38,23,31,48,62,60,58,43,38,60,40,41,77,68,61,35,56,32,78,87,69,40,40,41,57,75,67,52,49,38,94,45,47,48,81,59,94,94,41,47,30,30,34,51,72,96,70,74,46,76,76,27,65,41,71,78,61,66,92,87,66,67,54,55,59,68,92,59,71,69,80,79,69,77,89,127

pLDDT: mean 85.16, std 12.61, range [26.94, 97.19]

Radius of gyration: 37.17 Å; Cα contacts (8 Å, |Δi|>4): 772; chains: 1; bounding box: 112×48×116 Å

Mean predicted aligned error: 10.25 Å